Protein AF-0000000076934027 (afdb_homodimer)

Solvent-accessible surface area (backbone atoms only — not comparable to full-atom values): 18855 Å² total; per-residue (Å²): 138,83,75,70,55,67,58,51,48,50,48,32,64,58,46,26,90,41,78,74,40,74,22,44,10,31,54,32,39,38,36,29,18,72,57,10,20,44,28,18,21,32,56,7,78,41,5,39,38,26,74,68,45,44,61,67,32,94,51,82,35,70,26,66,89,52,60,89,46,44,37,67,46,54,22,27,16,46,42,26,30,41,34,28,28,73,83,14,49,42,33,19,20,3,37,13,81,42,5,36,45,23,63,71,48,49,66,58,31,25,40,72,37,70,46,80,40,81,83,50,62,98,53,34,42,68,46,59,26,28,14,41,49,24,32,37,36,30,28,76,87,38,49,42,32,24,22,3,44,12,79,78,30,39,48,53,74,90,51,47,67,59,29,27,35,60,36,74,40,84,66,72,94,56,55,43,74,48,65,45,35,12,46,61,36,59,47,75,44,59,52,76,76,128,141,81,66,68,63,59,54,53,47,50,51,32,63,58,46,25,91,43,80,74,39,74,21,44,11,31,52,31,38,37,36,28,18,71,55,12,23,45,28,19,22,31,56,8,80,42,5,40,38,25,73,68,46,43,61,66,31,94,51,82,35,71,26,66,90,50,60,90,47,44,37,66,46,53,23,25,15,46,43,26,29,41,34,27,30,74,82,12,48,43,33,20,20,3,36,14,81,43,5,35,47,22,62,71,46,49,66,59,30,26,40,71,36,71,45,80,43,81,81,50,62,97,53,35,42,72,48,59,26,27,14,40,49,22,30,37,36,31,28,77,86,38,47,43,30,23,22,3,44,12,79,78,31,39,46,53,74,89,50,47,68,58,28,28,37,59,36,76,39,82,66,69,96,58,55,44,75,47,66,46,35,11,45,61,35,59,47,73,44,59,52,76,77,127

Radius of gyration: 20.99 Å; Cα contacts (8 Å, |Δi|>4): 1197; chains: 2; bounding box: 79×52×47 Å

Foldseek 3Di:
DPDDPVVVVVVCLLQPDAWDEWEDEQFKIWTAHPNQWIWIFGQQQFLQRACQDRHGGHDTDTNPVCSVFRWDAKYYAHFKIWTATPQQWIWMFTAFCFLQRQQQDRHGHNHIDTNDDPVCVPWGFDYKEDANFKIWTATPQQWIWIFGAFQPPQRQCPDGHGHNHIDTHDDPPWRWDDKYDYNHHIDTDTDDDD/DPPCVVVVVVVCLLQPDAWDEWEDEQFKIWTAHPQQWIWIFGQQQFLQRACQDRHGGHDTDTNPVCSVFRWDAKYYAHFKIWTATPQQWIWMFTAFCFLQRQQQDRHGHNHIDTNDDPVCVPWGFDYKEDARFKIWTATPQQWIWIFGAFQPPQRQCPDGHGHNHIDTHDDPPWRWDDKYDYNHHIDTDTDDDD

Structure (mmCIF, N/CA/C/O backbone):
data_AF-0000000076934027-model_v1
#
loop_
_entity.id
_entity.type
_entity.pdbx_description
1 polymer 'Uncharacterized protein'
#
loop_
_atom_site.group_PDB
_atom_site.id
_atom_site.type_symbol
_atom_site.label_atom_id
_atom_site.label_alt_id
_atom_site.label_comp_id
_atom_site.label_asym_id
_atom_site.label_entity_id
_atom_site.label_seq_id
_atom_site.pdbx_PDB_ins_code
_atom_site.Cartn_x
_atom_site.Cartn_y
_atom_site.Cartn_z
_atom_site.occupancy
_atom_site.B_iso_or_equiv
_atom_site.auth_seq_id
_atom_site.auth_comp_id
_atom_site.auth_asym_id
_atom_site.auth_atom_id
_atom_site.pdbx_PDB_model_num
ATOM 1 N N . MET A 1 1 ? 38.25 -0.2 -25.281 1 28.22 1 MET A N 1
ATOM 2 C CA . MET A 1 1 ? 37.469 -1.203 -24.562 1 28.22 1 MET A CA 1
ATOM 3 C C . MET A 1 1 ? 36 -1.124 -24.922 1 28.22 1 MET A C 1
ATOM 5 O O . MET A 1 1 ? 35.281 -0.229 -24.469 1 28.22 1 MET A O 1
ATOM 9 N N . LYS A 1 2 ? 35.594 -1.374 -26.016 1 37.25 2 LYS A N 1
ATOM 10 C CA . LYS A 1 2 ? 34.438 -1.447 -26.906 1 37.25 2 LYS A CA 1
ATOM 11 C C . LYS A 1 2 ? 33.375 -2.432 -26.375 1 37.25 2 LYS A C 1
ATOM 13 O O . LYS A 1 2 ? 32.75 -3.148 -27.156 1 37.25 2 LYS A O 1
ATOM 18 N N . GLY A 1 3 ? 33.531 -2.936 -25.188 1 36.28 3 GLY A N 1
ATOM 19 C CA . GLY A 1 3 ? 32.812 -4.078 -24.641 1 36.28 3 GLY A CA 1
ATOM 20 C C . GLY A 1 3 ? 31.312 -4.012 -24.891 1 36.28 3 GLY A C 1
ATOM 21 O O . GLY A 1 3 ? 30.828 -3.119 -25.578 1 36.28 3 GLY A O 1
ATOM 22 N N . ASN A 1 4 ? 30.172 -4.648 -23.594 1 35.19 4 ASN A N 1
ATOM 23 C CA . ASN A 1 4 ? 28.953 -5.426 -23.438 1 35.19 4 ASN A CA 1
ATOM 24 C C . ASN A 1 4 ? 27.703 -4.57 -23.688 1 35.19 4 ASN A C 1
ATOM 26 O O . ASN A 1 4 ? 26.969 -4.242 -22.75 1 35.19 4 ASN A O 1
ATOM 30 N N . LYS A 1 5 ? 27.688 -3.656 -24.156 1 45.19 5 LYS A N 1
ATOM 31 C CA . LYS A 1 5 ? 26.516 -2.906 -24.578 1 45.19 5 LYS A CA 1
ATOM 32 C C . LYS A 1 5 ? 25.453 -3.836 -25.172 1 45.19 5 LYS A C 1
ATOM 34 O O . LYS A 1 5 ? 24.25 -3.59 -25.031 1 45.19 5 LYS A O 1
ATOM 39 N N . ASN A 1 6 ? 25.859 -4.73 -25.969 1 41.81 6 ASN A N 1
ATOM 40 C CA . ASN A 1 6 ? 24.938 -5.711 -26.531 1 41.81 6 ASN A CA 1
ATOM 41 C C . ASN A 1 6 ? 24.25 -6.523 -25.438 1 41.81 6 ASN A C 1
ATOM 43 O O . ASN A 1 6 ? 23.062 -6.836 -25.531 1 41.81 6 ASN A O 1
ATOM 47 N N . ALA A 1 7 ? 25 -7.031 -24.5 1 44.91 7 ALA A N 1
ATOM 48 C CA . ALA A 1 7 ? 24.438 -7.77 -23.359 1 44.91 7 ALA A CA 1
ATOM 49 C C . ALA A 1 7 ? 23.5 -6.887 -22.547 1 44.91 7 ALA A C 1
ATOM 51 O O . ALA A 1 7 ? 22.438 -7.34 -22.125 1 44.91 7 ALA A O 1
ATOM 52 N N . GLU A 1 8 ? 23.953 -5.668 -22.281 1 48.38 8 GLU A N 1
ATOM 53 C CA . GLU A 1 8 ? 23.062 -4.719 -21.609 1 48.38 8 GLU A CA 1
ATOM 54 C C . GLU A 1 8 ? 21.781 -4.496 -22.406 1 48.38 8 GLU A C 1
ATOM 56 O O . GLU A 1 8 ? 20.703 -4.43 -21.828 1 48.38 8 GLU A O 1
ATOM 61 N N . GLY A 1 9 ? 21.938 -4.348 -23.688 1 49 9 GLY A N 1
ATOM 62 C CA . GLY A 1 9 ? 20.781 -4.219 -24.547 1 49 9 GLY A CA 1
ATOM 63 C C . GLY A 1 9 ? 19.844 -5.414 -24.484 1 49 9 GLY A C 1
ATOM 64 O O . GLY A 1 9 ? 18.625 -5.254 -24.453 1 49 9 GLY A O 1
ATOM 65 N N . GLN A 1 10 ? 20.453 -6.574 -24.531 1 46 10 GLN A N 1
ATOM 66 C CA . GLN A 1 10 ? 19.656 -7.797 -24.438 1 46 10 GLN A CA 1
ATOM 67 C C . GLN A 1 10 ? 19.016 -7.93 -23.047 1 46 10 GLN A C 1
ATOM 69 O O . GLN A 1 10 ? 17.859 -8.336 -22.938 1 46 10 GLN A O 1
ATOM 74 N N . ILE A 1 11 ? 19.797 -7.605 -22.109 1 50.16 11 ILE A N 1
ATOM 75 C CA . ILE A 1 11 ? 19.25 -7.648 -20.75 1 50.16 11 ILE A CA 1
ATOM 76 C C . ILE A 1 11 ? 18.078 -6.676 -20.641 1 50.16 11 ILE A C 1
ATOM 78 O O . ILE A 1 11 ? 17.047 -7.004 -20.047 1 50.16 11 ILE A O 1
ATOM 82 N N . ASN A 1 12 ? 18.312 -5.523 -21.312 1 58.69 12 ASN A N 1
ATOM 83 C CA . ASN A 1 12 ? 17.25 -4.539 -21.281 1 58.69 12 ASN A CA 1
ATOM 84 C C . ASN A 1 12 ? 16.016 -5.02 -22.047 1 58.69 12 ASN A C 1
ATOM 86 O O . ASN A 1 12 ? 14.883 -4.73 -21.656 1 58.69 12 ASN A O 1
ATOM 90 N N . LYS A 1 13 ? 16.234 -5.723 -23.188 1 57.41 13 LYS A N 1
ATOM 91 C CA . LYS A 1 13 ? 15.094 -6.242 -23.922 1 57.41 13 LYS A CA 1
ATOM 92 C C . LYS A 1 13 ? 14.273 -7.207 -23.062 1 57.41 13 LYS A C 1
ATOM 94 O O . LYS A 1 13 ? 13.047 -7.219 -23.125 1 57.41 13 LYS A O 1
ATOM 99 N N . VAL A 1 14 ? 15.008 -7.859 -22.266 1 61.28 14 VAL A N 1
ATOM 100 C CA . VAL A 1 14 ? 14.352 -8.906 -21.5 1 61.28 14 VAL A CA 1
ATOM 101 C C . VAL A 1 14 ? 13.742 -8.312 -20.234 1 61.28 14 VAL A C 1
ATOM 103 O O . VAL A 1 14 ? 12.617 -8.648 -19.859 1 61.28 14 VAL A O 1
ATOM 106 N N . THR A 1 15 ? 14.336 -7.309 -19.766 1 75.56 15 THR A N 1
ATOM 107 C CA . THR A 1 15 ? 13.867 -6.848 -18.453 1 75.56 15 THR A CA 1
ATOM 108 C C . THR A 1 15 ? 13.102 -5.531 -18.594 1 75.56 15 THR A C 1
ATOM 110 O O . THR A 1 15 ? 12.383 -5.125 -17.688 1 75.56 15 THR A O 1
ATOM 113 N N . GLY A 1 16 ? 13.031 -5.023 -19.875 1 80.62 16 GLY A N 1
ATOM 114 C CA . GLY A 1 16 ? 12.359 -3.75 -20.062 1 80.62 16 GLY A CA 1
ATOM 115 C C . GLY A 1 16 ? 13.188 -2.562 -19.609 1 80.62 16 GLY A C 1
ATOM 116 O O . GLY A 1 16 ? 14.305 -2.729 -19.125 1 80.62 16 GLY A O 1
ATOM 117 N N . ASN A 1 17 ? 12.727 -1.374 -19.953 1 81.25 17 ASN A N 1
ATOM 118 C CA . ASN A 1 17 ? 13.477 -0.161 -19.656 1 81.25 17 ASN A CA 1
ATOM 119 C C . ASN A 1 17 ? 12.664 0.802 -18.797 1 81.25 17 ASN A C 1
ATOM 121 O O . ASN A 1 17 ? 13.141 1.885 -18.453 1 81.25 17 ASN A O 1
ATOM 125 N N . ARG A 1 18 ? 11.477 0.344 -18.516 1 90.88 18 ARG A N 1
ATOM 126 C CA . ARG A 1 18 ? 10.617 1.207 -17.703 1 90.88 18 ARG A CA 1
ATOM 127 C C . ARG A 1 18 ? 9.836 0.396 -16.672 1 90.88 18 ARG A C 1
ATOM 129 O O . ARG A 1 18 ? 9.383 -0.714 -16.969 1 90.88 18 ARG A O 1
ATOM 136 N N . VAL A 1 19 ? 9.727 0.973 -15.555 1 93.44 19 VAL A N 1
ATOM 137 C CA . VAL A 1 19 ? 8.914 0.379 -14.5 1 93.44 19 VAL A CA 1
ATOM 138 C C . VAL A 1 19 ? 7.449 0.753 -14.711 1 93.44 19 VAL A C 1
ATOM 140 O O . VAL A 1 19 ? 7.125 1.923 -14.922 1 93.44 19 VAL A O 1
ATOM 143 N N . THR A 1 20 ? 6.551 -0.205 -14.656 1 95.56 20 THR A N 1
ATOM 144 C CA . THR A 1 20 ? 5.137 0.092 -14.852 1 95.56 20 THR A CA 1
ATOM 145 C C . THR A 1 20 ? 4.355 -0.128 -13.562 1 95.56 20 THR A C 1
ATOM 147 O O . THR A 1 20 ? 3.258 0.409 -13.391 1 95.56 20 THR A O 1
ATOM 150 N N . ALA A 1 21 ? 4.855 -0.93 -12.594 1 96.56 21 ALA A N 1
ATOM 151 C CA . ALA A 1 21 ? 4.246 -1.161 -11.281 1 96.56 21 ALA A CA 1
ATOM 152 C C . ALA A 1 21 ? 5.305 -1.483 -10.234 1 96.56 21 ALA A C 1
ATOM 154 O O . ALA A 1 21 ? 6.332 -2.092 -10.547 1 96.56 21 ALA A O 1
ATOM 155 N N . ILE A 1 22 ? 5.078 -1.039 -9 1 96.88 22 ILE A N 1
ATOM 156 C CA . ILE A 1 22 ? 5.945 -1.295 -7.855 1 96.88 22 ILE A CA 1
ATOM 157 C C . ILE A 1 22 ? 5.105 -1.751 -6.664 1 96.88 22 ILE A C 1
ATOM 159 O O . ILE A 1 22 ? 4.031 -1.203 -6.406 1 96.88 22 ILE A O 1
ATOM 163 N N . ALA A 1 23 ? 5.527 -2.754 -5.98 1 98.38 23 ALA A N 1
ATOM 164 C CA . ALA A 1 23 ? 4.965 -3.176 -4.703 1 98.38 23 ALA A CA 1
ATOM 165 C C . ALA A 1 23 ? 6.059 -3.354 -3.652 1 98.38 23 ALA A C 1
ATOM 167 O O . ALA A 1 23 ? 7.09 -3.973 -3.922 1 98.38 23 ALA A O 1
ATOM 168 N N . CYS A 1 24 ? 5.828 -2.73 -2.523 1 97.88 24 CYS A N 1
ATOM 169 C CA . CYS A 1 24 ? 6.746 -2.871 -1.398 1 97.88 24 CYS A CA 1
ATOM 170 C C . CYS A 1 24 ? 6.07 -3.586 -0.233 1 97.88 24 CYS A C 1
ATOM 172 O O . CYS A 1 24 ? 5.066 -3.111 0.296 1 97.88 24 CYS A O 1
ATOM 174 N N . GLY A 1 25 ? 6.617 -4.703 0.189 1 97.94 25 GLY A N 1
ATOM 175 C CA . GLY A 1 25 ? 6.094 -5.48 1.299 1 97.94 25 GLY A CA 1
ATOM 176 C C . GLY A 1 25 ? 6.742 -5.141 2.627 1 97.94 25 GLY A C 1
ATOM 177 O O . GLY A 1 25 ? 7.016 -3.975 2.908 1 97.94 25 GLY A O 1
ATOM 178 N N . GLY A 1 26 ? 6.867 -6.156 3.428 1 97.31 26 GLY A N 1
ATOM 179 C CA . GLY A 1 26 ? 7.539 -5.934 4.699 1 97.31 26 GLY A CA 1
ATOM 180 C C . GLY A 1 26 ? 9 -5.562 4.543 1 97.31 26 GLY A C 1
ATOM 181 O O . GLY A 1 26 ? 9.445 -4.535 5.062 1 97.31 26 GLY A O 1
ATOM 182 N N . ARG A 1 27 ? 9.742 -6.398 3.822 1 96.81 27 ARG A N 1
ATOM 183 C CA . ARG A 1 27 ? 11.18 -6.168 3.68 1 96.81 27 ARG A CA 1
ATOM 184 C C . ARG A 1 27 ? 11.648 -6.5 2.268 1 96.81 27 ARG A C 1
ATOM 186 O O . ARG A 1 27 ? 12.828 -6.781 2.051 1 96.81 27 ARG A O 1
ATOM 193 N N . HIS A 1 28 ? 10.742 -6.555 1.319 1 98.5 28 HIS A N 1
ATOM 194 C CA . HIS A 1 28 ? 11.078 -6.82 -0.075 1 98.5 28 HIS A CA 1
ATOM 195 C C . HIS A 1 28 ? 10.266 -5.934 -1.015 1 98.5 28 HIS A C 1
ATOM 197 O O . HIS A 1 28 ? 9.25 -5.359 -0.612 1 98.5 28 HIS A O 1
ATOM 203 N N . SER A 1 29 ? 10.75 -5.793 -2.174 1 98.5 29 SER A N 1
ATOM 204 C CA . SER A 1 29 ? 10.109 -5 -3.221 1 98.5 29 SER A CA 1
ATOM 205 C C . SER A 1 29 ? 10.031 -5.77 -4.531 1 98.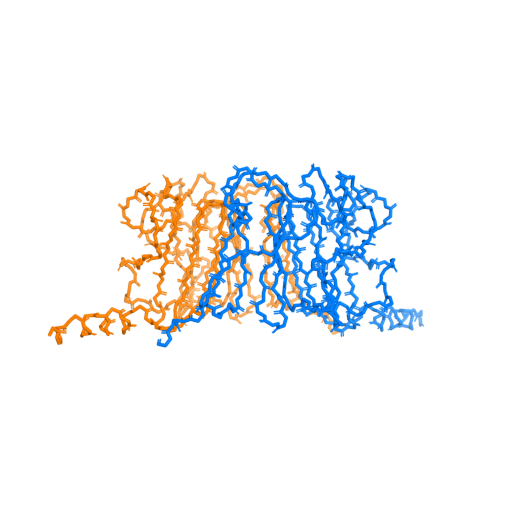5 29 SER A C 1
ATOM 207 O O . SER A 1 29 ? 10.914 -6.578 -4.836 1 98.5 29 SER A O 1
ATOM 209 N N . VAL A 1 30 ? 9.016 -5.527 -5.242 1 98.5 30 VAL A N 1
ATOM 210 C CA . VAL A 1 30 ? 8.797 -6.18 -6.527 1 98.5 30 VAL A CA 1
ATOM 211 C C . VAL A 1 30 ? 8.367 -5.145 -7.566 1 98.5 30 VAL A C 1
ATOM 213 O O . VAL A 1 30 ? 7.586 -4.242 -7.262 1 98.5 30 VAL A O 1
ATOM 216 N N . VAL A 1 31 ? 8.859 -5.375 -8.766 1 97.06 31 VAL A N 1
ATOM 217 C CA . VAL A 1 31 ? 8.656 -4.43 -9.852 1 97.06 31 VAL A CA 1
ATOM 218 C C . VAL A 1 31 ? 8.18 -5.172 -11.102 1 97.06 31 VAL A C 1
ATOM 220 O O . VAL A 1 31 ? 8.695 -6.242 -11.422 1 97.06 31 VAL A O 1
ATOM 223 N N . VAL A 1 32 ? 7.266 -4.551 -11.781 1 97.75 32 VAL A N 1
ATOM 224 C CA . VAL A 1 32 ? 6.91 -4.98 -13.125 1 97.75 32 VAL A CA 1
ATOM 225 C C . VAL A 1 32 ? 7.453 -3.982 -14.148 1 97.75 32 VAL A C 1
ATOM 227 O O . VAL A 1 32 ? 7.324 -2.77 -13.969 1 97.75 32 VAL A O 1
ATOM 230 N N . THR A 1 33 ? 8.055 -4.508 -15.203 1 96.44 33 THR A N 1
ATOM 231 C CA . THR A 1 33 ? 8.602 -3.639 -16.234 1 96.44 33 THR A CA 1
ATOM 232 C C . THR A 1 33 ? 7.668 -3.586 -17.453 1 96.44 33 THR A C 1
ATOM 234 O O . THR A 1 33 ? 6.68 -4.316 -17.516 1 96.44 33 THR A O 1
ATOM 237 N N . ASP A 1 34 ? 8.023 -2.719 -18.422 1 95.44 34 ASP A N 1
ATOM 238 C CA . ASP A 1 34 ? 7.211 -2.516 -19.609 1 95.44 34 ASP A CA 1
ATOM 239 C C . ASP A 1 34 ? 7.254 -3.742 -20.516 1 95.44 34 ASP A C 1
ATOM 241 O O . ASP A 1 34 ? 6.383 -3.924 -21.375 1 95.44 34 ASP A O 1
ATOM 245 N N . SER A 1 35 ? 8.266 -4.621 -20.328 1 95.75 35 SER A N 1
ATOM 246 C CA . SER A 1 35 ? 8.297 -5.875 -21.078 1 95.75 35 SER A CA 1
ATOM 247 C C . SER A 1 35 ? 7.398 -6.926 -20.422 1 95.75 35 SER A C 1
ATOM 249 O O . SER A 1 35 ? 7.16 -7.988 -21 1 95.75 35 SER A O 1
ATOM 251 N N . GLY A 1 36 ? 6.949 -6.617 -19.188 1 97.44 36 GLY A N 1
ATOM 252 C CA . GLY A 1 36 ? 6.16 -7.57 -18.422 1 97.44 36 GLY A CA 1
ATOM 253 C C . GLY A 1 36 ? 7 -8.453 -17.516 1 97.44 36 GLY A C 1
ATOM 254 O O . GLY A 1 36 ? 6.504 -9.43 -16.953 1 97.44 36 GLY A O 1
ATOM 255 N N . ALA A 1 37 ? 8.266 -8.148 -17.422 1 97.56 37 ALA A N 1
ATOM 256 C CA . ALA A 1 37 ? 9.133 -8.906 -16.516 1 97.56 37 ALA A CA 1
ATOM 257 C C . ALA A 1 37 ? 8.875 -8.531 -15.062 1 97.56 37 ALA A C 1
ATOM 259 O O . ALA A 1 37 ? 8.508 -7.391 -14.766 1 97.56 37 ALA A O 1
ATOM 260 N N . LEU A 1 38 ? 9.086 -9.516 -14.219 1 98.06 38 LEU A N 1
ATOM 261 C CA . LEU A 1 38 ? 9.023 -9.312 -12.773 1 98.06 38 LEU A CA 1
ATOM 262 C C . LEU A 1 38 ? 10.422 -9.281 -12.172 1 98.06 38 LEU A C 1
ATOM 264 O O . LEU A 1 38 ? 11.219 -10.195 -12.406 1 98.06 38 LEU A O 1
ATOM 268 N N . LEU A 1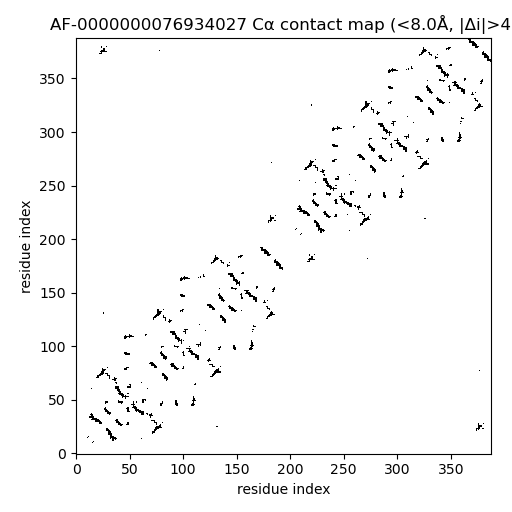 39 ? 10.758 -8.227 -11.516 1 97.44 39 LEU A N 1
ATOM 269 C CA . LEU A 1 39 ? 12 -8.133 -10.758 1 97.44 39 LEU A CA 1
ATOM 270 C C . LEU A 1 39 ? 11.711 -8.055 -9.258 1 97.44 39 LEU A C 1
ATOM 272 O O . LEU A 1 39 ? 10.727 -7.438 -8.844 1 97.44 39 LEU A O 1
ATOM 276 N N . ALA A 1 40 ? 12.555 -8.633 -8.445 1 98.25 40 ALA A N 1
ATOM 277 C CA . ALA A 1 40 ? 12.375 -8.602 -6.996 1 98.25 40 ALA A CA 1
ATOM 278 C C . ALA A 1 40 ? 13.711 -8.445 -6.277 1 98.25 40 ALA A C 1
ATOM 280 O O . ALA A 1 40 ? 14.75 -8.867 -6.797 1 98.25 40 ALA A O 1
ATOM 281 N N . PHE A 1 41 ? 13.742 -7.781 -5.188 1 98.06 41 PHE A N 1
ATOM 282 C CA . PHE A 1 41 ? 14.914 -7.633 -4.34 1 98.06 41 PHE A CA 1
ATOM 283 C C . PHE A 1 41 ? 14.508 -7.367 -2.895 1 98.06 41 PHE A C 1
ATOM 285 O O . PHE A 1 41 ? 13.352 -7.027 -2.621 1 98.06 41 PHE A O 1
ATOM 292 N N . GLY A 1 42 ? 15.477 -7.566 -1.99 1 98.06 42 GLY A N 1
ATOM 293 C CA . GLY A 1 42 ? 15.258 -7.43 -0.559 1 98.06 42 GLY A CA 1
ATOM 294 C C . GLY A 1 42 ? 15.461 -8.727 0.201 1 98.06 42 GLY A C 1
ATOM 295 O O . GLY A 1 42 ? 16.188 -9.609 -0.246 1 98.06 42 GLY A O 1
ATOM 296 N N . TRP A 1 43 ? 14.773 -8.742 1.398 1 97.69 43 TRP A N 1
ATOM 297 C CA . TRP A 1 43 ? 14.852 -9.93 2.242 1 97.69 43 TRP A CA 1
ATOM 298 C C . TRP A 1 43 ? 14.18 -11.125 1.56 1 97.69 43 TRP A C 1
ATOM 300 O O . TRP A 1 43 ? 13.156 -10.969 0.897 1 97.69 43 TRP A O 1
ATOM 310 N N . GLY A 1 44 ? 14.781 -12.328 1.649 1 97.75 44 GLY A N 1
ATOM 311 C CA . GLY A 1 44 ? 14.312 -13.453 0.867 1 97.75 44 GLY A CA 1
ATOM 312 C C . GLY A 1 44 ? 14 -14.68 1.712 1 97.75 44 GLY A C 1
ATOM 313 O O . GLY A 1 44 ? 13.781 -15.766 1.18 1 97.75 44 GLY A O 1
ATOM 314 N N . LEU A 1 45 ? 13.867 -14.586 2.977 1 97.75 45 LEU A N 1
ATOM 315 C CA . LEU A 1 45 ? 13.883 -15.688 3.936 1 97.75 45 LEU A CA 1
ATOM 316 C C . LEU A 1 45 ? 12.727 -16.641 3.686 1 97.75 45 LEU A C 1
ATOM 318 O O . LEU A 1 45 ? 12.82 -17.828 3.994 1 97.75 45 LEU A O 1
ATOM 322 N N . TYR A 1 46 ? 11.719 -16.188 3.072 1 98.19 46 TYR A N 1
ATOM 323 C CA . TYR A 1 46 ? 10.57 -17.047 2.848 1 98.19 46 TYR A CA 1
ATOM 324 C C . TYR A 1 46 ? 10.328 -17.266 1.357 1 98.19 46 TYR A C 1
ATOM 326 O O . TYR A 1 46 ? 9.281 -17.781 0.958 1 98.19 46 TYR A O 1
ATOM 334 N N . GLY A 1 47 ? 11.281 -16.797 0.493 1 98.69 47 GLY A N 1
ATOM 335 C CA . GLY A 1 47 ? 11.188 -17.016 -0.941 1 98.69 47 GLY A CA 1
ATOM 336 C C . GLY A 1 47 ? 10.398 -15.938 -1.658 1 98.69 47 GLY A C 1
ATOM 337 O O . GLY A 1 47 ? 10.031 -16.094 -2.824 1 98.69 47 GLY A O 1
ATOM 338 N N . GLN A 1 48 ? 10.133 -14.805 -0.951 1 98.62 48 GLN A N 1
ATOM 339 C CA . GLN A 1 48 ? 9.242 -13.773 -1.475 1 98.62 48 GLN A CA 1
ATOM 340 C C . GLN A 1 48 ? 9.906 -13 -2.607 1 98.62 48 GLN A C 1
ATOM 342 O O . GLN A 1 48 ? 9.258 -12.188 -3.271 1 98.62 48 GLN A O 1
ATOM 347 N N . CYS A 1 49 ? 11.164 -13.367 -2.943 1 98.69 49 CYS A N 1
ATOM 348 C CA . CYS A 1 49 ? 11.82 -12.742 -4.09 1 98.69 49 CYS A CA 1
ATOM 349 C C . CYS A 1 49 ? 11.75 -13.641 -5.316 1 98.69 49 CYS A C 1
ATOM 351 O O . CYS A 1 49 ? 12.141 -13.234 -6.414 1 98.69 49 CYS A O 1
ATOM 353 N N . GLY A 1 50 ? 11.391 -14.891 -5.176 1 98.81 50 GLY A N 1
ATOM 354 C CA . GLY A 1 50 ? 11.047 -15.75 -6.297 1 98.81 50 GLY A CA 1
ATOM 355 C C . GLY A 1 50 ? 12.258 -16.312 -7.016 1 98.81 50 GLY A C 1
ATOM 356 O O . GLY A 1 50 ? 12.18 -16.656 -8.195 1 98.81 50 GLY A O 1
ATOM 357 N N . GLN A 1 51 ? 13.383 -16.422 -6.312 1 98.56 51 GLN A N 1
ATOM 358 C CA . GLN A 1 51 ? 14.633 -16.781 -6.969 1 98.56 51 GLN A CA 1
ATOM 359 C C . GLN A 1 51 ? 14.914 -18.281 -6.84 1 98.56 51 GLN A C 1
ATOM 361 O O . GLN A 1 51 ? 16.016 -18.734 -7.176 1 98.56 51 GLN A O 1
ATOM 366 N N . GLY A 1 52 ? 14.055 -19.078 -6.289 1 98.69 52 GLY A N 1
ATOM 367 C CA . GLY A 1 52 ? 14.25 -20.516 -6.125 1 98.69 52 GLY A CA 1
ATOM 368 C C . GLY A 1 52 ? 15.023 -20.875 -4.875 1 98.69 52 GLY A C 1
ATOM 369 O O . GLY A 1 52 ? 15.383 -22.047 -4.672 1 98.69 52 GLY A O 1
ATOM 370 N N . ASN A 1 53 ? 15.328 -19.875 -4.09 1 98.38 53 ASN A N 1
ATOM 371 C CA . ASN A 1 53 ? 15.992 -20.016 -2.799 1 98.38 53 ASN A CA 1
ATOM 372 C C . ASN A 1 53 ? 15.531 -18.953 -1.806 1 98.38 53 ASN A C 1
ATOM 374 O O . ASN A 1 53 ? 14.586 -18.203 -2.084 1 98.38 53 ASN A O 1
ATOM 378 N N . THR A 1 54 ? 16.156 -18.891 -0.685 1 98.62 54 THR A N 1
ATOM 379 C CA . THR A 1 54 ? 15.68 -17.984 0.359 1 98.62 54 THR A CA 1
ATOM 380 C C . THR A 1 54 ? 16.75 -16.922 0.677 1 98.62 54 THR A C 1
ATOM 382 O O . THR A 1 54 ? 16.734 -16.328 1.756 1 98.62 54 THR A O 1
ATOM 385 N N . ASP A 1 55 ? 17.719 -16.75 -0.232 1 98.5 55 ASP A N 1
ATOM 386 C CA . ASP A 1 55 ? 18.766 -15.75 -0.017 1 98.5 55 ASP A CA 1
ATOM 387 C C . ASP A 1 55 ? 18.219 -14.336 -0.205 1 98.5 55 ASP A C 1
ATOM 389 O O . ASP A 1 55 ? 17.281 -14.125 -0.969 1 98.5 55 ASP A O 1
ATOM 393 N N . ASP A 1 56 ? 18.844 -13.414 0.491 1 98.25 56 ASP A N 1
ATOM 394 C CA . ASP A 1 56 ? 18.547 -12.016 0.203 1 98.25 56 ASP A CA 1
ATOM 395 C C . ASP A 1 56 ? 18.969 -11.641 -1.214 1 98.25 56 ASP A C 1
ATOM 397 O O . ASP A 1 56 ? 19.953 -12.18 -1.733 1 98.25 56 ASP A O 1
ATOM 401 N N . VAL A 1 57 ? 18.25 -10.789 -1.771 1 97.88 57 VAL A N 1
ATOM 402 C CA . VAL A 1 57 ? 18.547 -10.273 -3.107 1 97.88 57 VAL A CA 1
ATOM 403 C C . VAL A 1 57 ? 18.891 -8.797 -3.027 1 97.88 57 VAL A C 1
ATOM 405 O O . VAL A 1 57 ? 18.047 -7.965 -2.695 1 97.88 57 VAL A O 1
ATOM 408 N N . LEU A 1 58 ? 20.047 -8.383 -3.416 1 95.56 58 LEU A N 1
ATOM 409 C CA . LEU A 1 58 ? 20.609 -7.078 -3.061 1 95.56 58 LEU A CA 1
ATOM 410 C C . LEU A 1 58 ? 20.219 -6.023 -4.09 1 95.56 58 LEU A C 1
ATOM 412 O O . LEU A 1 58 ? 20.297 -4.824 -3.818 1 95.56 58 LEU A O 1
ATOM 416 N N . SER A 1 59 ? 19.891 -6.453 -5.297 1 94.5 59 SER A N 1
ATOM 417 C CA . SER A 1 59 ? 19.469 -5.543 -6.355 1 94.5 59 SER A CA 1
ATOM 418 C C . SER A 1 59 ? 18.312 -6.133 -7.168 1 94.5 59 SER A C 1
ATOM 420 O O . SER A 1 59 ? 18.109 -7.348 -7.176 1 94.5 59 SER A O 1
ATOM 422 N N . PRO A 1 60 ? 17.609 -5.262 -7.77 1 94.19 60 PRO A N 1
ATOM 423 C CA . PRO A 1 60 ? 16.531 -5.816 -8.586 1 94.19 60 PRO A CA 1
ATOM 424 C C . PRO A 1 60 ? 16.984 -6.938 -9.508 1 94.19 60 PRO A C 1
ATOM 426 O O . PRO A 1 60 ? 17.891 -6.73 -10.328 1 94.19 60 PRO A O 1
ATOM 429 N N . THR A 1 61 ? 16.328 -8.062 -9.32 1 96.62 61 THR A N 1
ATOM 430 C CA . THR A 1 61 ? 16.703 -9.266 -10.062 1 96.62 61 THR A CA 1
ATOM 431 C C . THR A 1 61 ? 15.484 -9.922 -10.695 1 96.62 61 THR A C 1
ATOM 433 O O . THR A 1 61 ? 14.445 -10.055 -10.047 1 96.62 61 THR A O 1
ATOM 436 N N . CYS A 1 62 ? 15.625 -10.32 -11.938 1 96.94 62 CYS A N 1
ATOM 437 C CA . CYS A 1 62 ? 14.531 -10.914 -12.695 1 96.94 62 CYS A CA 1
ATOM 438 C C . CYS A 1 62 ? 14.102 -12.242 -12.07 1 96.94 62 CYS A C 1
ATOM 440 O O . CYS A 1 62 ? 14.945 -13.055 -11.695 1 96.94 62 CYS A O 1
ATOM 442 N N . VAL A 1 63 ? 12.812 -12.414 -11.945 1 98.12 63 VAL A N 1
ATOM 443 C CA . VAL A 1 63 ? 12.258 -13.703 -11.547 1 98.12 63 VAL A CA 1
ATOM 444 C C . VAL A 1 63 ? 12.172 -14.625 -12.758 1 98.12 63 VAL A C 1
ATOM 446 O O . VAL A 1 63 ? 11.148 -14.68 -13.43 1 98.12 63 VAL A O 1
ATOM 449 N N . SER A 1 64 ? 13.102 -15.445 -12.914 1 97.06 64 SER A N 1
ATOM 450 C CA . SER A 1 64 ? 13.32 -16.125 -14.18 1 97.06 64 SER A CA 1
ATOM 451 C C . SER A 1 64 ? 12.297 -17.25 -14.391 1 97.06 64 SER A C 1
ATOM 453 O O . SER A 1 64 ? 11.953 -17.562 -15.523 1 97.06 64 SER A O 1
ATOM 455 N N . ALA A 1 65 ? 11.797 -17.781 -13.344 1 97.94 65 ALA A N 1
ATOM 456 C CA . ALA A 1 65 ? 10.891 -18.922 -13.43 1 97.94 65 ALA A CA 1
ATOM 457 C C . ALA A 1 65 ? 9.602 -18.547 -14.141 1 97.94 65 ALA A C 1
ATOM 459 O O . ALA A 1 65 ? 8.859 -19.438 -14.594 1 97.94 65 ALA A O 1
ATOM 460 N N . ILE A 1 66 ? 9.375 -17.203 -14.297 1 97.06 66 ILE A N 1
ATOM 461 C CA . ILE A 1 66 ? 8.117 -16.812 -14.93 1 97.06 66 ILE A CA 1
ATOM 462 C C . ILE A 1 66 ? 8.398 -15.812 -16.047 1 97.06 66 ILE A C 1
ATOM 464 O O . ILE A 1 66 ? 7.516 -15.047 -16.438 1 97.06 66 ILE A O 1
ATOM 468 N N . LEU A 1 67 ? 9.586 -15.578 -16.578 1 92.81 67 LEU A N 1
ATOM 469 C CA . LEU A 1 67 ? 9.992 -14.648 -17.609 1 92.81 67 LEU A CA 1
ATOM 470 C C . LEU A 1 67 ? 9.18 -14.867 -18.891 1 92.81 67 LEU A C 1
ATOM 472 O O . LEU A 1 67 ? 8.969 -13.93 -19.656 1 92.81 67 LEU A O 1
ATOM 476 N N . GLY A 1 68 ? 8.508 -15.945 -19.156 1 92.12 68 GLY A N 1
ATOM 477 C CA . GLY A 1 68 ? 7.695 -16.219 -20.328 1 92.12 68 GLY A CA 1
ATOM 478 C C . GLY A 1 68 ? 6.266 -15.734 -20.188 1 92.12 68 GLY A C 1
ATOM 479 O O . GLY A 1 68 ? 5.5 -15.75 -21.141 1 92.12 68 GLY A O 1
ATOM 480 N N . VAL A 1 69 ? 5.938 -15.219 -19.078 1 97.44 69 VAL A N 1
ATOM 481 C CA . VAL A 1 69 ? 4.602 -14.703 -18.797 1 97.44 69 VAL A CA 1
ATOM 482 C C . VAL A 1 69 ? 4.66 -13.188 -18.641 1 97.44 69 VAL A C 1
ATOM 484 O O . VAL A 1 69 ? 5.449 -12.672 -17.844 1 97.44 69 VAL A O 1
ATOM 487 N N . LYS A 1 70 ? 3.877 -12.445 -19.375 1 98.06 70 LYS A N 1
ATOM 488 C CA . LYS A 1 70 ? 3.842 -10.992 -19.25 1 98.06 70 LYS A CA 1
ATOM 489 C C . LYS A 1 70 ? 3.035 -10.562 -18.031 1 98.06 70 LYS A C 1
ATOM 491 O O . LYS A 1 70 ? 1.812 -10.711 -18 1 98.06 70 LYS A O 1
ATOM 496 N N . MET A 1 71 ? 3.691 -9.961 -17.062 1 98.25 71 MET A N 1
ATOM 497 C CA . MET A 1 71 ? 3.01 -9.492 -15.859 1 98.25 71 MET A CA 1
ATOM 498 C C . MET A 1 71 ? 2.441 -8.094 -16.062 1 98.25 71 MET A C 1
ATOM 500 O O . MET A 1 71 ? 3.01 -7.293 -16.812 1 98.25 71 MET A O 1
ATOM 504 N N . GLN A 1 72 ? 1.37 -7.824 -15.375 1 98.25 72 GLN A N 1
ATOM 505 C CA . GLN A 1 72 ? 0.741 -6.516 -15.547 1 98.25 72 GLN A CA 1
ATOM 506 C C . GLN A 1 72 ? 0.559 -5.816 -14.203 1 98.25 72 GLN A C 1
ATOM 508 O O . GLN A 1 72 ? 0.529 -4.586 -14.133 1 98.25 72 GLN A O 1
ATOM 513 N N . ASP A 1 73 ? 0.405 -6.527 -13.117 1 98.62 73 ASP A N 1
ATOM 514 C CA . ASP A 1 73 ? 0.216 -5.965 -11.781 1 98.62 73 ASP A CA 1
ATOM 515 C C . ASP A 1 73 ? 0.877 -6.844 -10.719 1 98.62 73 ASP A C 1
ATOM 517 O O . ASP A 1 73 ? 1.141 -8.023 -10.961 1 98.62 73 ASP A O 1
ATOM 521 N N . VAL A 1 74 ? 1.115 -6.188 -9.531 1 98.88 74 VAL A N 1
ATOM 522 C CA . VAL A 1 74 ? 1.798 -6.914 -8.469 1 98.88 74 VAL A CA 1
ATOM 523 C C . VAL A 1 74 ? 1.451 -6.297 -7.117 1 98.88 74 VAL A C 1
ATOM 525 O O . VAL A 1 74 ? 1.175 -5.098 -7.027 1 98.88 74 VAL A O 1
ATOM 528 N N . ALA A 1 75 ? 1.397 -7.113 -6.109 1 98.94 75 ALA A N 1
ATOM 529 C CA . ALA A 1 75 ? 1.248 -6.715 -4.711 1 98.94 75 ALA A CA 1
ATOM 530 C C . ALA A 1 75 ? 2.156 -7.543 -3.805 1 98.94 75 ALA A C 1
ATOM 532 O O . ALA A 1 75 ? 2.555 -8.656 -4.164 1 98.94 75 ALA A O 1
ATOM 533 N N . ALA A 1 76 ? 2.539 -6.93 -2.705 1 98.88 76 ALA A N 1
ATOM 534 C CA . ALA A 1 76 ? 3.428 -7.59 -1.75 1 98.88 76 ALA A CA 1
ATOM 535 C C . ALA A 1 76 ? 2.891 -7.465 -0.327 1 98.88 76 ALA A C 1
ATOM 537 O O . ALA A 1 76 ? 2.428 -6.398 0.078 1 98.88 76 ALA A O 1
ATOM 538 N N . GLY A 1 77 ? 2.852 -8.539 0.416 1 98.75 77 GLY A N 1
ATOM 539 C CA . GLY A 1 77 ? 2.537 -8.539 1.835 1 98.75 77 GLY A CA 1
ATOM 540 C C . GLY A 1 77 ? 3.771 -8.547 2.719 1 98.75 77 GLY A C 1
ATOM 541 O O . GLY A 1 77 ? 4.828 -8.047 2.324 1 98.75 77 GLY A O 1
ATOM 542 N N . LEU A 1 78 ? 3.635 -9.109 3.877 1 98.19 78 LEU A N 1
ATOM 543 C CA . LEU A 1 78 ? 4.758 -9.164 4.805 1 98.19 78 LEU A CA 1
ATOM 544 C C . LEU A 1 78 ? 5.879 -10.039 4.254 1 98.19 78 LEU A C 1
ATOM 546 O O . LEU A 1 78 ? 7.035 -9.609 4.195 1 98.19 78 LEU A O 1
ATOM 550 N N . TRP A 1 79 ? 5.457 -11.234 3.725 1 97.81 79 TRP A N 1
ATOM 551 C CA . TRP A 1 79 ? 6.449 -12.211 3.287 1 97.81 79 TRP A CA 1
ATOM 552 C C . TRP A 1 79 ? 5.996 -12.922 2.014 1 97.81 79 TRP A C 1
ATOM 554 O O . TRP A 1 79 ? 6.383 -14.062 1.757 1 97.81 79 TRP A O 1
ATOM 564 N N . HIS A 1 80 ? 5.105 -12.273 1.259 1 98.88 80 HIS A N 1
ATOM 565 C CA . HIS A 1 80 ? 4.613 -12.914 0.044 1 98.88 80 HIS A CA 1
ATOM 566 C C . HIS A 1 80 ? 4.406 -11.898 -1.072 1 98.88 80 HIS A C 1
ATOM 568 O O . HIS A 1 80 ? 4.262 -10.703 -0.808 1 98.88 80 HIS A O 1
ATOM 574 N N . THR A 1 81 ? 4.441 -12.414 -2.211 1 98.94 81 THR A N 1
ATOM 575 C CA . THR A 1 81 ? 4.223 -11.656 -3.439 1 98.94 81 THR A CA 1
ATOM 576 C C . THR A 1 81 ? 3.115 -12.289 -4.273 1 98.94 81 THR A C 1
ATOM 578 O O . THR A 1 81 ? 3.061 -13.516 -4.418 1 98.94 81 THR A O 1
ATOM 581 N N . VAL A 1 82 ? 2.203 -11.516 -4.762 1 98.94 82 VAL A N 1
ATOM 582 C CA . VAL A 1 82 ? 1.159 -11.938 -5.691 1 98.94 82 VAL A CA 1
ATOM 583 C C . VAL A 1 82 ? 1.188 -11.055 -6.934 1 98.94 82 VAL A C 1
ATOM 585 O O . VAL A 1 82 ? 1.262 -9.828 -6.832 1 98.94 82 VAL A O 1
ATOM 588 N N . SER A 1 83 ? 1.218 -11.656 -8.07 1 98.94 83 SER A N 1
ATOM 589 C CA . SER A 1 83 ? 1.24 -10.906 -9.32 1 98.94 83 SER A CA 1
ATOM 590 C C . SER A 1 83 ? 0.175 -11.414 -10.289 1 98.94 83 SER A C 1
ATOM 592 O O . SER A 1 83 ? -0.299 -12.547 -10.164 1 98.94 83 SER A O 1
ATOM 594 N N . ILE A 1 84 ? -0.227 -10.562 -11.172 1 98.88 84 ILE A N 1
ATOM 595 C CA . ILE A 1 84 ? -1.233 -10.867 -12.188 1 98.88 84 ILE A CA 1
ATOM 596 C C . ILE A 1 84 ? -0.626 -10.727 -13.578 1 98.88 84 ILE A C 1
ATOM 598 O O . ILE A 1 84 ? 0.071 -9.75 -13.859 1 98.88 84 ILE A O 1
ATOM 602 N N . SER A 1 85 ? -0.922 -11.672 -14.461 1 98.81 85 SER A N 1
ATOM 603 C CA . SER A 1 85 ? -0.447 -11.617 -15.844 1 98.81 85 SER A CA 1
ATOM 604 C C . SER A 1 85 ? -1.382 -10.789 -16.719 1 98.81 85 SER A C 1
ATOM 606 O O . SER A 1 85 ? -2.502 -10.477 -16.312 1 98.81 85 SER A O 1
ATOM 608 N N . ALA A 1 86 ? -0.89 -10.492 -17.891 1 98.38 86 ALA A N 1
ATOM 609 C CA . ALA A 1 86 ? -1.688 -9.758 -18.875 1 98.38 86 ALA A CA 1
ATOM 610 C C . ALA A 1 86 ? -2.926 -10.555 -19.281 1 98.38 86 ALA A C 1
ATOM 612 O O . ALA A 1 86 ? -3.945 -9.984 -19.656 1 98.38 86 ALA A O 1
ATOM 613 N N . ASP A 1 87 ? -2.912 -11.898 -19.125 1 97.94 87 ASP A N 1
ATOM 614 C CA . ASP A 1 87 ? -4.035 -12.766 -19.469 1 97.94 87 ASP A CA 1
ATOM 615 C C . ASP A 1 87 ? -4.973 -12.953 -18.281 1 97.94 87 ASP A C 1
ATOM 617 O O . ASP A 1 87 ? -5.969 -13.672 -18.359 1 97.94 87 ASP A O 1
ATOM 621 N N . GLY A 1 88 ? -4.602 -12.422 -17.141 1 98.69 88 GLY A N 1
ATOM 622 C CA . GLY A 1 88 ? -5.477 -12.438 -15.977 1 98.69 88 GLY A CA 1
ATOM 623 C C . GLY A 1 88 ? -5.164 -13.562 -15.008 1 98.69 88 GLY A C 1
ATOM 624 O O . GLY A 1 88 ? -5.875 -13.758 -14.016 1 98.69 88 GLY A O 1
ATOM 625 N N . ASP A 1 89 ? -4.09 -14.312 -15.25 1 98.75 89 ASP A N 1
ATOM 626 C CA . ASP A 1 89 ? -3.674 -15.367 -14.328 1 98.75 89 ASP A CA 1
ATOM 627 C C . ASP A 1 89 ? -3.01 -14.773 -13.086 1 98.75 89 ASP A C 1
ATOM 629 O O . ASP A 1 89 ? -2.363 -13.727 -13.164 1 98.75 89 ASP A O 1
ATOM 633 N N . VAL A 1 90 ? -3.174 -15.477 -11.969 1 98.94 90 VAL A N 1
ATOM 634 C CA . VAL A 1 90 ? -2.602 -15.047 -10.703 1 98.94 90 VAL A CA 1
ATOM 635 C C . VAL A 1 90 ? -1.465 -15.984 -10.297 1 98.94 90 VAL A C 1
ATOM 637 O O . VAL A 1 90 ? -1.615 -17.203 -10.352 1 98.94 90 VAL A O 1
ATOM 640 N N . TYR A 1 91 ? -0.336 -15.398 -9.961 1 98.94 91 TYR A N 1
ATOM 641 C CA . TYR A 1 91 ? 0.814 -16.141 -9.469 1 98.94 91 TYR A CA 1
ATOM 642 C C . TYR A 1 91 ? 1.222 -15.656 -8.078 1 98.94 91 TYR A C 1
ATOM 644 O O . TYR A 1 91 ? 1.147 -14.461 -7.789 1 98.94 91 TYR A O 1
ATOM 652 N N . SER A 1 92 ? 1.696 -16.578 -7.266 1 98.94 92 SER A N 1
ATOM 653 C CA . SER A 1 92 ? 2.104 -16.188 -5.922 1 98.94 92 SER A CA 1
ATOM 654 C C . SER A 1 92 ? 3.32 -16.984 -5.457 1 98.94 92 SER A C 1
ATOM 656 O O . SER A 1 92 ? 3.533 -18.109 -5.902 1 98.94 92 SER A O 1
ATOM 658 N N . PHE A 1 93 ? 4.129 -16.328 -4.621 1 98.94 93 PHE A N 1
ATOM 659 C CA . PHE A 1 93 ? 5.293 -16.984 -4.02 1 98.94 93 PHE A CA 1
ATOM 660 C C . PHE A 1 93 ? 5.695 -16.266 -2.732 1 98.94 93 PHE A C 1
ATOM 662 O O . PHE A 1 93 ? 5.246 -15.148 -2.467 1 98.94 93 PHE A O 1
ATOM 669 N N . GLY A 1 94 ? 6.52 -17.031 -1.915 1 98.88 94 GLY A N 1
ATOM 670 C CA . GLY A 1 94 ? 6.93 -16.531 -0.61 1 98.88 94 GLY A CA 1
ATOM 671 C C . GLY A 1 94 ? 6.332 -17.312 0.54 1 98.88 94 GLY A C 1
ATOM 672 O O . GLY A 1 94 ? 6.137 -18.531 0.431 1 98.88 94 GLY A O 1
ATOM 673 N N . GLY A 1 95 ? 6.207 -16.609 1.665 1 98.88 95 GLY A N 1
ATOM 674 C CA . GLY A 1 95 ? 5.625 -17.219 2.852 1 98.88 95 GLY A CA 1
ATOM 675 C C . GLY A 1 95 ? 4.164 -17.594 2.676 1 98.88 95 GLY A C 1
ATOM 676 O O . GLY A 1 95 ? 3.422 -16.906 1.976 1 98.88 95 GLY A O 1
ATOM 677 N N . ASN A 1 96 ? 3.734 -18.656 3.506 1 98.81 96 ASN A N 1
ATOM 678 C CA . ASN A 1 96 ? 2.408 -19.188 3.223 1 98.81 96 ASN A CA 1
ATOM 679 C C . ASN A 1 96 ? 1.774 -19.797 4.469 1 98.81 96 ASN A C 1
ATOM 681 O O . ASN A 1 96 ? 0.867 -20.625 4.363 1 98.81 96 ASN A O 1
ATOM 685 N N . GLN A 1 97 ? 2.16 -19.391 5.574 1 98.56 97 GLN A N 1
ATOM 686 C CA . GLN A 1 97 ? 1.767 -20.016 6.84 1 98.56 97 GLN A CA 1
ATOM 687 C C . GLN A 1 97 ? 0.254 -19.953 7.031 1 98.56 97 GLN A C 1
ATOM 689 O O . GLN A 1 97 ? -0.322 -20.797 7.719 1 98.56 97 GLN A O 1
ATOM 694 N N . PHE A 1 98 ? -0.445 -19.031 6.445 1 98.75 98 PHE A N 1
ATOM 695 C CA . PHE A 1 98 ? -1.876 -18.844 6.645 1 98.75 98 PHE A CA 1
ATOM 696 C C . PHE A 1 98 ? -2.629 -18.984 5.328 1 98.75 98 PHE A C 1
ATOM 698 O O . PHE A 1 98 ? -3.789 -18.578 5.223 1 98.75 98 PHE A O 1
ATOM 705 N N . GLY A 1 99 ? -1.927 -19.484 4.293 1 98.81 99 GLY A N 1
ATOM 706 C CA . GLY A 1 99 ? -2.57 -19.719 3.008 1 98.81 99 GLY A CA 1
ATOM 707 C C . GLY A 1 99 ? -2.588 -18.484 2.125 1 98.81 99 GLY A C 1
ATOM 708 O O . GLY A 1 99 ? -3.359 -18.406 1.165 1 98.81 99 GLY A O 1
ATOM 709 N N . GLN A 1 100 ? -1.761 -17.516 2.459 1 98.81 100 GLN A N 1
ATOM 710 C CA . GLN A 1 100 ? -1.816 -16.219 1.77 1 98.81 100 GLN A CA 1
ATOM 711 C C . GLN A 1 100 ? -1.35 -16.359 0.323 1 98.81 100 GLN A C 1
ATOM 713 O O . GLN A 1 100 ? -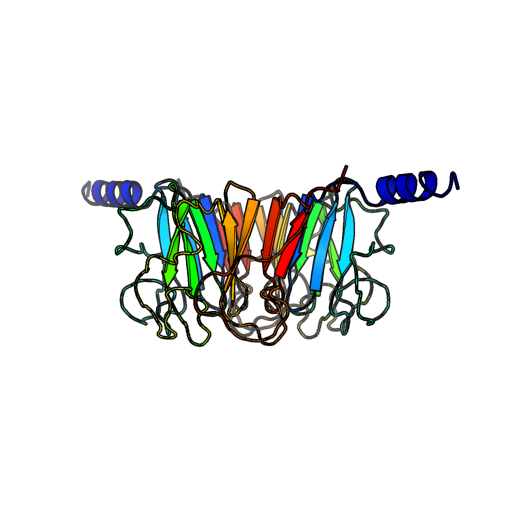1.551 -15.445 -0.485 1 98.81 100 GLN A O 1
ATOM 718 N N . LEU A 1 101 ? -0.832 -17.5 -0.099 1 98.94 101 LEU A N 1
ATOM 719 C CA . LEU A 1 101 ? -0.484 -17.703 -1.502 1 98.94 101 LEU A CA 1
ATOM 720 C C . LEU A 1 101 ? -1.69 -18.203 -2.295 1 98.94 101 LEU A C 1
ATOM 722 O O . LEU A 1 101 ? -1.701 -18.125 -3.525 1 98.94 101 LEU A O 1
ATOM 726 N N . GLY A 1 102 ? -2.641 -18.859 -1.669 1 98.88 102 GLY A N 1
ATOM 727 C CA . GLY A 1 102 ? -3.873 -19.266 -2.326 1 98.88 102 GLY A CA 1
ATOM 728 C C . GLY A 1 102 ? -3.715 -20.531 -3.158 1 98.88 102 GLY A C 1
ATOM 729 O O . GLY A 1 102 ? -4.512 -20.781 -4.062 1 98.88 102 GLY A O 1
ATOM 730 N N . ILE A 1 103 ? -2.719 -21.359 -2.854 1 98.81 103 ILE A N 1
ATOM 731 C CA . ILE A 1 103 ? -2.414 -22.469 -3.746 1 98.81 103 ILE A CA 1
ATOM 732 C C . ILE A 1 103 ? -2.863 -23.781 -3.105 1 98.81 103 ILE A C 1
ATOM 734 O O . ILE A 1 103 ? -2.426 -24.859 -3.514 1 98.81 103 ILE A O 1
ATOM 738 N N . GLY A 1 104 ? -3.619 -23.719 -2.082 1 98.56 104 GLY A N 1
ATOM 739 C CA . GLY A 1 104 ? -4.219 -24.906 -1.489 1 98.56 104 GLY A CA 1
ATOM 740 C C . GLY A 1 104 ? -3.309 -25.594 -0.492 1 98.56 104 GLY A C 1
ATOM 741 O O . GLY A 1 104 ? -3.545 -26.75 -0.125 1 98.56 104 GLY A O 1
ATOM 742 N N . SER A 1 105 ? -2.232 -24.938 -0.148 1 97.62 105 SER A N 1
ATOM 743 C CA . SER A 1 105 ? -1.286 -25.422 0.854 1 97.62 105 SER A CA 1
ATOM 744 C C . SER A 1 105 ? -0.89 -24.312 1.819 1 97.62 105 SER A C 1
ATOM 746 O O . SER A 1 105 ? -1.346 -23.172 1.686 1 97.62 105 SER A O 1
ATOM 748 N N . ASP A 1 106 ? -0.136 -24.672 2.783 1 97.56 106 ASP A N 1
ATOM 749 C CA . ASP A 1 106 ? 0.373 -23.672 3.715 1 97.56 106 ASP A CA 1
ATOM 750 C C . ASP A 1 106 ? 1.899 -23.625 3.697 1 97.56 106 ASP A C 1
ATOM 752 O O . ASP A 1 106 ? 2.52 -23.047 4.59 1 97.56 106 ASP A O 1
ATOM 756 N N . GLN A 1 107 ? 2.465 -24.266 2.682 1 98.38 107 GLN A N 1
ATOM 757 C CA . GLN A 1 107 ? 3.918 -24.297 2.553 1 98.38 107 GLN A CA 1
ATOM 758 C C . GLN A 1 107 ? 4.414 -23.125 1.708 1 98.38 107 GLN A C 1
ATOM 760 O O . GLN A 1 107 ? 3.795 -22.766 0.702 1 98.38 107 GLN A O 1
ATOM 765 N N . ALA A 1 108 ? 5.523 -22.641 2.096 1 98.75 108 ALA A N 1
ATOM 766 C CA . ALA A 1 108 ? 6.137 -21.547 1.345 1 98.75 108 ALA A CA 1
ATOM 767 C C . ALA A 1 108 ? 6.598 -22.016 -0.032 1 98.75 108 ALA A C 1
ATOM 769 O O . ALA A 1 108 ? 6.855 -23.203 -0.233 1 98.75 108 ALA A O 1
ATOM 770 N N . GLU A 1 109 ? 6.664 -21.141 -0.962 1 98.88 109 GLU A N 1
ATOM 771 C CA . GLU A 1 109 ? 7.145 -21.391 -2.316 1 98.88 109 GLU A CA 1
ATOM 772 C C . GLU A 1 109 ? 8.234 -20.406 -2.713 1 98.88 109 GLU A C 1
ATOM 774 O O . GLU A 1 109 ? 8.047 -19.188 -2.576 1 98.88 109 GLU A O 1
ATOM 779 N N . THR A 1 110 ? 9.359 -20.859 -3.264 1 98.88 110 THR A N 1
ATOM 780 C CA . THR A 1 110 ? 10.469 -19.969 -3.592 1 98.88 110 THR A CA 1
ATOM 781 C C . THR A 1 110 ? 10.445 -19.594 -5.07 1 98.88 110 THR A C 1
ATOM 783 O O . THR A 1 110 ? 11.305 -18.844 -5.539 1 98.88 110 THR A O 1
ATOM 786 N N . ILE A 1 111 ? 9.5 -20.156 -5.789 1 98.81 111 ILE A N 1
ATOM 787 C CA . ILE A 1 111 ? 9.242 -19.75 -7.168 1 98.81 111 ILE A CA 1
ATOM 788 C C . ILE A 1 111 ? 7.746 -19.484 -7.355 1 98.81 111 ILE A C 1
ATOM 790 O O . ILE A 1 111 ? 6.91 -20.078 -6.672 1 98.81 111 ILE A O 1
ATOM 794 N N . PRO A 1 112 ? 7.371 -18.688 -8.32 1 98.88 112 PRO A N 1
ATOM 795 C CA . PRO A 1 112 ? 5.953 -18.375 -8.531 1 98.88 112 PRO A CA 1
ATOM 796 C C . PRO A 1 112 ? 5.125 -19.625 -8.852 1 98.88 112 PRO A C 1
ATOM 798 O O . PRO A 1 112 ? 5.543 -20.453 -9.656 1 98.88 112 PRO A O 1
ATOM 801 N N . LYS A 1 113 ? 3.986 -19.703 -8.203 1 98.88 113 LYS A N 1
ATOM 802 C CA . LYS A 1 113 ? 3.004 -20.75 -8.469 1 98.88 113 LYS A CA 1
ATOM 803 C C . LYS A 1 113 ? 1.699 -20.156 -8.992 1 98.88 113 LYS A C 1
ATOM 805 O O . LYS A 1 113 ? 1.245 -19.109 -8.516 1 98.88 113 LYS A O 1
ATOM 810 N N . LEU A 1 114 ? 1.15 -20.844 -9.953 1 98.75 114 LEU A N 1
ATOM 811 C CA . LEU A 1 114 ? -0.176 -20.469 -10.422 1 98.75 114 LEU A CA 1
ATOM 812 C C . LEU A 1 114 ? -1.231 -20.719 -9.352 1 98.75 114 LEU A C 1
ATOM 814 O O . LEU A 1 114 ? -1.263 -21.797 -8.758 1 98.75 114 LEU A O 1
ATOM 818 N N . VAL A 1 115 ? -1.998 -19.719 -9.07 1 98.88 115 VAL A N 1
ATOM 819 C CA . VAL A 1 115 ? -3.172 -19.906 -8.219 1 98.88 115 VAL A CA 1
ATOM 820 C C . VAL A 1 115 ? -4.305 -20.531 -9.031 1 98.88 115 VAL A C 1
ATOM 822 O O . VAL A 1 115 ? -5.062 -19.812 -9.695 1 98.88 115 VAL A O 1
ATOM 825 N N . ASP A 1 116 ? -4.414 -21.812 -8.883 1 97.56 116 ASP A N 1
ATOM 826 C CA . ASP A 1 116 ? -5.332 -22.594 -9.695 1 97.56 116 ASP A CA 1
ATOM 827 C C . ASP A 1 116 ? -6.477 -23.156 -8.852 1 97.56 116 ASP A C 1
ATOM 829 O O . ASP A 1 116 ? -6.496 -24.344 -8.531 1 97.56 116 ASP A O 1
ATOM 833 N N . ALA A 1 117 ? -7.441 -22.359 -8.508 1 97.38 117 ALA A N 1
ATOM 834 C CA . ALA A 1 117 ? -8.602 -22.766 -7.727 1 97.38 117 ALA A CA 1
ATOM 835 C C . ALA A 1 117 ? -9.852 -22.875 -8.602 1 97.38 117 ALA A C 1
ATOM 837 O O . ALA A 1 117 ? -10.047 -22.062 -9.508 1 97.38 117 ALA A O 1
ATOM 838 N N . PRO A 1 118 ? -10.766 -23.797 -8.312 1 97.56 118 PRO A N 1
ATOM 839 C CA . PRO A 1 118 ? -12.016 -23.922 -9.07 1 97.56 118 PRO A CA 1
ATOM 840 C C . PRO A 1 118 ? -12.82 -22.609 -9.086 1 97.56 118 PRO A C 1
ATOM 842 O O . PRO A 1 118 ? -13.453 -22.281 -10.086 1 97.56 118 PRO A O 1
ATOM 845 N N . SER A 1 119 ? -12.75 -21.875 -8.016 1 97 119 SER A N 1
ATOM 846 C CA . SER A 1 119 ? -13.516 -20.641 -7.902 1 97 119 SER A CA 1
ATOM 847 C C . SER A 1 119 ? -13.047 -19.609 -8.922 1 97 119 SER A C 1
ATOM 849 O O . SER A 1 119 ? -13.781 -18.672 -9.242 1 97 119 SER A O 1
ATOM 851 N N . LEU A 1 120 ? -11.82 -19.766 -9.406 1 97.69 120 LEU A N 1
ATOM 852 C CA . LEU A 1 120 ? -11.258 -18.781 -10.336 1 97.69 120 LEU A CA 1
ATOM 853 C C . LEU A 1 120 ? -11.344 -19.281 -11.773 1 97.69 120 LEU A C 1
ATOM 855 O O . LEU A 1 120 ? -10.82 -18.641 -12.688 1 97.69 120 LEU A O 1
ATOM 859 N N . GLU A 1 121 ? -12 -20.406 -12 1 97.25 121 GLU A N 1
ATOM 860 C CA . GLU A 1 121 ? -12.141 -20.922 -13.352 1 97.25 121 GLU A CA 1
ATOM 861 C C . GLU A 1 121 ? -12.836 -19.922 -14.266 1 97.25 121 GLU A C 1
ATOM 863 O O . GLU A 1 121 ? -13.883 -19.375 -13.906 1 97.25 121 GLU A O 1
ATOM 868 N N . ASN A 1 122 ? -12.273 -19.641 -15.398 1 97.06 122 ASN A N 1
ATOM 869 C CA . ASN A 1 122 ? -12.789 -18.734 -16.422 1 97.06 122 ASN A CA 1
ATOM 870 C C . ASN A 1 122 ? -12.875 -17.297 -15.914 1 97.06 122 ASN A C 1
ATOM 872 O O . ASN A 1 122 ? -13.734 -16.531 -16.359 1 97.06 122 ASN A O 1
ATOM 876 N N . LYS A 1 123 ? -12.117 -17.016 -14.875 1 98 123 LYS A N 1
ATOM 877 C CA . LYS A 1 123 ? -12.023 -15.648 -14.375 1 98 123 LYS A CA 1
ATOM 878 C C . LYS A 1 123 ? -10.664 -15.039 -14.695 1 98 123 LYS A C 1
ATOM 880 O O . LYS A 1 123 ? -9.648 -15.727 -14.664 1 98 123 LYS A O 1
ATOM 885 N N . ASN A 1 124 ? -10.695 -13.758 -14.992 1 98.75 124 ASN A N 1
ATOM 886 C CA . ASN A 1 124 ? -9.469 -13 -15.211 1 98.75 124 ASN A CA 1
ATOM 887 C C . ASN A 1 124 ? -9.297 -11.898 -14.164 1 98.75 124 ASN A C 1
ATOM 889 O O . ASN A 1 124 ? -10.141 -11 -14.07 1 98.75 124 ASN A O 1
ATOM 893 N N . ALA A 1 125 ? -8.219 -11.969 -13.43 1 98.81 125 ALA A N 1
ATOM 894 C CA . ALA A 1 125 ? -7.922 -10.922 -12.453 1 98.81 125 ALA A CA 1
ATOM 895 C C . ALA A 1 125 ? -7.484 -9.633 -13.148 1 98.81 125 ALA A C 1
ATOM 897 O O . ALA A 1 125 ? -6.715 -9.672 -14.109 1 98.81 125 ALA A O 1
ATOM 898 N N . ARG A 1 126 ? -7.891 -8.523 -12.648 1 98.19 126 ARG A N 1
ATOM 899 C CA . ARG A 1 126 ? -7.477 -7.266 -13.258 1 98.19 126 ARG A CA 1
ATOM 900 C C . ARG A 1 126 ? -6.637 -6.441 -12.289 1 98.19 126 ARG A C 1
ATOM 902 O O . ARG A 1 126 ? -5.84 -5.602 -12.711 1 98.19 126 ARG A O 1
ATOM 909 N N . SER A 1 127 ? -6.836 -6.668 -10.977 1 98.5 127 SER A N 1
ATOM 910 C CA . SER A 1 127 ? -6.016 -5.992 -9.977 1 98.5 127 SER A CA 1
ATOM 911 C C . SER A 1 127 ? -5.816 -6.867 -8.742 1 98.5 127 SER A C 1
ATOM 913 O O . SER A 1 127 ? -6.625 -7.758 -8.469 1 98.5 127 SER A O 1
ATOM 915 N N . VAL A 1 128 ? -4.73 -6.598 -8.031 1 98.88 128 VAL A N 1
ATOM 916 C CA . VAL A 1 128 ? -4.363 -7.375 -6.852 1 98.88 128 VAL A CA 1
ATOM 917 C C . VAL A 1 128 ? -3.959 -6.438 -5.719 1 98.88 128 VAL A C 1
ATOM 919 O O . VAL A 1 128 ? -3.432 -5.352 -5.961 1 98.88 128 VAL A O 1
ATOM 922 N N . SER A 1 129 ? -4.223 -6.848 -4.492 1 98.88 129 SER A N 1
ATOM 923 C CA . SER A 1 129 ? -3.783 -6.184 -3.271 1 98.88 129 SER A CA 1
ATOM 924 C C . SER A 1 129 ? -3.438 -7.199 -2.186 1 98.88 129 SER A C 1
ATOM 926 O O . SER A 1 129 ? -4.062 -8.258 -2.098 1 98.88 129 SER A O 1
ATOM 928 N N . CYS A 1 130 ? -2.469 -6.816 -1.365 1 98.88 130 CYS A N 1
ATOM 929 C CA . CYS A 1 130 ? -2.08 -7.695 -0.267 1 98.88 130 CYS A CA 1
ATOM 930 C C . CYS A 1 130 ? -2.1 -6.945 1.061 1 98.88 130 CYS A C 1
ATOM 932 O O . CYS A 1 130 ? -1.71 -5.781 1.127 1 98.88 130 CYS A O 1
ATOM 934 N N . GLY A 1 131 ? -2.564 -7.586 2.072 1 98.62 131 GLY A N 1
ATOM 935 C CA . GLY A 1 131 ? -2.27 -7.203 3.443 1 98.62 131 GLY A CA 1
ATOM 936 C C . GLY A 1 131 ? -1.035 -7.891 4 1 98.62 131 GLY A C 1
ATOM 937 O O . GLY A 1 131 ? -0.182 -8.352 3.242 1 98.62 131 GLY A O 1
ATOM 938 N N . ALA A 1 132 ? -1 -7.941 5.32 1 98.62 132 ALA A N 1
ATOM 939 C CA . ALA A 1 132 ? 0.179 -8.562 5.922 1 98.62 132 ALA A CA 1
ATOM 940 C C . ALA A 1 132 ? 0.278 -10.039 5.535 1 98.62 132 ALA A C 1
ATOM 942 O O . ALA A 1 132 ? 1.331 -10.5 5.09 1 98.62 132 ALA A O 1
ATOM 943 N N . ARG A 1 133 ? -0.858 -10.703 5.723 1 98.75 133 ARG A N 1
ATOM 944 C CA . ARG A 1 133 ? -0.861 -12.148 5.527 1 98.75 133 ARG A CA 1
ATOM 945 C C . ARG A 1 133 ? -2.107 -12.594 4.773 1 98.75 133 ARG A C 1
ATOM 947 O O . ARG A 1 133 ? -2.566 -13.727 4.938 1 98.75 133 ARG A O 1
ATOM 954 N N . HIS A 1 134 ? -2.738 -11.672 3.996 1 98.88 134 HIS A N 1
ATOM 955 C CA . HIS A 1 134 ? -3.877 -12 3.145 1 98.88 134 HIS A CA 1
ATOM 956 C C . HIS A 1 134 ? -3.775 -11.289 1.798 1 98.88 134 HIS A C 1
ATOM 958 O O . HIS A 1 134 ? -2.998 -10.344 1.646 1 98.88 134 HIS A O 1
ATOM 964 N N . SER A 1 135 ? -4.5 -11.836 0.9 1 98.94 135 SER A N 1
ATOM 965 C CA . SER A 1 135 ? -4.48 -11.352 -0.477 1 98.94 135 SER A CA 1
ATOM 966 C C . SER A 1 135 ? -5.895 -11.195 -1.027 1 98.94 135 SER A C 1
ATOM 968 O O . SER A 1 135 ? -6.82 -11.875 -0.576 1 98.94 135 SER A O 1
ATOM 970 N N . ALA A 1 136 ? -6.012 -10.305 -1.956 1 98.94 136 ALA A N 1
ATOM 971 C CA . ALA A 1 136 ? -7.285 -10.047 -2.625 1 98.94 136 ALA A CA 1
ATOM 972 C C . ALA A 1 136 ? -7.074 -9.719 -4.098 1 98.94 136 ALA A C 1
ATOM 974 O O . ALA A 1 136 ? -6.074 -9.094 -4.465 1 98.94 136 ALA A O 1
ATOM 975 N N . ILE A 1 137 ? -7.945 -10.156 -4.895 1 98.88 137 ILE A N 1
ATOM 976 C CA . ILE A 1 137 ? -7.992 -9.734 -6.289 1 98.88 137 ILE A CA 1
ATOM 977 C C . ILE A 1 137 ? -9.406 -9.297 -6.648 1 98.88 137 ILE A C 1
ATOM 979 O O . ILE A 1 137 ? -10.375 -9.68 -5.984 1 98.88 137 ILE A O 1
ATOM 983 N N . ILE A 1 138 ? -9.523 -8.469 -7.652 1 98.56 138 ILE A N 1
ATOM 984 C CA . ILE A 1 138 ? -10.797 -8.188 -8.312 1 98.56 138 ILE A CA 1
ATOM 985 C C . ILE A 1 138 ? -10.711 -8.586 -9.789 1 98.56 138 ILE A C 1
ATOM 987 O O . ILE A 1 138 ? -9.688 -8.344 -10.445 1 98.56 138 ILE A O 1
ATOM 991 N N . THR A 1 139 ? -11.766 -9.227 -10.289 1 98.25 139 THR A N 1
ATOM 992 C CA . THR A 1 139 ? -11.781 -9.734 -11.656 1 98.25 139 THR A CA 1
ATOM 993 C C . THR A 1 139 ? -12.297 -8.68 -12.625 1 98.25 139 THR A C 1
ATOM 995 O O . THR A 1 139 ? -12.82 -7.645 -12.195 1 98.25 139 THR A O 1
ATOM 998 N N . ASP A 1 140 ? -12.141 -8.953 -13.914 1 97.88 140 ASP A N 1
ATOM 999 C CA . ASP A 1 140 ? -12.68 -8.094 -14.961 1 97.88 140 ASP A CA 1
ATOM 1000 C C . ASP A 1 140 ? -14.188 -7.926 -14.812 1 97.88 140 ASP A C 1
ATOM 1002 O O . ASP A 1 140 ? -14.734 -6.871 -15.141 1 97.88 140 ASP A O 1
ATOM 1006 N N . GLU A 1 141 ? -14.875 -8.922 -14.25 1 95.5 141 GLU A N 1
ATOM 1007 C CA . GLU A 1 141 ? -16.328 -8.906 -14.086 1 95.5 141 GLU A CA 1
ATOM 1008 C C . GLU A 1 141 ? -16.734 -8.219 -12.789 1 95.5 141 GLU A C 1
ATOM 1010 O O . GLU A 1 141 ? -17.922 -8.141 -12.461 1 95.5 141 GLU A O 1
ATOM 1015 N N . GLY A 1 142 ? -15.773 -7.82 -12.023 1 95.69 142 GLY A N 1
ATOM 1016 C CA . GLY A 1 142 ? -16.078 -7.066 -10.82 1 95.69 142 GLY A CA 1
ATOM 1017 C C . GLY A 1 142 ? -16.344 -7.949 -9.617 1 95.69 142 GLY A C 1
ATOM 1018 O O . GLY A 1 142 ? -17.094 -7.57 -8.719 1 95.69 142 GLY A O 1
ATOM 1019 N N . GLU A 1 143 ? -15.781 -9.156 -9.617 1 96.81 143 GLU A N 1
ATOM 1020 C CA . GLU A 1 143 ? -15.852 -10.039 -8.453 1 96.81 143 GLU A CA 1
ATOM 1021 C C . GLU A 1 143 ? -14.586 -9.938 -7.605 1 96.81 143 GLU A C 1
ATOM 1023 O O . GLU A 1 143 ? -13.484 -9.875 -8.141 1 96.81 143 GLU A O 1
ATOM 1028 N N . VAL A 1 144 ? -14.805 -9.914 -6.293 1 98.25 144 VAL A N 1
ATOM 1029 C CA . VAL A 1 144 ? -13.664 -9.852 -5.387 1 98.25 144 VAL A CA 1
ATOM 1030 C C . VAL A 1 144 ? -13.438 -11.219 -4.742 1 98.25 144 VAL A C 1
ATOM 1032 O O . VAL A 1 144 ? -14.391 -11.867 -4.301 1 98.25 144 VAL A O 1
ATOM 1035 N N . PHE A 1 145 ? -12.211 -11.656 -4.773 1 98.81 145 PHE A N 1
ATOM 1036 C CA . PHE A 1 145 ? -11.773 -12.867 -4.086 1 98.81 145 PHE A CA 1
ATOM 1037 C C . PHE A 1 145 ? -10.719 -12.547 -3.035 1 98.81 145 PHE A C 1
ATOM 1039 O O . PHE A 1 145 ? -9.828 -11.727 -3.275 1 98.81 145 PHE A O 1
ATOM 1046 N N . CYS A 1 146 ? -10.844 -13.227 -1.894 1 98.88 146 CYS A N 1
ATOM 1047 C CA . CYS A 1 146 ? -9.867 -13.07 -0.817 1 98.88 146 CYS A CA 1
ATOM 1048 C C . CYS A 1 146 ? -9.422 -14.43 -0.289 1 98.88 146 CYS A C 1
ATOM 1050 O O . CYS A 1 146 ? -10.18 -15.398 -0.338 1 98.88 146 CYS A O 1
ATOM 1052 N N . TRP A 1 147 ? -8.211 -14.438 0.15 1 98.94 147 TRP A N 1
ATOM 1053 C CA . TRP A 1 147 ? -7.676 -15.633 0.799 1 98.94 147 TRP A CA 1
ATOM 1054 C C . TRP A 1 147 ? -6.547 -15.273 1.761 1 98.94 147 TRP A C 1
ATOM 1056 O O . TRP A 1 147 ? -6.082 -14.133 1.782 1 98.94 147 TRP A O 1
ATOM 1066 N N . GLY A 1 148 ? -6.16 -16.281 2.582 1 98.88 148 GLY A N 1
ATOM 1067 C CA . GLY A 1 148 ? -5.109 -16.078 3.57 1 98.88 148 GLY A CA 1
ATOM 1068 C C . GLY A 1 148 ? -5.637 -15.984 4.988 1 98.88 148 GLY A C 1
ATOM 1069 O O . GLY A 1 148 ? -6.621 -16.641 5.336 1 98.88 148 GLY A O 1
ATOM 1070 N N . TRP A 1 149 ? -4.84 -15.234 5.789 1 98.88 149 TRP A N 1
ATOM 1071 C CA . TRP A 1 149 ? -5.141 -15.016 7.203 1 98.88 149 TRP A CA 1
ATOM 1072 C C . TRP A 1 149 ? -6.461 -14.273 7.371 1 98.88 149 TRP A C 1
ATOM 1074 O O . TRP A 1 149 ? -6.762 -13.352 6.613 1 98.88 149 TRP A O 1
ATOM 1084 N N . ASN A 1 150 ? -7.238 -14.727 8.477 1 98.75 150 ASN A N 1
ATOM 1085 C CA . ASN A 1 150 ? -8.57 -14.148 8.602 1 98.75 150 ASN A CA 1
ATOM 1086 C C . ASN A 1 150 ? -8.953 -13.93 10.062 1 98.75 150 ASN A C 1
ATOM 1088 O O . ASN A 1 150 ? -10.141 -13.852 10.391 1 98.75 150 ASN A O 1
ATOM 1092 N N . LYS A 1 151 ? -8.086 -13.805 10.891 1 98.25 151 LYS A N 1
ATOM 1093 C CA . LYS A 1 151 ? -8.312 -13.711 12.328 1 98.25 151 LYS A CA 1
ATOM 1094 C C . LYS A 1 151 ? -9.25 -12.555 12.664 1 98.25 151 LYS A C 1
ATOM 1096 O O . LYS A 1 151 ? -10.039 -12.648 13.602 1 98.25 151 LYS A O 1
ATOM 1101 N N . TYR A 1 152 ? -9.188 -11.516 11.906 1 96.81 152 TYR A N 1
ATOM 1102 C CA . TYR A 1 152 ? -9.992 -10.336 12.203 1 96.81 152 TYR A CA 1
ATOM 1103 C C . TYR A 1 152 ? -11.117 -10.18 11.195 1 96.81 152 TYR A C 1
ATOM 1105 O O . TYR A 1 152 ? -11.773 -9.133 11.141 1 96.81 152 TYR A O 1
ATOM 1113 N N . GLY A 1 153 ? -11.336 -11.117 10.359 1 97.88 153 GLY A N 1
ATOM 1114 C CA . GLY A 1 153 ? -12.422 -11.102 9.383 1 97.88 153 GLY A CA 1
ATOM 1115 C C . GLY A 1 153 ? -12.086 -10.32 8.133 1 97.88 153 GLY A C 1
ATOM 1116 O O . GLY A 1 153 ? -12.977 -9.883 7.402 1 97.88 153 GLY A O 1
ATOM 1117 N N . GLN A 1 154 ? -10.844 -10.125 7.918 1 97.06 154 GLN A N 1
ATOM 1118 C CA . GLN A 1 154 ? -10.43 -9.227 6.844 1 97.06 154 GLN A CA 1
ATOM 1119 C C . GLN A 1 154 ? -10.719 -9.836 5.477 1 97.06 154 GLN A C 1
ATOM 1121 O O . GLN A 1 154 ? -10.68 -9.141 4.457 1 97.06 154 GLN A O 1
ATOM 1126 N N . LEU A 1 155 ? -11.125 -11.117 5.418 1 98.56 155 LEU A N 1
ATOM 1127 C CA . LEU A 1 155 ? -11.453 -11.711 4.125 1 98.56 155 LEU A CA 1
ATOM 1128 C C . LEU A 1 155 ? -12.883 -11.367 3.725 1 98.56 155 LEU A C 1
ATOM 1130 O O . LEU A 1 155 ? -13.281 -11.578 2.574 1 98.56 155 LEU A O 1
ATOM 1134 N N . GLY A 1 156 ? -13.719 -10.914 4.652 1 97.25 156 GLY A N 1
ATOM 1135 C CA . GLY A 1 156 ? -15.078 -10.516 4.332 1 97.25 156 GLY A CA 1
ATOM 1136 C C . GLY A 1 156 ? -16 -11.695 4.102 1 97.25 156 GLY A C 1
ATOM 1137 O O . GLY A 1 156 ? -16.938 -11.609 3.307 1 97.25 156 GLY A O 1
ATOM 1138 N N . LEU A 1 157 ? -15.75 -12.805 4.793 1 97.94 157 LEU A N 1
ATOM 1139 C CA . LEU A 1 157 ? -16.484 -14.039 4.523 1 97.94 157 LEU A CA 1
ATOM 1140 C C . LEU A 1 157 ? -17.406 -14.383 5.684 1 97.94 157 LEU A C 1
ATOM 1142 O O . LEU A 1 157 ? -17.984 -15.469 5.719 1 97.94 157 LEU A O 1
ATOM 1146 N N . GLY A 1 158 ? -17.5 -13.531 6.688 1 97.06 158 GLY A N 1
ATOM 1147 C CA . GLY A 1 158 ? -18.469 -13.695 7.766 1 97.06 158 GLY A CA 1
ATOM 1148 C C . GLY A 1 158 ? -17.969 -14.562 8.898 1 97.06 158 GLY A C 1
ATOM 1149 O O . GLY A 1 158 ? -18.75 -15.023 9.734 1 97.06 158 GLY A O 1
ATOM 1150 N N . ASP A 1 159 ? -16.656 -14.836 8.844 1 98.19 159 ASP A N 1
ATOM 1151 C CA . ASP A 1 159 ? -16.016 -15.617 9.898 1 98.19 159 ASP A CA 1
ATOM 1152 C C . ASP A 1 159 ? -14.555 -15.203 10.07 1 98.19 159 ASP A C 1
ATOM 1154 O O . ASP A 1 159 ? -14.125 -14.172 9.555 1 98.19 159 ASP A O 1
ATOM 1158 N N . SER A 1 160 ? -13.789 -16.031 10.875 1 98.44 160 SER A N 1
ATOM 1159 C CA . SER A 1 160 ? -12.398 -15.688 11.141 1 98.44 160 SER A CA 1
ATOM 1160 C C . SER A 1 160 ? -11.461 -16.812 10.742 1 98.44 160 SER A C 1
ATOM 1162 O O . SER A 1 160 ? -10.328 -16.891 11.234 1 98.44 160 SER A O 1
ATOM 1164 N N . MET A 1 161 ? -11.922 -17.766 9.883 1 98.62 161 MET A N 1
ATOM 1165 C CA . MET A 1 161 ? -11.109 -18.891 9.461 1 98.62 161 MET A CA 1
ATOM 1166 C C . MET A 1 161 ? -10.242 -18.531 8.258 1 98.62 161 MET A C 1
ATOM 1168 O O . MET A 1 161 ? -10.727 -17.891 7.316 1 98.62 161 MET A O 1
ATOM 1172 N N . ASP A 1 162 ? -9.102 -19.016 8.312 1 98.81 162 ASP A N 1
ATOM 1173 C CA . ASP A 1 162 ? -8.211 -18.797 7.176 1 98.81 162 ASP A CA 1
ATOM 1174 C C . ASP A 1 162 ? -8.688 -19.562 5.945 1 98.81 162 ASP A C 1
ATOM 1176 O O . ASP A 1 162 ? -9.391 -20.562 6.07 1 98.81 162 ASP A O 1
ATOM 1180 N N . ARG A 1 163 ? -8.375 -19.078 4.773 1 98.88 163 ARG A N 1
ATOM 1181 C CA . ARG A 1 163 ? -8.594 -19.766 3.504 1 98.88 163 ARG A CA 1
ATOM 1182 C C . ARG A 1 163 ? -7.285 -19.938 2.732 1 98.88 163 ARG A C 1
ATOM 1184 O O . ARG A 1 163 ? -6.539 -18.969 2.566 1 98.88 163 ARG A O 1
ATOM 1191 N N . ASN A 1 164 ? -7.012 -21.109 2.289 1 98.88 164 ASN A N 1
ATOM 1192 C CA . ASN A 1 164 ? -5.773 -21.297 1.54 1 98.88 164 ASN A CA 1
ATOM 1193 C C . ASN A 1 164 ? -6.031 -21.344 0.037 1 98.88 164 ASN A C 1
ATOM 1195 O O . ASN A 1 164 ? -5.133 -21.672 -0.741 1 98.88 164 ASN A O 1
ATOM 1199 N N . VAL A 1 165 ? -7.289 -21.062 -0.347 1 98.88 165 VAL A N 1
ATOM 1200 C CA . VAL A 1 165 ? -7.672 -20.859 -1.739 1 98.88 165 VAL A CA 1
ATOM 1201 C C . VAL A 1 165 ? -8.547 -19.609 -1.853 1 98.88 165 VAL A C 1
ATOM 1203 O O . VAL A 1 165 ? -9.227 -19.234 -0.893 1 98.88 165 VAL A O 1
ATOM 1206 N N . PRO A 1 166 ? -8.586 -19.016 -3.029 1 98.88 166 PRO A N 1
ATOM 1207 C CA . PRO A 1 166 ? -9.438 -17.828 -3.182 1 98.88 166 PRO A CA 1
ATOM 1208 C C . PRO A 1 166 ? -10.914 -18.125 -2.957 1 98.88 166 PRO A C 1
ATOM 1210 O O . PRO A 1 166 ? -11.438 -19.109 -3.477 1 98.88 166 PRO A O 1
ATOM 1213 N N . CYS A 1 167 ? -11.531 -17.203 -2.229 1 98.75 167 CYS A N 1
ATOM 1214 C CA . CYS A 1 167 ? -12.969 -17.281 -1.991 1 98.75 167 CYS A CA 1
ATOM 1215 C C . CYS A 1 167 ? -13.664 -16 -2.418 1 98.75 167 CYS A C 1
ATOM 1217 O O . CYS A 1 167 ? -13.188 -14.906 -2.125 1 98.75 167 CYS A O 1
ATOM 1219 N N . ILE A 1 168 ? -14.781 -16.219 -3.039 1 97.81 168 ILE A N 1
ATOM 1220 C CA . ILE A 1 168 ? -15.547 -15.062 -3.488 1 97.81 168 ILE A CA 1
ATOM 1221 C C . ILE A 1 168 ? -16.156 -14.352 -2.285 1 97.81 168 ILE A C 1
ATOM 1223 O O . ILE A 1 168 ? -16.703 -14.992 -1.387 1 97.81 168 ILE A O 1
ATOM 1227 N N . VAL A 1 169 ? -15.977 -13.055 -2.238 1 97.12 169 VAL A N 1
ATOM 1228 C CA . VAL A 1 169 ? -16.609 -12.242 -1.2 1 97.12 169 VAL A CA 1
ATOM 1229 C C . VAL A 1 169 ? -18.062 -11.961 -1.577 1 97.12 169 VAL A C 1
ATOM 1231 O O . VAL A 1 169 ? -18.328 -11.391 -2.639 1 97.12 169 VAL A O 1
ATOM 1234 N N . PRO A 1 170 ? -18.922 -12.328 -0.7 1 93.06 170 PRO A N 1
ATOM 1235 C CA . PRO A 1 170 ? -20.328 -12.109 -1.027 1 93.06 170 PRO A CA 1
ATOM 1236 C C . PRO A 1 170 ? -20.734 -10.641 -0.935 1 93.06 170 PRO A C 1
ATOM 1238 O O . PRO A 1 170 ? -20.625 -10.031 0.13 1 93.06 170 PRO A O 1
ATOM 1241 N N . VAL A 1 171 ? -20.875 -10.07 -2.092 1 85.81 171 VAL A N 1
ATOM 1242 C CA . VAL A 1 171 ? -21.375 -8.703 -2.102 1 85.81 171 VAL A CA 1
ATOM 1243 C C . VAL A 1 171 ? -22.672 -8.641 -2.9 1 85.81 171 VAL A C 1
ATOM 1245 O O . VAL A 1 171 ? -22.781 -9.242 -3.971 1 85.81 171 VAL A O 1
ATOM 1248 N N . ASP A 1 172 ? -23.766 -8.328 -2.428 1 78.06 172 ASP A N 1
ATOM 1249 C CA . ASP A 1 172 ? -25.062 -8.312 -3.088 1 78.06 172 ASP A CA 1
ATOM 1250 C C . ASP A 1 172 ? -25.078 -7.332 -4.258 1 78.06 172 ASP A C 1
ATOM 1252 O O . ASP A 1 172 ? -24.062 -7.184 -4.957 1 78.06 172 ASP A O 1
ATOM 1256 N N . GLU A 1 173 ? -25.891 -6.5 -4.375 1 77.5 173 GLU A N 1
ATOM 1257 C CA . GLU A 1 173 ? -26.484 -5.594 -5.355 1 77.5 173 GLU A CA 1
ATOM 1258 C C . GLU A 1 173 ? -25.516 -4.477 -5.727 1 77.5 173 GLU A C 1
ATOM 1260 O O . GLU A 1 173 ? -25.938 -3.396 -6.148 1 77.5 173 GLU A O 1
ATOM 1265 N N . TYR A 1 174 ? -24.094 -4.801 -5.488 1 84.44 174 TYR A N 1
ATOM 1266 C CA . TYR A 1 174 ? -23.219 -3.674 -5.82 1 84.44 174 TYR A CA 1
ATOM 1267 C C . TYR A 1 174 ? -22.266 -4.035 -6.949 1 84.44 174 TYR A C 1
ATOM 1269 O O . TYR A 1 174 ? -21.828 -5.188 -7.059 1 84.44 174 TYR A O 1
ATOM 1277 N N . HIS A 1 175 ? -22.016 -3.086 -7.707 1 90.75 175 HIS A N 1
ATOM 1278 C CA . HIS A 1 175 ? -20.938 -3.193 -8.688 1 90.75 175 HIS A CA 1
ATOM 1279 C C . HIS A 1 175 ? -19.594 -2.766 -8.086 1 90.75 175 HIS A C 1
ATOM 1281 O O . HIS A 1 175 ? -19.391 -1.583 -7.809 1 90.75 175 HIS A O 1
ATOM 1287 N N . LEU A 1 176 ? -18.719 -3.734 -7.934 1 93.75 176 LEU A N 1
ATOM 1288 C CA . LEU A 1 176 ? -17.438 -3.459 -7.27 1 93.75 176 LEU A CA 1
ATOM 1289 C C . LEU A 1 176 ? -16.422 -2.887 -8.25 1 93.75 176 LEU A C 1
ATOM 1291 O O . LEU A 1 176 ? -16.359 -3.33 -9.398 1 93.75 176 LEU A O 1
ATOM 1295 N N . LEU A 1 177 ? -15.648 -1.896 -7.734 1 94.38 177 LEU A N 1
ATOM 1296 C CA . LEU A 1 177 ? -14.758 -1.145 -8.609 1 94.38 177 LEU A CA 1
ATOM 1297 C C . LEU A 1 177 ? -13.297 -1.451 -8.289 1 94.38 177 LEU A C 1
ATOM 1299 O O . LEU A 1 177 ? -12.445 -1.447 -9.188 1 94.38 177 LEU A O 1
ATOM 1303 N N . ASN A 1 178 ? -13.008 -1.648 -7.02 1 95.81 178 ASN A N 1
ATOM 1304 C CA . ASN A 1 178 ? -11.625 -1.854 -6.605 1 95.81 178 ASN A CA 1
ATOM 1305 C C . ASN A 1 178 ? -11.539 -2.492 -5.223 1 95.81 178 ASN A C 1
ATOM 1307 O O . ASN A 1 178 ? -12.516 -2.486 -4.473 1 95.81 178 ASN A O 1
ATOM 1311 N N . VAL A 1 179 ? -10.398 -3.037 -4.961 1 97.12 179 VAL A N 1
ATOM 1312 C CA . VAL A 1 179 ? -10.125 -3.611 -3.648 1 97.12 179 VAL A CA 1
ATOM 1313 C C . VAL A 1 179 ? -8.766 -3.121 -3.145 1 97.12 179 VAL A C 1
ATOM 1315 O O . VAL A 1 179 ? -7.816 -3.008 -3.92 1 97.12 179 VAL A O 1
ATOM 1318 N N . SER A 1 180 ? -8.648 -2.76 -1.838 1 98.06 180 SER A N 1
ATOM 1319 C CA . SER A 1 180 ? -7.418 -2.344 -1.171 1 98.06 180 SER A CA 1
ATOM 1320 C C . SER A 1 180 ? -7.285 -3 0.199 1 98.06 180 SER A C 1
ATOM 1322 O O . SER A 1 180 ? -8.211 -2.949 1.011 1 98.06 180 SER A O 1
ATOM 1324 N N . CYS A 1 181 ? -6.098 -3.578 0.379 1 98.62 181 CYS A N 1
ATOM 1325 C CA . CYS A 1 181 ? -5.832 -4.211 1.665 1 98.62 181 CYS A CA 1
ATOM 1326 C C . CYS A 1 181 ? -4.992 -3.305 2.557 1 98.62 181 CYS A C 1
ATOM 1328 O O . CYS A 1 181 ? -3.941 -2.812 2.137 1 98.62 181 CYS A O 1
ATOM 1330 N N . GLY A 1 182 ? -5.48 -3.045 3.766 1 97.75 182 GLY A N 1
ATOM 1331 C CA . GLY A 1 182 ? -4.578 -2.648 4.836 1 97.75 182 GLY A CA 1
ATOM 1332 C C . GLY A 1 182 ? -3.83 -3.816 5.449 1 97.75 182 GLY A C 1
ATOM 1333 O O . GLY A 1 182 ? -3.998 -4.961 5.023 1 97.75 182 GLY A O 1
ATOM 1334 N N . TRP A 1 183 ? -3.078 -3.477 6.469 1 97.31 183 TRP A N 1
ATOM 1335 C CA . TRP A 1 183 ? -2.271 -4.555 7.031 1 97.31 183 TRP A CA 1
ATOM 1336 C C . TRP A 1 183 ? -3.156 -5.637 7.641 1 97.31 183 TRP A C 1
ATOM 1338 O O . TRP A 1 183 ? -2.865 -6.828 7.516 1 97.31 183 TRP A O 1
ATOM 1348 N N . TRP A 1 184 ? -4.344 -5.203 8.289 1 97.5 184 TRP A N 1
ATOM 1349 C CA . TRP A 1 184 ? -5.184 -6.164 8.992 1 97.5 184 TRP A CA 1
ATOM 1350 C C . TRP A 1 184 ? -6.641 -6.039 8.555 1 97.5 184 TRP A C 1
ATOM 1352 O O . TRP A 1 184 ? -7.543 -6.512 9.25 1 97.5 184 TRP A O 1
ATOM 1362 N N . HIS A 1 185 ? -6.973 -5.41 7.469 1 97.5 185 HIS A N 1
ATOM 1363 C CA . HIS A 1 185 ? -8.328 -5.215 6.977 1 97.5 185 HIS A CA 1
ATOM 1364 C C . HIS A 1 185 ? -8.344 -5.055 5.457 1 97.5 185 HIS A C 1
ATOM 1366 O O . HIS A 1 185 ? -7.293 -4.906 4.836 1 97.5 185 HIS A O 1
ATOM 1372 N N . THR A 1 186 ? -9.516 -5.156 4.891 1 97.88 186 THR A N 1
ATOM 1373 C CA . THR A 1 186 ? -9.711 -4.98 3.455 1 97.88 186 THR A CA 1
ATOM 1374 C C . THR A 1 186 ? -10.844 -3.996 3.182 1 97.88 186 THR A C 1
ATOM 1376 O O . THR A 1 186 ? -11.875 -4.023 3.857 1 97.88 186 THR A O 1
ATOM 1379 N N . LEU A 1 187 ? -10.648 -3.119 2.207 1 96.25 187 LEU A N 1
ATOM 1380 C CA . LEU A 1 187 ? -11.648 -2.172 1.734 1 96.25 187 LEU A CA 1
ATOM 1381 C C . LEU A 1 187 ? -12.047 -2.475 0.293 1 96.25 187 LEU A C 1
ATOM 1383 O O . LEU A 1 187 ? -11.188 -2.787 -0.538 1 96.25 187 LEU A O 1
ATOM 1387 N N . VAL A 1 188 ? -13.305 -2.475 0.054 1 94.62 188 VAL A N 1
ATOM 1388 C CA . VAL A 1 188 ? -13.82 -2.611 -1.304 1 94.62 188 VAL A CA 1
ATOM 1389 C C . VAL A 1 188 ? -14.555 -1.337 -1.708 1 94.62 188 VAL A C 1
ATOM 1391 O O . VAL A 1 188 ? -15.367 -0.812 -0.943 1 94.62 188 VAL A O 1
ATOM 1394 N N . LEU A 1 189 ? -14.227 -0.82 -2.885 1 93.38 189 LEU A N 1
ATOM 1395 C CA . LEU A 1 189 ? -14.906 0.329 -3.469 1 93.38 189 LEU A CA 1
ATOM 1396 C C . LEU A 1 189 ? -16.016 -0.122 -4.414 1 93.38 189 LEU A C 1
ATOM 1398 O O . LEU A 1 189 ? -15.789 -0.974 -5.277 1 93.38 189 LEU A O 1
ATOM 1402 N N . ALA A 1 190 ? -17.188 0.424 -4.184 1 91.56 190 ALA A N 1
ATOM 1403 C CA . ALA A 1 190 ? -18.328 0.05 -5.02 1 91.56 190 ALA A CA 1
ATOM 1404 C C . ALA A 1 190 ? -19.016 1.286 -5.582 1 91.56 190 ALA A C 1
ATOM 1406 O O . ALA A 1 190 ? -18.906 2.379 -5.02 1 91.56 190 ALA A O 1
ATOM 1407 N N . GLU A 1 191 ? -19.688 1.016 -6.742 1 87 191 GLU A N 1
ATOM 1408 C CA . GLU A 1 191 ? -20.531 2.062 -7.305 1 87 191 GLU A CA 1
ATOM 1409 C C . GLU A 1 191 ? -21.781 2.268 -6.453 1 87 191 GLU A C 1
ATOM 1411 O O . GLU A 1 191 ? -22.359 1.307 -5.93 1 87 191 GLU A O 1
ATOM 1416 N N . SER A 1 192 ? -22.078 3.59 -6.234 1 76 192 SER A N 1
ATOM 1417 C CA . SER A 1 192 ? -23.328 3.871 -5.539 1 76 192 SER A CA 1
ATOM 1418 C C . SER A 1 192 ? -24.516 3.248 -6.262 1 76 192 SER A C 1
ATOM 1420 O O . SER A 1 192 ? -24.562 3.225 -7.496 1 76 192 SER A O 1
ATOM 1422 N N . PRO A 1 193 ? -25.406 2.615 -5.438 1 64.88 193 PRO A N 1
ATOM 1423 C CA . PRO A 1 193 ? -26.594 2.1 -6.105 1 64.88 193 PRO A CA 1
ATOM 1424 C C . PRO A 1 193 ? -27.438 3.201 -6.758 1 64.88 193 PRO A C 1
ATOM 1426 O O . PRO A 1 193 ? -27.469 4.328 -6.262 1 64.88 193 PRO A O 1
ATOM 1429 N N . THR A 1 194 ? -27.625 3.186 -8.031 1 53.28 194 THR A N 1
ATOM 1430 C CA . THR A 1 194 ? -28.562 4.113 -8.648 1 53.28 194 THR A CA 1
ATOM 1431 C C . THR A 1 194 ? -29.922 4.055 -7.938 1 53.28 194 THR A C 1
ATOM 1433 O O . THR A 1 194 ? -30.281 3.027 -7.363 1 53.28 194 THR A O 1
ATOM 1436 N N . MET B 1 1 ? -43.094 12.648 1.688 1 29.3 1 MET B N 1
ATOM 1437 C CA . MET B 1 1 ? -41.844 12.578 2.475 1 29.3 1 MET B CA 1
ATOM 1438 C C . MET B 1 1 ? -40.656 13.008 1.643 1 29.3 1 MET B C 1
ATOM 1440 O O . MET B 1 1 ? -40 12.18 1 1 29.3 1 MET B O 1
ATOM 1444 N N . LYS B 1 2 ? -40.656 14.023 0.946 1 39.81 2 LYS B N 1
ATOM 1445 C CA . LYS B 1 2 ? -39.969 14.93 0.02 1 39.81 2 LYS B CA 1
ATOM 1446 C C . LYS B 1 2 ? -38.688 15.469 0.624 1 39.81 2 LYS B C 1
ATOM 1448 O O . LYS B 1 2 ? -38.031 16.359 0.048 1 39.81 2 LYS B O 1
ATOM 1453 N N . GLY B 1 3 ? -38.594 15.484 1.96 1 39.56 3 GLY B N 1
ATOM 1454 C CA . GLY B 1 3 ? -37.625 16.297 2.697 1 39.56 3 GLY B CA 1
ATOM 1455 C C . GLY B 1 3 ? -36.188 15.992 2.32 1 39.56 3 GLY B C 1
ATOM 1456 O O . GLY B 1 3 ? -35.406 16.906 2.064 1 39.56 3 GLY B O 1
ATOM 1457 N N . ASN B 1 4 ? -35.469 14.742 2.84 1 37.56 4 ASN B N 1
ATOM 1458 C CA . ASN B 1 4 ? -34.062 14.516 3.191 1 37.56 4 ASN B CA 1
ATOM 1459 C C . ASN B 1 4 ? -33.188 14.383 1.949 1 37.56 4 ASN B C 1
ATOM 1461 O O . ASN B 1 4 ? -32.031 13.977 2.043 1 37.56 4 ASN B O 1
ATOM 1465 N N . LYS B 1 5 ? -33.594 14.281 0.91 1 46.16 5 LYS B N 1
ATOM 1466 C CA . LYS B 1 5 ? -32.844 14.305 -0.34 1 46.16 5 LYS B CA 1
ATOM 1467 C C . LYS B 1 5 ? -31.953 15.531 -0.426 1 46.16 5 LYS B C 1
ATOM 1469 O O . LYS B 1 5 ? -30.891 15.484 -1.03 1 46.16 5 LYS B O 1
ATOM 1474 N N . ASN B 1 6 ? -32.438 16.625 -0.015 1 44.25 6 ASN B N 1
ATOM 1475 C CA . ASN B 1 6 ? -31.641 17.859 -0.051 1 44.25 6 ASN B CA 1
ATOM 1476 C C . ASN B 1 6 ? -30.406 17.75 0.839 1 44.25 6 ASN B C 1
ATOM 1478 O O . ASN B 1 6 ? -29.359 18.312 0.531 1 44.25 6 ASN B O 1
ATOM 1482 N N . ALA B 1 7 ? -30.625 17.156 1.908 1 46.97 7 ALA B N 1
ATOM 1483 C CA . ALA B 1 7 ? -29.5 16.984 2.824 1 46.97 7 ALA B CA 1
ATOM 1484 C C . ALA B 1 7 ? -28.469 16.016 2.254 1 46.97 7 ALA B C 1
ATOM 1486 O O . ALA B 1 7 ? -27.266 16.234 2.357 1 46.97 7 ALA B O 1
ATOM 1487 N N . GLU B 1 8 ? -28.969 14.945 1.774 1 50.25 8 GLU B N 1
ATOM 1488 C CA . GLU B 1 8 ? -28.078 13.992 1.104 1 50.25 8 GLU B CA 1
ATOM 1489 C C . GLU B 1 8 ? -27.328 14.656 -0.047 1 50.25 8 GLU B C 1
ATOM 1491 O O . GLU B 1 8 ? -26.141 14.414 -0.236 1 50.25 8 GLU B O 1
ATOM 1496 N N . GLY B 1 9 ? -28 15.461 -0.723 1 49.62 9 GLY B N 1
ATOM 1497 C CA . GLY B 1 9 ? -27.375 16.203 -1.802 1 49.62 9 GLY B CA 1
ATOM 1498 C C . GLY B 1 9 ? -26.297 17.156 -1.323 1 49.62 9 GLY B C 1
ATOM 1499 O O . GLY B 1 9 ? -25.234 17.266 -1.948 1 49.62 9 GLY B O 1
ATOM 1500 N N . GLN B 1 10 ? -26.609 17.812 -0.312 1 47.03 10 GLN B N 1
ATOM 1501 C CA . GLN B 1 10 ? -25.625 18.719 0.255 1 47.03 10 GLN B CA 1
ATOM 1502 C C . GLN B 1 10 ? -24.438 17.969 0.834 1 47.03 10 GLN B C 1
ATOM 1504 O O . GLN B 1 10 ? -23.281 18.375 0.668 1 47.03 10 GLN B O 1
ATOM 1509 N N . ILE B 1 11 ? -24.734 16.953 1.502 1 50.25 11 ILE B N 1
ATOM 1510 C CA . ILE B 1 11 ? -23.656 16.125 2.047 1 50.25 11 ILE B CA 1
ATOM 1511 C C . ILE B 1 11 ? -22.766 15.617 0.911 1 50.25 11 ILE B C 1
ATOM 1513 O O . ILE B 1 11 ? -21.531 15.625 1.02 1 50.25 11 ILE B O 1
ATOM 1517 N N . ASN B 1 12 ? -23.516 15.258 -0.164 1 58.75 12 ASN B N 1
ATOM 1518 C CA . ASN B 1 12 ? -22.75 14.773 -1.3 1 58.75 12 ASN B CA 1
ATOM 1519 C C . ASN B 1 12 ? -21.906 15.883 -1.916 1 58.75 12 ASN B C 1
ATOM 1521 O O . ASN B 1 12 ? -20.797 15.633 -2.414 1 58.75 12 ASN B O 1
ATOM 1525 N N . LYS B 1 13 ? -22.484 17.094 -1.98 1 56.91 13 LYS B N 1
ATOM 1526 C CA . LYS B 1 13 ? -21.703 18.203 -2.518 1 56.91 13 LYS B CA 1
ATOM 1527 C C . LYS B 1 13 ? -20.422 18.422 -1.722 1 56.91 13 LYS B C 1
ATOM 1529 O O . LYS B 1 13 ? -19.375 18.75 -2.291 1 56.91 13 LYS B O 1
ATOM 1534 N N . VAL B 1 14 ? -20.562 18.156 -0.497 1 59.41 14 VAL B N 1
ATOM 1535 C CA . VAL B 1 14 ? -19.438 18.453 0.383 1 59.41 14 VAL B CA 1
ATOM 1536 C C . VAL B 1 14 ? -18.469 17.281 0.397 1 59.41 14 VAL B C 1
ATOM 1538 O O . VAL B 1 14 ? -17.25 17.469 0.349 1 59.41 14 VAL B O 1
ATOM 1541 N N . THR B 1 15 ? -18.969 16.156 0.251 1 75.12 15 THR B N 1
ATOM 1542 C CA . THR B 1 15 ? -18.078 15.016 0.433 1 75.12 15 THR B CA 1
ATOM 1543 C C . THR B 1 15 ? -17.734 14.391 -0.911 1 75.12 15 THR B C 1
ATOM 1545 O O . THR B 1 15 ? -16.781 13.609 -1.005 1 75.12 15 THR B O 1
ATOM 1548 N N . GLY B 1 16 ? -18.297 14.969 -1.999 1 80.19 16 GLY B N 1
ATOM 1549 C CA . GLY B 1 16 ? -18.047 14.391 -3.307 1 80.19 16 GLY B CA 1
ATOM 1550 C C . GLY B 1 16 ? -18.812 13.109 -3.557 1 80.19 16 GLY B C 1
ATOM 1551 O O . GLY B 1 16 ? -19.547 12.641 -2.688 1 80.19 16 GLY B O 1
ATOM 1552 N N . ASN B 1 17 ? -18.781 12.672 -4.801 1 80.81 17 ASN B N 1
ATOM 1553 C CA . ASN B 1 17 ? -19.547 11.5 -5.18 1 80.81 17 ASN B CA 1
ATOM 1554 C C . ASN B 1 17 ? -18.656 10.391 -5.742 1 80.81 17 ASN B C 1
ATOM 1556 O O . ASN B 1 17 ? -19.156 9.32 -6.113 1 80.81 17 ASN B O 1
ATOM 1560 N N . ARG B 1 18 ? -17.391 10.727 -5.773 1 90.75 18 ARG B N 1
ATOM 1561 C CA . ARG B 1 18 ? -16.469 9.742 -6.312 1 90.75 18 ARG B CA 1
ATOM 1562 C C . ARG B 1 18 ? -15.18 9.703 -5.5 1 90.75 18 ARG B C 1
ATOM 1564 O O . ARG B 1 18 ? -14.688 10.742 -5.059 1 90.75 18 ARG B O 1
ATOM 1571 N N . VAL B 1 19 ? -14.719 8.531 -5.332 1 93.44 19 VAL B N 1
ATOM 1572 C CA . VAL B 1 19 ? -13.43 8.336 -4.676 1 93.44 19 VAL B CA 1
ATOM 1573 C C . VAL B 1 19 ? -12.305 8.516 -5.688 1 93.44 19 VAL B C 1
ATOM 1575 O O . VAL B 1 19 ? -12.344 7.957 -6.785 1 93.44 19 VAL B O 1
ATOM 1578 N N . THR B 1 20 ? -11.297 9.305 -5.363 1 95.44 20 THR B N 1
ATOM 1579 C CA . THR B 1 20 ? -10.195 9.523 -6.293 1 95.44 20 THR B CA 1
ATOM 1580 C C . THR B 1 20 ? -8.906 8.906 -5.758 1 95.44 20 THR B C 1
ATOM 1582 O O . THR B 1 20 ? -7.973 8.641 -6.523 1 95.44 20 THR B O 1
ATOM 1585 N N . ALA B 1 21 ? -8.773 8.641 -4.43 1 96.5 21 ALA B N 1
ATOM 1586 C CA . ALA B 1 21 ? -7.629 7.984 -3.807 1 96.5 21 ALA B CA 1
ATOM 1587 C C . ALA B 1 21 ? -8.047 7.242 -2.539 1 96.5 21 ALA B C 1
ATOM 1589 O O . ALA B 1 21 ? -8.969 7.668 -1.837 1 96.5 21 ALA B O 1
ATOM 1590 N N . ILE B 1 22 ? -7.395 6.105 -2.268 1 96.88 22 ILE B N 1
ATOM 1591 C CA . ILE B 1 22 ? -7.613 5.293 -1.077 1 96.88 22 ILE B CA 1
ATOM 1592 C C . ILE B 1 22 ? -6.27 4.918 -0.455 1 96.88 22 ILE B C 1
ATOM 1594 O O . ILE B 1 22 ? -5.32 4.578 -1.167 1 96.88 22 ILE B O 1
ATOM 1598 N N . ALA B 1 23 ? -6.152 5.023 0.815 1 98.44 23 ALA B N 1
ATOM 1599 C CA . ALA B 1 23 ? -5.023 4.504 1.581 1 98.44 23 ALA B CA 1
ATOM 1600 C C . ALA B 1 23 ? -5.5 3.654 2.756 1 98.44 23 ALA B C 1
ATOM 1602 O O . ALA B 1 23 ? -6.398 4.059 3.496 1 98.44 23 ALA B O 1
ATOM 1603 N N . CYS B 1 24 ? -4.934 2.482 2.846 1 97.88 24 CYS B N 1
ATOM 1604 C CA . CYS B 1 24 ? -5.23 1.59 3.961 1 97.88 24 CYS B CA 1
ATOM 1605 C C . CYS B 1 24 ? -3.994 1.365 4.824 1 97.88 24 CYS B C 1
ATOM 1607 O O . CYS B 1 24 ? -2.977 0.867 4.34 1 97.88 24 CYS B O 1
ATOM 1609 N N . GLY B 1 25 ? -4.066 1.701 6.078 1 97.94 25 GLY B N 1
ATOM 1610 C CA . GLY B 1 25 ? -2.973 1.535 7.02 1 97.94 25 GLY B CA 1
ATOM 1611 C C . GLY B 1 25 ? -3.039 0.229 7.789 1 97.94 25 GLY B C 1
ATOM 1612 O O . GLY B 1 25 ? -3.398 -0.809 7.23 1 97.94 25 GLY B O 1
ATOM 1613 N N . GLY B 1 26 ? -2.6 0.322 9.023 1 97.31 26 GLY B N 1
ATOM 1614 C CA . GLY B 1 26 ? -2.691 -0.867 9.859 1 97.31 26 GLY B CA 1
ATOM 1615 C C . GLY B 1 26 ? -4.121 -1.293 10.133 1 97.31 26 GLY B C 1
ATOM 1616 O O . GLY B 1 26 ? -4.496 -2.438 9.867 1 97.31 26 GLY B O 1
ATOM 1617 N N . ARG B 1 27 ? -4.914 -0.36 10.648 1 96.62 27 ARG B N 1
ATOM 1618 C CA . ARG B 1 27 ? -6.285 -0.691 11.023 1 96.62 27 ARG B CA 1
ATOM 1619 C C . ARG B 1 27 ? -7.238 0.45 10.68 1 96.62 27 ARG B C 1
ATOM 1621 O O . ARG B 1 27 ? -8.312 0.565 11.273 1 96.62 27 ARG B O 1
ATOM 1628 N N . HIS B 1 28 ? -6.836 1.342 9.812 1 98.5 28 HIS B N 1
ATOM 1629 C CA . HIS B 1 28 ? -7.676 2.451 9.375 1 98.5 28 HIS B CA 1
ATOM 1630 C C . HIS B 1 28 ? -7.543 2.686 7.875 1 98.5 28 HIS B C 1
ATOM 1632 O O . HIS B 1 28 ? -6.582 2.223 7.254 1 98.5 28 HIS B O 1
ATOM 1638 N N . SER B 1 29 ? -8.5 3.326 7.336 1 98.5 29 SER B N 1
ATOM 1639 C CA . SER B 1 29 ? -8.547 3.662 5.914 1 98.5 29 SER B CA 1
ATOM 1640 C C . SER B 1 29 ? -8.898 5.133 5.707 1 98.5 29 SER B C 1
ATOM 1642 O O . SER B 1 29 ? -9.648 5.715 6.492 1 98.5 29 SER B O 1
ATOM 1644 N N . VAL B 1 30 ? -8.359 5.676 4.699 1 98.5 30 VAL B N 1
ATOM 1645 C CA . VAL B 1 30 ? -8.594 7.078 4.359 1 98.5 30 VAL B CA 1
ATOM 1646 C C . VAL B 1 30 ? -8.867 7.207 2.861 1 98.5 30 VAL B C 1
ATOM 1648 O O . VAL B 1 30 ? -8.219 6.543 2.049 1 98.5 30 VAL B O 1
ATOM 1651 N N . VAL B 1 31 ? -9.773 8.117 2.582 1 97 31 VAL B N 1
ATOM 1652 C CA . VAL B 1 31 ? -10.242 8.305 1.215 1 97 31 VAL B CA 1
ATOM 1653 C C . VAL B 1 31 ? -10.211 9.789 0.852 1 97 31 VAL B C 1
ATOM 1655 O O . VAL B 1 31 ? -10.594 10.641 1.66 1 97 31 VAL B O 1
ATOM 1658 N N . VAL B 1 32 ? -9.828 10.031 -0.364 1 97.75 32 VAL B N 1
ATOM 1659 C CA . VAL B 1 32 ? -10.008 11.352 -0.957 1 97.75 32 VAL B CA 1
ATOM 1660 C C . VAL B 1 32 ? -11.117 11.305 -1.999 1 97.75 32 VAL B C 1
ATOM 1662 O O . VAL B 1 32 ? -11.172 10.383 -2.822 1 97.75 32 VAL B O 1
ATOM 1665 N N . THR B 1 33 ? -11.992 12.289 -1.949 1 96.44 33 THR B N 1
ATOM 1666 C CA . THR B 1 33 ? -13.094 12.336 -2.904 1 96.44 33 THR B CA 1
ATOM 1667 C C . THR B 1 33 ? -12.805 13.344 -4.012 1 96.44 33 THR B C 1
ATOM 1669 O O . THR B 1 33 ? -11.812 14.078 -3.949 1 96.44 33 THR B O 1
ATOM 1672 N N . ASP B 1 34 ? -13.695 13.391 -5.012 1 95.44 34 ASP B N 1
ATOM 1673 C CA . ASP B 1 34 ? -13.539 14.273 -6.164 1 95.44 34 ASP B CA 1
ATOM 1674 C C . ASP B 1 34 ? -13.719 15.734 -5.77 1 95.44 34 ASP B C 1
ATOM 1676 O O . ASP B 1 34 ? -13.273 16.641 -6.488 1 95.44 34 ASP B O 1
ATOM 1680 N N . SER B 1 35 ? -14.359 15.992 -4.613 1 95.69 35 SER B N 1
ATOM 1681 C CA . SER B 1 35 ? -14.453 17.359 -4.113 1 95.69 35 SER B CA 1
ATOM 1682 C C . SER B 1 35 ? -13.18 17.781 -3.385 1 95.69 35 SER B C 1
ATOM 1684 O O . SER B 1 35 ? -13.008 18.953 -3.041 1 95.69 35 SER B O 1
ATOM 1686 N N . GLY B 1 36 ? -12.312 16.781 -3.119 1 97.44 36 GLY B N 1
ATOM 1687 C CA . GLY B 1 36 ? -11.102 17.031 -2.354 1 97.44 36 GLY B CA 1
ATOM 1688 C C . GLY B 1 36 ? -11.281 16.812 -0.862 1 97.44 36 GLY B C 1
ATOM 1689 O O . GLY B 1 36 ? -10.406 17.172 -0.068 1 97.44 36 GLY B O 1
ATOM 1690 N N . ALA B 1 37 ? -12.414 16.281 -0.488 1 97.56 37 ALA B N 1
ATOM 1691 C CA . ALA B 1 37 ? -12.641 15.977 0.923 1 97.56 37 ALA B CA 1
ATOM 1692 C C . ALA B 1 37 ? -11.867 14.734 1.351 1 97.56 37 ALA B C 1
ATOM 1694 O O . ALA B 1 37 ? -11.633 13.836 0.542 1 97.56 37 ALA B O 1
ATOM 1695 N N . LEU B 1 38 ? -11.5 14.75 2.619 1 98 38 LEU B N 1
ATOM 1696 C CA . LEU B 1 38 ? -10.867 13.594 3.244 1 98 38 LEU B CA 1
ATOM 1697 C C . LEU B 1 38 ? -11.852 12.867 4.156 1 98 38 LEU B C 1
ATOM 1699 O O . LEU B 1 38 ? -12.469 13.484 5.023 1 98 38 LEU B O 1
ATOM 1703 N N . LEU B 1 39 ? -12.062 11.625 3.904 1 97.44 39 LEU B N 1
ATOM 1704 C CA . LEU B 1 39 ? -12.844 10.773 4.797 1 97.44 39 LEU B CA 1
ATOM 1705 C C . LEU B 1 39 ? -11.961 9.703 5.441 1 97.44 39 LEU B C 1
ATOM 1707 O O . LEU B 1 39 ? -11.039 9.188 4.809 1 97.44 39 LEU B O 1
ATOM 1711 N N . ALA B 1 40 ? -12.242 9.336 6.66 1 98.25 40 ALA B N 1
ATOM 1712 C CA . ALA B 1 40 ? -11.461 8.32 7.363 1 98.25 40 ALA B CA 1
ATOM 1713 C C . ALA B 1 40 ? -12.367 7.441 8.227 1 98.25 40 ALA B C 1
ATOM 1715 O O . ALA B 1 40 ? -13.422 7.887 8.688 1 98.25 40 ALA B O 1
ATOM 1716 N N . PHE B 1 41 ? -12.055 6.219 8.367 1 98.06 41 PHE B N 1
ATOM 1717 C CA . PHE B 1 41 ? -12.75 5.281 9.234 1 98.06 41 PHE B CA 1
ATOM 1718 C C . PHE B 1 41 ? -11.828 4.152 9.672 1 98.06 41 PHE B C 1
ATOM 1720 O O . PHE B 1 41 ? -10.758 3.955 9.078 1 98.06 41 PHE B O 1
ATOM 1727 N N . GLY B 1 42 ? -12.234 3.447 10.742 1 98.06 42 GLY B N 1
ATOM 1728 C CA . GLY B 1 42 ? -11.453 2.377 11.344 1 98.06 42 GLY B CA 1
ATOM 1729 C C . GLY B 1 42 ? -11.047 2.672 12.773 1 98.06 42 GLY B C 1
ATOM 1730 O O . GLY B 1 42 ? -11.711 3.441 13.469 1 98.06 42 GLY B O 1
ATOM 1731 N N . TRP B 1 43 ? -9.93 1.964 13.164 1 97.69 43 TRP B N 1
ATOM 1732 C CA . TRP B 1 43 ? -9.391 2.15 14.508 1 97.69 43 TRP B CA 1
ATOM 1733 C C . TRP B 1 43 ? -8.867 3.57 14.695 1 97.69 43 TRP B C 1
ATOM 1735 O O . TRP B 1 43 ? -8.281 4.148 13.773 1 97.69 43 TRP B O 1
ATOM 1745 N N . GLY B 1 44 ? -9.117 4.188 15.852 1 97.75 44 GLY B N 1
ATOM 1746 C CA . GLY B 1 44 ? -8.82 5.602 16.031 1 97.75 44 GLY B CA 1
ATOM 1747 C C . GLY B 1 44 ? -7.938 5.879 17.234 1 97.75 44 GLY B C 1
ATOM 1748 O O . GLY B 1 44 ? -7.754 7.035 17.625 1 97.75 44 GLY B O 1
ATOM 1749 N N . LEU B 1 45 ? -7.301 4.938 17.812 1 97.62 45 LEU B N 1
ATOM 1750 C CA . LEU B 1 45 ? -6.68 4.988 19.125 1 97.62 45 LEU B CA 1
ATOM 1751 C C . LEU B 1 45 ? -5.578 6.039 19.172 1 97.62 45 LEU B C 1
ATOM 1753 O O . LEU B 1 45 ? -5.285 6.594 20.234 1 97.62 45 LEU B O 1
ATOM 1757 N N . TYR B 1 46 ? -5.055 6.379 18.062 1 98.25 46 TYR B N 1
ATOM 1758 C CA . TYR B 1 46 ? -3.965 7.348 18.047 1 98.25 46 TYR B CA 1
ATOM 1759 C C . TYR B 1 46 ? -4.352 8.594 17.266 1 98.25 46 TYR B C 1
ATOM 1761 O O . TYR B 1 46 ? -3.5 9.43 16.953 1 98.25 46 TYR B O 1
ATOM 1769 N N . GLY B 1 47 ? -5.652 8.719 16.891 1 98.69 47 GLY B N 1
ATOM 1770 C CA . GLY B 1 47 ? -6.137 9.906 16.203 1 98.69 47 GLY B CA 1
ATOM 1771 C C . GLY B 1 47 ? -5.969 9.844 14.695 1 98.69 47 GLY B C 1
ATOM 1772 O O . GLY B 1 47 ? -6.113 10.852 14.008 1 98.69 47 GLY B O 1
ATOM 1773 N N . GLN B 1 48 ? -5.664 8.633 14.18 1 98.69 48 GLN B N 1
ATOM 1774 C CA . GLN B 1 48 ? -5.305 8.492 12.766 1 98.69 48 GLN B CA 1
ATOM 1775 C C . GLN B 1 48 ? -6.531 8.641 11.875 1 98.69 48 GLN B C 1
ATOM 1777 O O . GLN B 1 48 ? -6.406 8.688 10.648 1 98.69 48 GLN B O 1
ATOM 1782 N N . CYS B 1 49 ? -7.719 8.883 12.492 1 98.69 49 CYS B N 1
ATOM 1783 C CA . CYS B 1 49 ? -8.906 9.156 11.688 1 98.69 49 CYS B CA 1
ATOM 1784 C C . CYS B 1 49 ? -9.195 10.648 11.633 1 98.69 49 CYS B C 1
ATOM 1786 O O . CYS B 1 49 ? -10.094 11.086 10.906 1 98.69 49 CYS B O 1
ATOM 1788 N N . GLY B 1 50 ? -8.578 11.461 12.438 1 98.81 50 GLY B N 1
ATOM 1789 C CA . GLY B 1 50 ? -8.586 12.906 12.281 1 98.81 50 GLY B CA 1
ATOM 1790 C C . GLY B 1 50 ? -9.852 13.555 12.805 1 98.81 50 GLY B C 1
ATOM 1791 O O . GLY B 1 50 ? -10.219 14.648 12.375 1 98.81 50 GLY B O 1
ATOM 1792 N N . GLN B 1 51 ? -10.5 12.906 13.766 1 98.56 51 GLN B N 1
ATOM 1793 C CA . GLN B 1 51 ? -11.82 13.367 14.203 1 98.56 51 GLN B CA 1
ATOM 1794 C C . GLN B 1 51 ? -11.711 14.219 15.461 1 98.56 51 GLN B C 1
ATOM 1796 O O . GLN B 1 51 ? -12.727 14.539 16.094 1 98.56 51 GLN B O 1
ATOM 1801 N N . GLY B 1 52 ? -10.555 14.539 15.969 1 98.69 52 GLY B N 1
ATOM 1802 C CA . GLY B 1 52 ? -10.367 15.352 17.156 1 98.69 52 GLY B CA 1
ATOM 1803 C C . GLY B 1 52 ? -10.438 14.547 18.438 1 98.69 52 GLY B C 1
ATOM 1804 O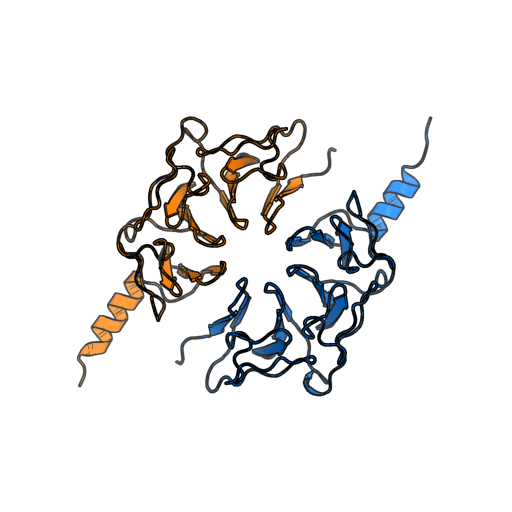 O . GLY B 1 52 ? -10.43 15.109 19.547 1 98.69 52 GLY B O 1
ATOM 1805 N N . ASN B 1 53 ? -10.562 13.242 18.297 1 98.38 53 ASN B N 1
ATOM 1806 C CA . ASN B 1 53 ? -10.57 12.289 19.391 1 98.38 53 ASN B CA 1
ATOM 1807 C C . ASN B 1 53 ? -9.945 10.953 18.984 1 98.38 53 ASN B C 1
ATOM 1809 O O . ASN B 1 53 ? -9.391 10.844 17.891 1 98.38 53 ASN B O 1
ATOM 1813 N N . THR B 1 54 ? -10.023 9.984 19.812 1 98.56 54 THR B N 1
ATOM 1814 C CA . THR B 1 54 ? -9.344 8.719 19.547 1 98.56 54 THR B CA 1
ATOM 1815 C C . THR B 1 54 ? -10.352 7.578 19.422 1 98.56 54 THR B C 1
ATOM 1817 O O . THR B 1 54 ? -10 6.41 19.594 1 98.56 54 THR B O 1
ATOM 1820 N N . ASP B 1 55 ? -11.641 7.93 19.219 1 98.5 55 ASP B N 1
ATOM 1821 C CA . ASP B 1 55 ? -12.664 6.902 19.078 1 98.5 55 ASP B CA 1
ATOM 1822 C C . ASP B 1 55 ? -12.547 6.191 17.719 1 98.5 55 ASP B C 1
ATOM 1824 O O . ASP B 1 55 ? -12.086 6.781 16.75 1 98.5 55 ASP B O 1
ATOM 1828 N N . ASP B 1 56 ? -12.969 4.949 17.719 1 98.25 56 ASP B N 1
ATOM 1829 C CA . ASP B 1 56 ? -13.102 4.273 16.438 1 98.25 56 ASP B CA 1
ATOM 1830 C C . ASP B 1 56 ? -14.164 4.953 15.578 1 98.25 56 ASP B C 1
ATOM 1832 O O . ASP B 1 56 ? -15.141 5.496 16.094 1 98.25 56 ASP B O 1
ATOM 1836 N N . VAL B 1 57 ? -13.945 4.906 14.344 1 97.88 57 VAL B N 1
ATOM 1837 C CA . VAL B 1 57 ? -14.891 5.457 13.367 1 97.88 57 VAL B CA 1
ATOM 1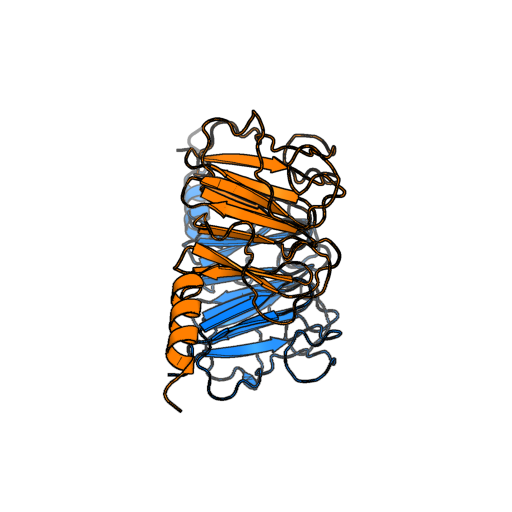838 C C . VAL B 1 57 ? -15.453 4.332 12.508 1 97.88 57 VAL B C 1
ATOM 1840 O O . VAL B 1 57 ? -14.727 3.705 11.734 1 97.88 57 VAL B O 1
ATOM 1843 N N . LEU B 1 58 ? -16.719 4.105 12.492 1 95.62 58 LEU B N 1
ATOM 1844 C CA . LEU B 1 58 ? -17.312 2.865 12 1 95.62 58 LEU B CA 1
ATOM 1845 C C . LEU B 1 58 ? -17.625 2.967 10.508 1 95.62 58 LEU B C 1
ATOM 1847 O O . LEU B 1 58 ? -17.828 1.95 9.844 1 95.62 58 LEU B O 1
ATOM 1851 N N . SER B 1 59 ? -17.766 4.191 10 1 94.44 59 SER B N 1
ATOM 1852 C CA . SER B 1 59 ? -18.031 4.418 8.586 1 94.44 59 SER B CA 1
ATOM 1853 C C . SER B 1 59 ? -17.25 5.625 8.062 1 94.44 59 SER B C 1
ATOM 1855 O O . SER B 1 59 ? -16.844 6.484 8.836 1 94.44 59 SER B O 1
ATOM 1857 N N . PRO B 1 60 ? -17.062 5.605 6.809 1 94.19 60 PRO B N 1
ATOM 1858 C CA . PRO B 1 60 ? -16.344 6.773 6.285 1 94.19 60 PRO B CA 1
ATOM 1859 C C . PRO B 1 60 ? -16.938 8.094 6.777 1 94.19 60 PRO B C 1
ATOM 1861 O O . PRO B 1 60 ? -18.125 8.367 6.562 1 94.19 60 PRO B O 1
ATOM 1864 N N . THR B 1 61 ? -16.062 8.852 7.402 1 96.69 61 THR B N 1
ATOM 1865 C CA . THR B 1 61 ? -16.469 10.109 8.016 1 96.69 61 THR B CA 1
ATOM 1866 C C . THR B 1 61 ? -15.531 11.242 7.605 1 96.69 61 THR B C 1
ATOM 1868 O O . THR B 1 61 ? -14.312 11.07 7.609 1 96.69 61 THR B O 1
ATOM 1871 N N . CYS B 1 62 ? -16.109 12.375 7.258 1 96.94 62 CYS B N 1
ATOM 1872 C CA . CYS B 1 62 ? -15.352 13.531 6.801 1 96.94 62 CYS B CA 1
ATOM 1873 C C . CYS B 1 62 ? -14.445 14.055 7.902 1 96.94 62 CYS B C 1
ATOM 1875 O O . CYS B 1 62 ? -14.867 14.164 9.062 1 96.94 62 CYS B O 1
ATOM 1877 N N . VAL B 1 63 ? -13.227 14.336 7.543 1 98.12 63 VAL B N 1
ATOM 1878 C CA . VAL B 1 63 ? -12.312 15.031 8.445 1 98.12 63 VAL B CA 1
ATOM 1879 C C . VAL B 1 63 ? -12.578 16.531 8.398 1 98.12 63 VAL B C 1
ATOM 1881 O O . VAL B 1 63 ? -11.953 17.25 7.621 1 98.12 63 VAL B O 1
ATOM 1884 N N . SER B 1 64 ? -13.289 17.016 9.289 1 97 64 SER B N 1
ATOM 1885 C CA . SER B 1 64 ? -13.898 18.344 9.172 1 97 64 SER B CA 1
ATOM 1886 C C . SER B 1 64 ? -12.867 19.438 9.414 1 97 64 SER B C 1
ATOM 1888 O O . SER B 1 64 ? -12.984 20.531 8.867 1 97 64 SER B O 1
ATOM 1890 N N . ALA B 1 65 ? -11.867 19.156 10.164 1 97.88 65 ALA B N 1
ATOM 1891 C CA . ALA B 1 65 ? -10.883 20.156 10.547 1 97.88 65 ALA B CA 1
ATOM 1892 C C . ALA B 1 65 ? -10.125 20.672 9.328 1 97.88 65 ALA B C 1
ATOM 1894 O O . ALA B 1 65 ? -9.492 21.734 9.391 1 97.88 65 ALA B O 1
ATOM 1895 N N . ILE B 1 66 ? -10.258 19.922 8.188 1 97.06 66 ILE B N 1
ATOM 1896 C CA . ILE B 1 66 ? -9.508 20.359 7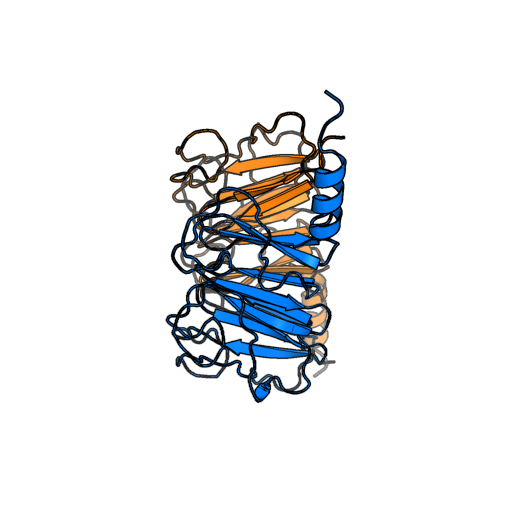.012 1 97.06 66 ILE B CA 1
ATOM 1897 C C . ILE B 1 66 ? -10.43 20.438 5.805 1 97.06 66 ILE B C 1
ATOM 1899 O O . ILE B 1 66 ? -9.977 20.375 4.66 1 97.06 66 ILE B O 1
ATOM 1903 N N . LEU B 1 67 ? -11.75 20.438 5.867 1 92.69 67 LEU B N 1
ATOM 1904 C CA . LEU B 1 67 ? -12.742 20.469 4.797 1 92.69 67 LEU B CA 1
ATOM 1905 C C . LEU B 1 67 ? -12.531 21.688 3.9 1 92.69 67 LEU B C 1
ATOM 1907 O O . LEU B 1 67 ? -12.859 21.656 2.713 1 92.69 67 LEU B O 1
ATOM 1911 N N . GLY B 1 68 ? -11.828 22.719 4.223 1 92 68 GLY B N 1
ATOM 1912 C CA . GLY B 1 68 ? -11.562 23.891 3.416 1 92 68 GLY B CA 1
ATOM 1913 C C . GLY B 1 68 ? -10.336 23.75 2.535 1 92 68 GLY B C 1
ATOM 1914 O O . GLY B 1 68 ? -10.07 24.594 1.68 1 92 68 GLY B O 1
ATOM 1915 N N . VAL B 1 69 ? -9.68 22.688 2.648 1 97.44 69 VAL B N 1
ATOM 1916 C CA . VAL B 1 69 ? -8.484 22.391 1.865 1 97.44 69 VAL B CA 1
ATOM 1917 C C . VAL B 1 69 ? -8.766 21.25 0.896 1 97.44 69 VAL B C 1
ATOM 1919 O O . VAL B 1 69 ? -9.227 20.172 1.305 1 97.44 69 VAL B O 1
ATOM 1922 N N . LYS B 1 70 ? -8.539 21.422 -0.383 1 98.06 70 LYS B N 1
ATOM 1923 C CA . LYS B 1 70 ? -8.742 20.375 -1.368 1 98.06 70 LYS B CA 1
ATOM 1924 C C . LYS B 1 70 ? -7.59 19.359 -1.343 1 98.06 70 LYS B C 1
ATOM 1926 O O . LYS B 1 70 ? -6.473 19.688 -1.747 1 98.06 70 LYS B O 1
ATOM 1931 N N . MET B 1 71 ? -7.875 18.141 -0.961 1 98.25 71 MET B N 1
ATOM 1932 C CA . MET B 1 71 ? -6.852 17.109 -0.921 1 98.25 71 MET B CA 1
ATOM 1933 C C . MET B 1 71 ? -6.715 16.422 -2.279 1 98.25 71 MET B C 1
ATOM 1935 O O . MET B 1 71 ? -7.695 16.297 -3.016 1 98.25 71 MET B O 1
ATOM 1939 N N . GLN B 1 72 ? -5.52 15.961 -2.547 1 98.19 72 GLN B N 1
ATOM 1940 C CA . GLN B 1 72 ? -5.289 15.328 -3.842 1 98.19 72 GLN B CA 1
ATOM 1941 C C . GLN B 1 72 ? -4.691 13.938 -3.678 1 98.19 72 GLN B C 1
ATOM 1943 O O . GLN B 1 72 ? -4.879 13.07 -4.531 1 98.19 72 GLN B O 1
ATOM 1948 N N . ASP B 1 73 ? -3.949 13.664 -2.646 1 98.62 73 ASP B N 1
ATOM 1949 C CA . ASP B 1 73 ? -3.322 12.375 -2.391 1 98.62 73 ASP B CA 1
ATOM 1950 C C . ASP B 1 73 ? -3.271 12.078 -0.894 1 98.62 73 ASP B C 1
ATOM 1952 O O . ASP B 1 73 ? -3.373 12.984 -0.069 1 98.62 73 ASP B O 1
ATOM 1956 N N . VAL B 1 74 ? -3.098 10.75 -0.596 1 98.88 74 VAL B N 1
ATOM 1957 C CA . VAL B 1 74 ? -3.1 10.344 0.805 1 98.88 74 VAL B CA 1
ATOM 1958 C C . VAL B 1 74 ? -2.338 9.031 0.962 1 98.88 74 VAL B C 1
ATOM 1960 O O . VAL B 1 74 ? -2.293 8.219 0.037 1 98.88 74 VAL B O 1
ATOM 1963 N N . ALA B 1 75 ? -1.704 8.859 2.086 1 98.94 75 ALA B N 1
ATOM 1964 C CA . ALA B 1 75 ? -1.054 7.621 2.512 1 98.94 75 ALA B CA 1
ATOM 1965 C C . ALA B 1 75 ? -1.303 7.352 3.994 1 98.94 75 ALA B C 1
ATOM 1967 O O . ALA B 1 75 ? -1.592 8.273 4.758 1 98.94 75 ALA B O 1
ATOM 1968 N N . ALA B 1 76 ? -1.275 6.086 4.332 1 98.88 76 ALA B N 1
ATOM 1969 C CA . ALA B 1 76 ? -1.52 5.668 5.711 1 98.88 76 ALA B CA 1
ATOM 1970 C C . ALA B 1 76 ? -0.46 4.676 6.18 1 98.88 76 ALA B C 1
ATOM 1972 O O . ALA B 1 76 ? -0.088 3.76 5.441 1 98.88 76 ALA B O 1
ATOM 1973 N N . GLY B 1 77 ? 0.096 4.879 7.336 1 98.75 77 GLY B N 1
ATOM 1974 C CA . GLY B 1 77 ? 0.985 3.93 7.988 1 98.75 77 GLY B CA 1
ATOM 1975 C C . GLY B 1 77 ? 0.282 3.062 9.016 1 98.75 77 GLY B C 1
ATOM 1976 O O . GLY B 1 77 ? -0.918 2.805 8.898 1 98.75 77 GLY B O 1
ATOM 1977 N N . LEU B 1 78 ? 1.02 2.646 9.992 1 98.19 78 LEU B N 1
ATOM 1978 C CA . LEU B 1 78 ? 0.443 1.797 11.031 1 98.19 78 LEU B CA 1
ATOM 1979 C C . LEU B 1 78 ? -0.606 2.555 11.836 1 98.19 78 LEU B C 1
ATOM 1981 O O . LEU B 1 78 ? -1.724 2.068 12.023 1 98.19 78 LEU B O 1
ATOM 1985 N N . TRP B 1 79 ? -0.246 3.82 12.211 1 97.81 79 TRP B N 1
ATOM 1986 C CA . TRP B 1 79 ? -1.11 4.594 13.094 1 97.81 79 TRP B CA 1
ATOM 1987 C C . TRP B 1 79 ? -1.127 6.066 12.695 1 97.81 79 TRP B C 1
ATOM 1989 O O . TRP B 1 79 ? -1.372 6.941 13.523 1 97.81 79 TRP B O 1
ATOM 1999 N N . HIS B 1 80 ? -0.778 6.328 11.422 1 98.88 80 HIS B N 1
ATOM 2000 C CA . HIS B 1 80 ? -0.745 7.723 11 1 98.88 80 HIS B CA 1
ATOM 2001 C C . HIS B 1 80 ? -1.244 7.879 9.562 1 98.88 80 HIS B C 1
ATOM 2003 O O . HIS B 1 80 ? -1.241 6.914 8.797 1 98.88 80 HIS B O 1
ATOM 2009 N N . THR B 1 81 ? -1.666 9.039 9.32 1 98.94 81 THR B N 1
ATOM 2010 C CA . THR B 1 81 ? -2.15 9.453 8.008 1 98.94 81 THR B CA 1
ATOM 2011 C C . THR B 1 81 ? -1.407 10.695 7.527 1 98.94 81 THR B C 1
ATOM 2013 O O . THR B 1 81 ? -1.178 11.625 8.297 1 98.94 81 THR B O 1
ATOM 2016 N N . VAL B 1 82 ? -0.959 10.703 6.312 1 98.94 82 VAL B N 1
ATOM 2017 C CA . VAL B 1 82 ? -0.358 11.859 5.652 1 98.94 82 VAL B CA 1
ATOM 2018 C C . VAL B 1 82 ? -1.093 12.148 4.344 1 98.94 82 VAL B C 1
ATOM 2020 O O . VAL B 1 82 ? -1.359 11.234 3.561 1 98.94 82 VAL B O 1
ATOM 2023 N N . SER B 1 83 ? -1.483 13.367 4.156 1 98.94 83 SER B N 1
ATOM 2024 C CA . SER B 1 83 ? -2.191 13.75 2.939 1 98.94 83 SER B CA 1
ATOM 2025 C C . SER B 1 83 ? -1.569 14.992 2.309 1 98.94 83 SER B C 1
ATOM 2027 O O . SER B 1 83 ? -0.875 15.758 2.984 1 98.94 83 SER B O 1
ATOM 2029 N N . ILE B 1 84 ? -1.767 15.125 1.038 1 98.88 84 ILE B N 1
ATOM 2030 C CA . ILE B 1 84 ? -1.254 16.25 0.265 1 98.88 84 ILE B CA 1
ATOM 2031 C C . ILE B 1 84 ? -2.416 17.031 -0.347 1 98.88 84 ILE B C 1
ATOM 2033 O O . ILE B 1 84 ? -3.346 16.438 -0.9 1 98.88 84 ILE B O 1
ATOM 2037 N N . SER B 1 85 ? -2.348 18.359 -0.286 1 98.81 85 SER B N 1
ATOM 2038 C CA . SER B 1 85 ? -3.371 19.219 -0.882 1 98.81 85 SER B CA 1
ATOM 2039 C C . SER B 1 85 ? -3.088 19.469 -2.359 1 98.81 85 SER B C 1
ATOM 2041 O O . SER B 1 85 ? -1.988 19.188 -2.842 1 98.81 85 SER B O 1
ATOM 2043 N N . ALA B 1 86 ? -4.086 20.016 -3.016 1 98.38 86 ALA B N 1
ATOM 2044 C CA . ALA B 1 86 ? -3.947 20.375 -4.422 1 98.38 86 ALA B CA 1
ATOM 2045 C C . ALA B 1 86 ? -2.871 21.438 -4.609 1 98.38 86 ALA B C 1
ATOM 2047 O O . ALA B 1 86 ? -2.248 21.531 -5.668 1 98.38 86 ALA B O 1
ATOM 2048 N N . ASP B 1 87 ? -2.557 22.234 -3.557 1 97.94 87 ASP B N 1
ATOM 2049 C CA . ASP B 1 87 ? -1.542 23.281 -3.615 1 97.94 87 ASP B CA 1
ATOM 2050 C C . ASP B 1 87 ? -0.169 22.734 -3.227 1 97.94 87 ASP B C 1
ATOM 2052 O O . ASP B 1 87 ? 0.812 23.484 -3.188 1 97.94 87 ASP B O 1
ATOM 2056 N N . GLY B 1 88 ? -0.105 21.484 -2.814 1 98.69 88 GLY B N 1
ATOM 2057 C CA . GLY B 1 88 ? 1.17 20.844 -2.537 1 98.69 88 GLY B CA 1
ATOM 2058 C C . GLY B 1 88 ? 1.534 20.859 -1.064 1 98.69 88 GLY B C 1
ATOM 2059 O O . GLY B 1 88 ? 2.623 20.422 -0.687 1 98.69 88 GLY B O 1
ATOM 2060 N N . ASP B 1 89 ? 0.626 21.328 -0.209 1 98.75 89 ASP B N 1
ATOM 2061 C CA . ASP B 1 89 ? 0.868 21.281 1.23 1 98.75 89 ASP B CA 1
ATOM 2062 C C . ASP B 1 89 ? 0.697 19.875 1.78 1 98.75 89 ASP B C 1
ATOM 2064 O O . ASP B 1 89 ? -0.109 19.094 1.266 1 98.75 89 ASP B O 1
ATOM 2068 N N . VAL B 1 90 ? 1.457 19.578 2.84 1 98.94 90 VAL B N 1
ATOM 2069 C CA . VAL B 1 90 ? 1.413 18.266 3.48 1 98.94 90 VAL B CA 1
ATOM 2070 C C . VAL B 1 90 ? 0.772 18.391 4.863 1 98.94 90 VAL B C 1
ATOM 2072 O O . VAL B 1 90 ? 1.124 19.281 5.641 1 98.94 90 VAL B O 1
ATOM 2075 N N . TYR B 1 91 ? -0.196 17.531 5.121 1 98.94 91 TYR B N 1
ATOM 2076 C CA . TYR B 1 91 ? -0.849 17.453 6.422 1 98.94 91 TYR B CA 1
ATOM 2077 C C . TYR B 1 91 ? -0.71 16.062 7.016 1 98.94 91 TYR B C 1
ATOM 2079 O O . TYR B 1 91 ? -0.765 15.062 6.289 1 98.94 91 TYR B O 1
ATOM 2087 N N . SER B 1 92 ? -0.601 15.992 8.312 1 98.94 92 SER B N 1
ATOM 2088 C CA . SER B 1 92 ? -0.459 14.688 8.953 1 98.94 92 SER B CA 1
ATOM 2089 C C . SER B 1 92 ? -1.175 14.656 10.297 1 98.94 92 SER B C 1
ATOM 2091 O O . SER B 1 92 ? -1.328 15.688 10.953 1 98.94 92 SER B O 1
ATOM 2093 N N . PHE B 1 93 ? -1.651 13.469 10.656 1 98.94 93 PHE B N 1
ATOM 2094 C CA . PHE B 1 93 ? -2.287 13.242 11.945 1 98.94 93 PHE B CA 1
ATOM 2095 C C . PHE B 1 93 ? -2.23 11.766 12.32 1 98.94 93 PHE B C 1
ATOM 2097 O O . PHE B 1 93 ? -1.94 10.914 11.477 1 98.94 93 PHE B O 1
ATOM 2104 N N . GLY B 1 94 ? -2.465 11.516 13.672 1 98.88 94 GLY B N 1
ATOM 2105 C CA . GLY B 1 94 ? -2.361 10.172 14.211 1 98.88 94 GLY B CA 1
ATOM 2106 C C . GLY B 1 94 ? -1.187 9.992 15.156 1 98.88 94 GLY B C 1
ATOM 2107 O O . GLY B 1 94 ? -0.812 10.93 15.867 1 98.88 94 GLY B O 1
ATOM 2108 N N . GLY B 1 95 ? -0.735 8.75 15.227 1 98.88 95 GLY B N 1
ATOM 2109 C CA . GLY B 1 95 ? 0.406 8.414 16.062 1 98.88 95 GLY B CA 1
ATOM 2110 C C . GLY B 1 95 ? 1.693 9.078 15.609 1 98.88 95 GLY B C 1
ATOM 2111 O O . GLY B 1 95 ? 1.912 9.266 14.406 1 98.88 95 GLY B O 1
ATOM 2112 N N . ASN B 1 96 ? 2.641 9.281 16.625 1 98.81 96 ASN B N 1
ATOM 2113 C CA . ASN B 1 96 ? 3.793 10.109 16.281 1 98.81 96 ASN B CA 1
ATOM 2114 C C . ASN B 1 96 ? 5.008 9.75 17.141 1 98.81 96 ASN B C 1
ATOM 2116 O O . ASN B 1 96 ? 5.922 10.562 17.281 1 98.81 96 ASN B O 1
ATOM 2120 N N . GLN B 1 97 ? 5.066 8.602 17.609 1 98.56 97 GLN B N 1
ATOM 2121 C CA . GLN B 1 97 ? 6.078 8.195 18.594 1 98.56 97 GLN B CA 1
ATOM 2122 C C . GLN B 1 97 ? 7.48 8.32 18 1 98.56 97 GLN B C 1
ATOM 2124 O O . GLN B 1 97 ? 8.453 8.508 18.75 1 98.56 97 GLN B O 1
ATOM 2129 N N . PHE B 1 98 ? 7.664 8.258 16.719 1 98.75 98 PHE B N 1
ATOM 2130 C CA . PHE B 1 98 ? 8.977 8.266 16.078 1 98.75 98 PHE B CA 1
ATOM 2131 C C . PHE B 1 98 ? 9.102 9.453 15.133 1 98.75 98 PHE B C 1
ATOM 2133 O O . PHE B 1 98 ? 10.008 9.492 14.297 1 98.75 98 PHE B O 1
ATOM 2140 N N . GLY B 1 99 ? 8.141 10.398 15.219 1 98.81 99 GLY B N 1
ATOM 2141 C CA . GLY B 1 99 ? 8.203 11.594 14.398 1 98.81 99 GLY B CA 1
ATOM 2142 C C . GLY B 1 99 ? 7.594 11.398 13.016 1 98.81 99 GLY B C 1
ATOM 2143 O O . GLY B 1 99 ? 7.852 12.18 12.102 1 98.81 99 GLY B O 1
ATOM 2144 N N . GLN B 1 100 ? 6.809 10.344 12.875 1 98.88 100 GLN B N 1
ATOM 2145 C CA . GLN B 1 100 ? 6.309 9.984 11.547 1 98.88 100 GLN B CA 1
ATOM 2146 C C . GLN B 1 100 ? 5.301 11.016 11.047 1 98.88 100 GLN B C 1
ATOM 2148 O O . GLN B 1 100 ? 4.945 11.023 9.867 1 98.88 100 GLN B O 1
ATOM 2153 N N . LEU B 1 101 ? 4.895 11.992 11.859 1 98.94 101 LEU B N 1
ATOM 2154 C CA . LEU B 1 101 ? 4.027 13.062 11.375 1 98.94 101 LEU B CA 1
ATOM 2155 C C . LEU B 1 101 ? 4.852 14.203 10.773 1 98.94 101 LEU B C 1
ATOM 2157 O O . LEU B 1 101 ? 4.316 15.031 10.039 1 98.94 101 LEU B O 1
ATOM 2161 N N . GLY B 1 102 ? 6.082 14.383 11.18 1 98.88 102 GLY B N 1
ATOM 2162 C CA . GLY B 1 102 ? 6.965 15.367 10.57 1 98.88 102 GLY B CA 1
ATOM 2163 C C . GLY B 1 102 ? 6.723 16.781 11.078 1 98.88 102 GLY B C 1
ATOM 2164 O O . GLY B 1 102 ? 7.078 17.75 10.406 1 98.88 102 GLY B O 1
ATOM 2165 N N . ILE B 1 103 ? 6.148 16.922 12.258 1 98.81 103 ILE B N 1
ATOM 2166 C CA . ILE B 1 103 ? 5.719 18.234 12.695 1 98.81 103 ILE B CA 1
ATOM 2167 C C . ILE B 1 103 ? 6.648 18.75 13.789 1 98.81 103 ILE B C 1
ATOM 2169 O O . ILE B 1 103 ? 6.301 19.688 14.523 1 98.81 103 ILE B O 1
ATOM 2173 N N . GLY B 1 104 ? 7.738 18.141 13.977 1 98.56 104 GLY B N 1
ATOM 2174 C CA . GLY B 1 104 ? 8.758 18.625 14.898 1 98.56 104 GLY B CA 1
ATOM 2175 C C . GLY B 1 104 ? 8.516 18.203 16.328 1 98.56 104 GLY B C 1
ATOM 2176 O O . GLY B 1 104 ? 9.109 18.75 17.25 1 98.56 104 GLY B O 1
ATOM 2177 N N . SER B 1 105 ? 7.598 17.297 16.516 1 97.81 105 SER B N 1
ATOM 2178 C CA . SER B 1 105 ? 7.289 16.703 17.812 1 97.81 105 SER B CA 1
ATOM 2179 C C . SER B 1 105 ? 7.129 15.195 17.719 1 97.81 105 SER B C 1
ATOM 2181 O O . SER B 1 105 ? 7.238 14.625 16.625 1 97.81 105 SER B O 1
ATOM 2183 N N . ASP B 1 106 ? 6.957 14.594 18.844 1 97.69 106 ASP B N 1
ATOM 2184 C CA . ASP B 1 106 ? 6.703 13.156 18.859 1 97.69 106 ASP B CA 1
ATOM 2185 C C . ASP B 1 106 ? 5.348 12.844 19.484 1 97.69 106 ASP B C 1
ATOM 2187 O O . ASP B 1 106 ? 5.074 11.695 19.844 1 97.69 106 ASP B O 1
ATOM 2191 N N . GLN B 1 107 ? 4.535 13.891 19.625 1 98.38 107 GLN B N 1
ATOM 2192 C CA . GLN B 1 107 ? 3.203 13.719 20.188 1 98.38 107 GLN B CA 1
ATOM 2193 C C . GLN B 1 107 ? 2.17 13.438 19.109 1 98.38 107 GLN B C 1
ATOM 2195 O O . GLN B 1 107 ? 2.209 14.039 18.031 1 98.38 107 GLN B O 1
ATOM 2200 N N . ALA B 1 108 ? 1.26 12.602 19.453 1 98.75 108 ALA B N 1
ATOM 2201 C CA . ALA B 1 108 ? 0.177 12.289 18.531 1 98.75 108 ALA B CA 1
ATOM 2202 C C . ALA B 1 108 ? -0.723 13.5 18.297 1 98.75 108 ALA B C 1
ATOM 2204 O O . ALA B 1 108 ? -0.804 14.391 19.156 1 98.75 108 ALA B O 1
ATOM 2205 N N . GLU B 1 109 ? -1.354 13.57 17.188 1 98.88 109 GLU B N 1
ATOM 2206 C CA . GLU B 1 109 ? -2.309 14.617 16.828 1 98.88 109 GLU B CA 1
ATOM 2207 C C . GLU B 1 109 ? -3.633 14.016 16.359 1 98.88 109 GLU B C 1
ATOM 2209 O O . GLU B 1 109 ? -3.654 13.141 15.5 1 98.88 109 GLU B O 1
ATOM 2214 N N . THR B 1 110 ? -4.77 14.508 16.875 1 98.88 110 THR B N 1
ATOM 2215 C CA . THR B 1 110 ? -6.066 13.922 16.531 1 98.88 110 THR B CA 1
ATOM 2216 C C . THR B 1 110 ? -6.758 14.734 15.445 1 98.88 110 THR B C 1
ATOM 2218 O O . THR B 1 110 ? -7.859 14.391 15.008 1 98.88 110 THR B O 1
ATOM 2221 N N . ILE B 1 111 ? -6.117 15.812 15.039 1 98.81 111 ILE B N 1
ATOM 2222 C CA . ILE B 1 111 ? -6.559 16.562 13.875 1 98.81 111 ILE B CA 1
ATOM 2223 C C . ILE B 1 111 ? -5.379 16.812 12.945 1 98.81 111 ILE B C 1
ATOM 2225 O O . ILE B 1 111 ? -4.234 16.906 13.391 1 98.81 111 ILE B O 1
ATOM 2229 N N . PRO B 1 112 ? -5.625 17.031 11.672 1 98.88 112 PRO B N 1
ATOM 2230 C CA . PRO B 1 112 ? -4.523 17.266 10.734 1 98.88 112 PRO B CA 1
ATOM 2231 C C . PRO B 1 112 ? -3.686 18.484 11.094 1 98.88 112 PRO B C 1
ATOM 2233 O O . PRO B 1 112 ? -4.234 19.547 11.422 1 98.88 112 PRO B O 1
ATOM 2236 N N . LYS B 1 113 ? -2.393 18.297 11.016 1 98.88 113 LYS B N 1
ATOM 2237 C CA . LYS B 1 113 ? -1.433 19.391 11.195 1 98.88 113 LYS B CA 1
ATOM 2238 C C . LYS B 1 113 ? -0.627 19.625 9.922 1 98.88 113 LYS B C 1
ATOM 2240 O O . LYS B 1 113 ? -0.227 18.672 9.25 1 98.88 113 LYS B O 1
ATOM 2245 N N . LEU B 1 114 ? -0.418 20.891 9.648 1 98.75 114 LEU B N 1
ATOM 2246 C CA . LEU B 1 114 ? 0.468 21.234 8.539 1 98.75 114 LEU B CA 1
ATOM 2247 C C . LEU B 1 114 ? 1.909 20.844 8.859 1 98.75 114 LEU B C 1
ATOM 2249 O O . LEU B 1 114 ? 2.412 21.141 9.945 1 98.75 114 LEU B O 1
ATOM 2253 N N . VAL B 1 115 ? 2.506 20.109 7.973 1 98.88 115 VAL B N 1
ATOM 2254 C CA . VAL B 1 115 ? 3.941 19.859 8.062 1 98.88 115 VAL B CA 1
ATOM 2255 C C . VAL B 1 115 ? 4.715 21.078 7.57 1 98.88 115 VAL B C 1
ATOM 2257 O O . VAL B 1 115 ? 4.957 21.219 6.371 1 98.88 115 VAL B O 1
ATOM 2260 N N . ASP B 1 116 ? 5.137 21.859 8.539 1 97.5 116 ASP B N 1
ATOM 226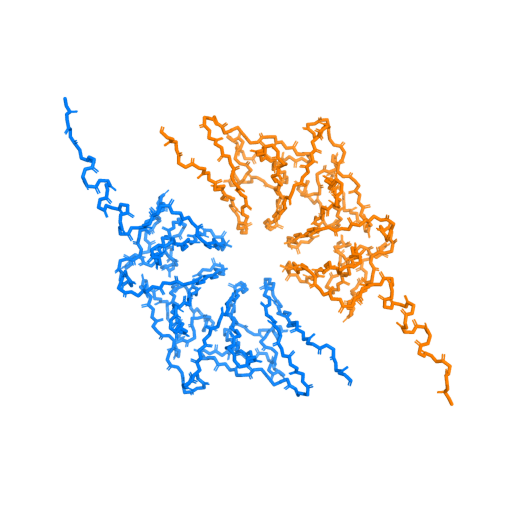1 C CA . ASP B 1 116 ? 5.754 23.141 8.25 1 97.5 116 ASP B CA 1
ATOM 2262 C C . ASP B 1 116 ? 7.234 23.141 8.617 1 97.5 116 ASP B C 1
ATOM 2264 O O . ASP B 1 116 ? 7.625 23.719 9.641 1 97.5 116 ASP B O 1
ATOM 2268 N N . ALA B 1 117 ? 8.07 22.547 7.824 1 97.44 117 ALA B N 1
ATOM 2269 C CA . ALA B 1 117 ? 9.508 22.484 8.055 1 97.44 117 ALA B CA 1
ATOM 2270 C C . ALA B 1 117 ? 10.25 23.422 7.105 1 97.44 117 ALA B C 1
ATOM 2272 O O . ALA B 1 117 ? 9.867 23.578 5.941 1 97.44 117 ALA B O 1
ATOM 2273 N N . PRO B 1 118 ? 11.375 24.016 7.555 1 97.69 118 PRO B N 1
ATOM 2274 C CA . PRO B 1 118 ? 12.164 24.891 6.68 1 97.69 118 PRO B CA 1
ATOM 2275 C C . PRO B 1 118 ? 12.617 24.188 5.398 1 97.69 118 PRO B C 1
ATOM 2277 O O . PRO B 1 118 ? 12.68 24.812 4.34 1 97.69 118 PRO B O 1
ATOM 2280 N N . SER B 1 119 ? 12.867 22.922 5.48 1 97.06 119 SER B N 1
ATOM 2281 C CA . SER B 1 119 ? 13.344 22.156 4.332 1 97.06 119 SER B CA 1
ATOM 2282 C C . SER B 1 119 ? 12.289 22.109 3.23 1 97.06 119 SER B C 1
ATOM 2284 O O . SER B 1 119 ? 12.617 21.844 2.07 1 97.06 119 SER B O 1
ATOM 2286 N N . LEU B 1 120 ? 11.031 22.312 3.602 1 97.69 120 LEU B N 1
ATOM 2287 C CA . LEU B 1 120 ? 9.945 22.203 2.631 1 97.69 120 LEU B CA 1
ATOM 2288 C C . LEU B 1 120 ? 9.5 23.578 2.156 1 97.69 120 LEU B C 1
ATOM 2290 O O . LEU B 1 120 ? 8.523 23.703 1.417 1 97.69 120 LEU B O 1
ATOM 2294 N N . GLU B 1 121 ? 10.219 24.625 2.549 1 97.25 121 GLU B N 1
ATOM 2295 C CA . GLU B 1 121 ? 9.867 25.969 2.117 1 97.25 121 GLU B CA 1
ATOM 2296 C C . GLU B 1 121 ? 9.883 26.094 0.597 1 97.25 121 GLU B C 1
ATOM 2298 O O . GLU B 1 121 ? 10.844 25.656 -0.051 1 97.25 121 GLU B O 1
ATOM 2303 N N . ASN B 1 122 ? 8.852 26.609 0.017 1 97.19 122 ASN B N 1
ATOM 2304 C CA . ASN B 1 122 ? 8.688 26.844 -1.414 1 97.19 122 ASN B CA 1
ATOM 2305 C C . ASN B 1 122 ? 8.695 25.531 -2.199 1 97.19 122 ASN B C 1
ATOM 2307 O O . ASN B 1 122 ? 9.109 25.5 -3.357 1 97.19 122 ASN B O 1
ATOM 2311 N N . LYS B 1 123 ? 8.406 24.453 -1.508 1 98.06 123 LYS B N 1
ATOM 2312 C CA . LYS B 1 123 ? 8.266 23.156 -2.17 1 98.06 123 LYS B CA 1
ATOM 2313 C C . LYS B 1 123 ? 6.809 22.703 -2.199 1 98.06 123 LYS B C 1
ATOM 2315 O O . LYS B 1 123 ? 6.059 22.953 -1.251 1 98.06 123 LYS B O 1
ATOM 2320 N N . ASN B 1 124 ? 6.453 22.062 -3.285 1 98.75 124 ASN B N 1
ATOM 2321 C CA . ASN B 1 124 ? 5.129 21.469 -3.418 1 98.75 124 ASN B CA 1
ATOM 2322 C C . ASN B 1 124 ? 5.211 19.953 -3.561 1 98.75 124 ASN B C 1
ATOM 2324 O O . ASN B 1 124 ? 5.82 19.438 -4.508 1 98.75 124 ASN B O 1
ATOM 2328 N N . ALA B 1 125 ? 4.578 19.25 -2.641 1 98.81 125 ALA B N 1
ATOM 2329 C CA . ALA B 1 125 ? 4.531 17.797 -2.721 1 98.81 125 ALA B CA 1
ATOM 2330 C C . ALA B 1 125 ? 3.594 17.344 -3.832 1 98.81 125 ALA B C 1
ATOM 2332 O O . ALA B 1 125 ? 2.512 17.906 -4.012 1 98.81 125 ALA B O 1
ATOM 2333 N N . ARG B 1 126 ? 3.951 16.312 -4.512 1 98.19 126 ARG B N 1
ATOM 2334 C CA . ARG B 1 126 ? 3.078 15.82 -5.57 1 98.19 126 ARG B CA 1
ATOM 2335 C C . ARG B 1 126 ? 2.592 14.406 -5.258 1 98.19 126 ARG B C 1
ATOM 2337 O O . ARG B 1 126 ? 1.54 13.984 -5.746 1 98.19 126 ARG B O 1
ATOM 2344 N N . SER B 1 127 ? 3.379 13.664 -4.465 1 98.44 127 SER B N 1
ATOM 2345 C CA . SER B 1 127 ? 2.955 12.336 -4.043 1 98.44 127 SER B CA 1
ATOM 2346 C C . SER B 1 127 ? 3.482 12 -2.65 1 98.44 127 SER B C 1
ATOM 2348 O O . SER B 1 127 ? 4.488 12.555 -2.213 1 98.44 127 SER B O 1
ATOM 2350 N N . VAL B 1 128 ? 2.771 11.102 -1.986 1 98.88 128 VAL B N 1
ATOM 2351 C CA . VAL B 1 128 ? 3.113 10.711 -0.623 1 98.88 128 VAL B CA 1
ATOM 2352 C C . VAL B 1 128 ? 3.057 9.195 -0.491 1 98.88 128 VAL B C 1
ATOM 2354 O O . VAL B 1 128 ? 2.273 8.531 -1.179 1 98.88 128 VAL B O 1
ATOM 2357 N N . SER B 1 129 ? 3.887 8.641 0.374 1 98.88 129 SER B N 1
ATOM 2358 C CA . SER B 1 129 ? 3.891 7.238 0.763 1 98.88 129 SER B CA 1
ATOM 2359 C C . SER B 1 129 ? 4.254 7.07 2.234 1 98.88 129 SER B C 1
ATOM 2361 O O . SER B 1 129 ? 5.059 7.836 2.771 1 98.88 129 SER B O 1
ATOM 2363 N N . CYS B 1 130 ? 3.676 6.043 2.832 1 98.88 130 CYS B N 1
ATOM 2364 C CA . CYS B 1 130 ? 3.98 5.77 4.23 1 98.88 130 CYS B CA 1
ATOM 2365 C C . CYS B 1 130 ? 4.418 4.32 4.422 1 98.88 130 CYS B C 1
ATOM 2367 O O . CYS B 1 130 ? 3.869 3.414 3.789 1 98.88 130 CYS B O 1
ATOM 2369 N N . GLY B 1 131 ? 5.391 4.113 5.234 1 98.62 131 GLY B N 1
ATOM 2370 C CA . GLY B 1 131 ? 5.641 2.818 5.844 1 98.62 131 GLY B CA 1
ATOM 2371 C C . GLY B 1 131 ? 4.93 2.637 7.172 1 98.62 131 GLY B C 1
ATOM 2372 O O . GLY B 1 131 ? 3.943 3.32 7.453 1 98.62 131 GLY B O 1
ATOM 2373 N N . ALA B 1 132 ? 5.477 1.717 7.961 1 98.62 132 ALA B N 1
ATOM 2374 C CA . ALA B 1 132 ? 4.82 1.478 9.242 1 98.62 132 ALA B CA 1
ATOM 2375 C C . ALA B 1 132 ? 4.863 2.725 10.125 1 98.62 132 ALA B C 1
ATOM 2377 O O . ALA B 1 132 ? 3.838 3.148 10.656 1 98.62 132 ALA B O 1
ATOM 2378 N N . ARG B 1 133 ? 6.07 3.266 10.211 1 98.75 133 ARG B N 1
ATOM 2379 C CA . ARG B 1 133 ? 6.277 4.375 11.141 1 98.75 133 ARG B CA 1
ATOM 2380 C C . ARG B 1 133 ? 7.137 5.465 10.508 1 98.75 133 ARG B C 1
ATOM 2382 O O . ARG B 1 133 ? 7.832 6.203 11.203 1 98.75 133 ARG B O 1
ATOM 2389 N N . HIS B 1 134 ? 7.172 5.523 9.141 1 98.88 134 HIS B N 1
ATOM 2390 C CA . HIS B 1 134 ? 7.871 6.574 8.414 1 98.88 134 HIS B CA 1
ATOM 2391 C C . HIS B 1 134 ? 7.066 7.035 7.203 1 98.88 134 HIS B C 1
ATOM 2393 O O . HIS B 1 134 ? 6.125 6.355 6.785 1 98.88 134 HIS B O 1
ATOM 2399 N N . SER B 1 135 ? 7.434 8.188 6.789 1 98.94 135 SER B N 1
ATOM 2400 C CA . SER B 1 135 ? 6.73 8.844 5.691 1 98.94 135 SER B CA 1
ATOM 2401 C C . SER B 1 135 ? 7.707 9.414 4.668 1 98.94 135 SER B C 1
ATOM 2403 O O . SER B 1 135 ? 8.852 9.727 5.004 1 98.94 135 SER B O 1
ATOM 2405 N N . ALA B 1 136 ? 7.238 9.5 3.465 1 98.94 136 ALA B N 1
ATOM 2406 C CA . ALA B 1 136 ? 8.023 10.062 2.369 1 98.94 136 ALA B CA 1
ATOM 2407 C C . ALA B 1 136 ? 7.141 10.852 1.404 1 98.94 136 ALA B C 1
ATOM 2409 O O . ALA B 1 136 ? 5.98 10.492 1.186 1 98.94 136 ALA B O 1
ATOM 2410 N N . ILE B 1 137 ? 7.66 11.891 0.909 1 98.88 137 ILE B N 1
ATOM 2411 C CA . ILE B 1 137 ? 7.02 12.617 -0.182 1 98.88 137 ILE B CA 1
ATOM 2412 C C . ILE B 1 137 ? 8.023 12.859 -1.304 1 98.88 137 ILE B C 1
ATOM 2414 O O . ILE B 1 137 ? 9.234 12.82 -1.075 1 98.88 137 ILE B O 1
ATOM 2418 N N . ILE B 1 138 ? 7.527 13.047 -2.502 1 98.56 138 ILE B N 1
ATOM 2419 C CA . ILE B 1 138 ? 8.305 13.578 -3.615 1 98.56 138 ILE B CA 1
ATOM 2420 C C . ILE B 1 138 ? 7.676 14.875 -4.113 1 98.56 138 ILE B C 1
ATOM 2422 O O . ILE B 1 138 ? 6.449 14.984 -4.211 1 98.56 138 ILE B O 1
ATOM 2426 N N . THR B 1 139 ? 8.523 15.875 -4.383 1 98.25 139 THR B N 1
ATOM 2427 C CA . THR B 1 139 ? 8.047 17.188 -4.781 1 98.25 139 THR B CA 1
ATOM 2428 C C . THR B 1 139 ? 7.879 17.281 -6.297 1 98.25 139 THR B C 1
ATOM 2430 O O . THR B 1 139 ? 8.32 16.375 -7.023 1 98.25 139 THR B O 1
ATOM 2433 N N . ASP B 1 140 ? 7.238 18.344 -6.75 1 97.88 140 ASP B N 1
ATOM 2434 C CA . ASP B 1 140 ? 7.09 18.625 -8.172 1 97.88 140 ASP B CA 1
ATOM 2435 C C . ASP B 1 140 ? 8.453 18.703 -8.867 1 97.88 140 ASP B C 1
ATOM 2437 O O . ASP B 1 140 ? 8.578 18.328 -10.031 1 97.88 140 ASP B O 1
ATOM 2441 N N . GLU B 1 141 ? 9.492 19.109 -8.133 1 95.56 141 GLU B N 1
ATOM 2442 C CA . GLU B 1 141 ? 10.836 19.266 -8.688 1 95.56 141 GLU B CA 1
ATOM 2443 C C . GLU B 1 141 ? 11.609 17.953 -8.625 1 95.56 141 GLU B C 1
ATOM 2445 O O . GLU B 1 141 ? 12.781 17.906 -9.016 1 95.56 141 GLU B O 1
ATOM 2450 N N . GLY B 1 142 ? 11.023 16.953 -8.078 1 95.62 142 GLY B N 1
ATOM 2451 C CA . GLY B 1 142 ? 11.648 15.641 -8.078 1 95.62 142 GLY B CA 1
ATOM 2452 C C . GLY B 1 142 ? 12.57 15.422 -6.891 1 95.62 142 GLY B C 1
ATOM 2453 O O . GLY B 1 142 ? 13.539 14.664 -6.984 1 95.62 142 GLY B O 1
ATOM 2454 N N . GLU B 1 143 ? 12.328 16.125 -5.789 1 96.81 143 GLU B N 1
ATOM 2455 C CA . GLU B 1 143 ? 13.07 15.898 -4.551 1 96.81 143 GLU B CA 1
ATOM 2456 C C . GLU B 1 143 ? 12.297 14.977 -3.609 1 96.81 143 GLU B C 1
ATOM 2458 O O . GLU B 1 143 ? 11.078 15.102 -3.473 1 96.81 143 GLU B O 1
ATOM 2463 N N . VAL B 1 144 ? 13.047 14.062 -2.996 1 98.25 144 VAL B N 1
ATOM 2464 C CA . VAL B 1 144 ? 12.414 13.141 -2.049 1 98.25 144 VAL B CA 1
ATOM 2465 C C . VAL B 1 144 ? 12.766 13.555 -0.621 1 98.25 144 VAL B C 1
ATOM 2467 O O . VAL B 1 144 ? 13.922 13.859 -0.323 1 98.25 144 VAL B O 1
ATOM 2470 N N . PHE B 1 145 ? 11.75 13.648 0.201 1 98.81 145 PHE B N 1
ATOM 2471 C CA . PHE B 1 145 ? 11.906 13.883 1.632 1 98.81 145 PHE B CA 1
ATOM 2472 C C . PHE B 1 145 ? 11.367 12.703 2.438 1 98.81 145 PHE B C 1
ATOM 2474 O O . PHE B 1 145 ? 10.32 12.148 2.104 1 98.81 145 PHE B O 1
ATOM 2481 N N . CYS B 1 146 ? 12.102 12.367 3.504 1 98.88 146 CYS B N 1
ATOM 2482 C CA . CYS B 1 146 ? 11.672 11.305 4.41 1 98.88 146 CYS B CA 1
ATOM 2483 C C . CYS B 1 146 ? 11.781 11.758 5.863 1 98.88 146 CYS B C 1
ATOM 2485 O O . CYS B 1 146 ? 12.617 12.594 6.199 1 98.88 146 CYS B O 1
ATOM 2487 N N . TRP B 1 147 ? 10.891 11.211 6.641 1 98.94 147 TRP B N 1
ATOM 2488 C CA . TRP B 1 147 ? 10.938 11.438 8.078 1 98.94 147 TRP B CA 1
ATOM 2489 C C . TRP B 1 147 ? 10.289 10.289 8.836 1 98.94 147 TRP B C 1
ATOM 2491 O O . TRP B 1 147 ? 9.656 9.414 8.227 1 98.94 147 TRP B O 1
ATOM 2501 N N . GLY B 1 148 ? 10.5 10.297 10.18 1 98.88 148 GLY B N 1
ATOM 2502 C CA . GLY B 1 148 ? 9.961 9.25 11.039 1 98.88 148 GLY B CA 1
ATOM 2503 C C . GLY B 1 148 ? 11.016 8.273 11.531 1 98.88 148 GLY B C 1
ATOM 2504 O O . GLY B 1 148 ? 12.156 8.664 11.773 1 98.88 148 GLY B O 1
ATOM 2505 N N . TRP B 1 149 ? 10.5 7.047 11.773 1 98.88 149 TRP B N 1
ATOM 2506 C CA . TRP B 1 149 ? 11.328 5.953 12.273 1 98.88 149 TRP B CA 1
ATOM 2507 C C . TRP B 1 149 ? 12.422 5.586 11.273 1 98.88 149 TRP B C 1
ATOM 2509 O O . TRP B 1 149 ? 12.18 5.57 10.062 1 98.88 149 TRP B O 1
ATOM 2519 N N . ASN B 1 150 ? 13.672 5.258 11.875 1 98.75 150 ASN B N 1
ATOM 2520 C CA . ASN B 1 150 ? 14.781 5.039 10.953 1 98.75 150 ASN B CA 1
ATOM 2521 C C . ASN B 1 150 ? 15.703 3.924 11.445 1 98.75 150 ASN B C 1
ATOM 2523 O O . ASN B 1 150 ? 16.875 3.873 11.07 1 98.75 150 ASN B O 1
ATOM 2527 N N . LYS B 1 151 ? 15.266 3.076 12.172 1 98.25 151 LYS B N 1
ATOM 2528 C CA . LYS B 1 151 ? 16.062 2.031 12.812 1 98.25 151 LYS B CA 1
ATOM 2529 C C . LYS B 1 151 ? 16.812 1.205 11.773 1 98.25 151 LYS B C 1
ATOM 2531 O O . LYS B 1 151 ? 17.938 0.751 12.023 1 98.25 151 LYS B O 1
ATOM 2536 N N . TYR B 1 152 ? 16.234 1.029 10.641 1 96.75 152 TYR B N 1
ATOM 2537 C CA . TYR B 1 152 ? 16.844 0.186 9.617 1 96.75 152 TYR B CA 1
ATOM 2538 C C . TYR B 1 152 ? 17.375 1.026 8.461 1 96.75 152 TYR B C 1
ATOM 2540 O O . TYR B 1 152 ? 17.734 0.491 7.41 1 96.75 152 TYR B O 1
ATOM 2548 N N . GLY B 1 153 ? 17.391 2.293 8.57 1 97.88 153 GLY B N 1
ATOM 2549 C CA . GLY B 1 153 ? 17.922 3.193 7.562 1 97.88 153 GLY B CA 1
ATOM 2550 C C . GLY B 1 153 ? 16.938 3.502 6.457 1 97.88 153 GLY B C 1
ATOM 2551 O O . GLY B 1 153 ? 17.328 3.91 5.359 1 97.88 153 GLY B O 1
ATOM 2552 N N . GLN B 1 154 ? 15.711 3.283 6.734 1 97.06 154 GLN B N 1
ATOM 2553 C CA . GLN B 1 154 ? 14.703 3.369 5.676 1 97.06 154 GLN B CA 1
ATOM 2554 C C . GLN B 1 154 ? 14.492 4.816 5.234 1 97.06 154 GLN B C 1
ATOM 2556 O O . GLN B 1 154 ? 13.883 5.07 4.195 1 97.06 154 GLN B O 1
ATOM 2561 N N . LEU B 1 155 ? 15.086 5.793 5.945 1 98.56 155 LEU B N 1
ATOM 2562 C CA . LEU B 1 155 ? 14.938 7.18 5.508 1 98.56 155 LEU B CA 1
ATOM 2563 C C . LEU B 1 155 ? 15.953 7.52 4.426 1 98.56 155 LEU B C 1
ATOM 2565 O O . LEU B 1 155 ? 15.852 8.555 3.771 1 98.56 155 LEU B O 1
ATOM 2569 N N . GLY B 1 156 ? 17 6.703 4.254 1 97.25 156 GLY B N 1
ATOM 2570 C CA . GLY B 1 156 ? 17.984 6.938 3.209 1 97.25 156 GLY B CA 1
ATOM 2571 C C . GLY B 1 156 ? 18.922 8.078 3.527 1 97.25 156 GLY B C 1
ATOM 2572 O O . GLY B 1 156 ? 19.391 8.773 2.623 1 97.25 156 GLY B O 1
ATOM 2573 N N . LEU B 1 157 ? 19.219 8.281 4.816 1 97.94 157 LEU B N 1
ATOM 2574 C CA . LEU B 1 157 ? 19.984 9.445 5.223 1 97.94 157 LEU B CA 1
ATOM 2575 C C . LEU B 1 157 ? 21.375 9.031 5.715 1 97.94 157 LEU B C 1
ATOM 2577 O O . LEU B 1 157 ? 22.109 9.859 6.258 1 97.94 157 LEU B O 1
ATOM 2581 N N . GLY B 1 158 ? 21.719 7.766 5.617 1 97.06 158 GLY B N 1
ATOM 2582 C CA . GLY B 1 158 ? 23.062 7.297 5.906 1 97.06 158 GLY B CA 1
ATOM 2583 C C . GLY B 1 158 ? 23.281 6.961 7.371 1 97.06 158 GLY B C 1
ATOM 2584 O O . GLY B 1 158 ? 24.422 6.824 7.824 1 97.06 158 GLY B O 1
ATOM 2585 N N . ASP B 1 159 ? 22.156 6.93 8.094 1 98.19 159 ASP B N 1
ATOM 2586 C CA . ASP B 1 159 ? 22.203 6.566 9.508 1 98.19 159 ASP B CA 1
ATOM 2587 C C . ASP B 1 159 ? 20.906 5.879 9.938 1 98.19 159 ASP B C 1
ATOM 2589 O O . ASP B 1 159 ? 20.094 5.477 9.094 1 98.19 159 ASP B O 1
ATOM 2593 N N . SER B 1 160 ? 20.75 5.699 11.297 1 98.44 160 SER B N 1
ATOM 2594 C CA . SER B 1 160 ? 19.562 5.004 11.797 1 98.44 160 SER B CA 1
ATOM 2595 C C . SER B 1 160 ? 18.781 5.863 12.789 1 98.44 160 SER B C 1
ATOM 2597 O O . SER B 1 160 ? 18.016 5.34 13.602 1 98.44 160 SER B O 1
ATOM 2599 N N . MET B 1 161 ? 19 7.203 12.789 1 98.62 161 MET B N 1
ATOM 2600 C CA . MET B 1 161 ? 18.328 8.109 13.719 1 98.62 161 MET B CA 1
ATOM 2601 C C . MET B 1 161 ? 16.984 8.547 13.164 1 98.62 161 MET B C 1
ATOM 2603 O O . MET B 1 161 ? 16.875 8.883 11.984 1 98.62 161 MET B O 1
ATOM 2607 N N . ASP B 1 162 ? 16.094 8.617 14.023 1 98.81 162 ASP B N 1
ATOM 2608 C CA . ASP B 1 162 ? 14.773 9.109 13.625 1 98.81 162 ASP B CA 1
ATOM 2609 C C . ASP B 1 162 ? 14.82 10.594 13.289 1 98.81 162 ASP B C 1
ATOM 2611 O O . ASP B 1 162 ? 15.695 11.32 13.773 1 98.81 162 ASP B O 1
ATOM 2615 N N . ARG B 1 163 ? 13.938 11.047 12.445 1 98.88 163 ARG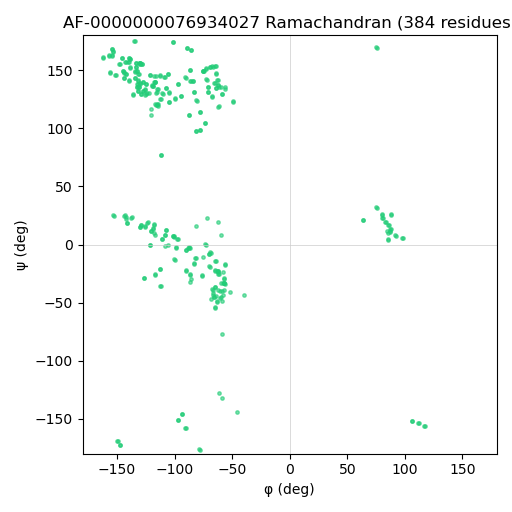 B N 1
ATOM 2616 C CA . ARG B 1 163 ? 13.727 12.461 12.133 1 98.88 163 ARG B CA 1
ATOM 2617 C C . ARG B 1 163 ? 12.273 12.859 12.383 1 98.88 163 ARG B C 1
ATOM 2619 O O . ARG B 1 163 ? 11.352 12.18 11.922 1 98.88 163 ARG B O 1
ATOM 2626 N N . ASN B 1 164 ? 12.07 13.922 13.094 1 98.88 164 ASN B N 1
ATOM 2627 C CA . ASN B 1 164 ? 10.695 14.336 13.344 1 98.88 164 ASN B CA 1
ATOM 2628 C C . ASN B 1 164 ? 10.289 15.492 12.438 1 98.88 164 ASN B C 1
ATOM 2630 O O . ASN B 1 164 ? 9.227 16.094 12.625 1 98.88 164 ASN B O 1
ATOM 2634 N N . VAL B 1 165 ? 11.18 15.828 11.484 1 98.88 165 VAL B N 1
ATOM 2635 C CA . VAL B 1 165 ? 10.883 16.75 10.398 1 98.88 165 VAL B CA 1
ATOM 2636 C C . VAL B 1 165 ? 11.359 16.172 9.07 1 98.88 165 VAL B C 1
ATOM 2638 O O . VAL B 1 165 ? 12.297 15.367 9.039 1 98.88 165 VAL B O 1
ATOM 2641 N N . PRO B 1 166 ? 10.766 16.625 7.973 1 98.88 166 PRO B N 1
ATOM 2642 C CA . PRO B 1 166 ? 11.211 16.094 6.68 1 98.88 166 PRO B CA 1
ATOM 2643 C C . PRO B 1 166 ? 12.672 16.422 6.383 1 98.88 166 PRO B C 1
ATOM 2645 O O . PRO B 1 166 ? 13.109 17.562 6.582 1 98.88 166 PRO B O 1
ATOM 2648 N N . CYS B 1 167 ? 13.352 15.414 5.879 1 98.75 167 CYS B N 1
ATOM 2649 C CA . CYS B 1 167 ? 14.734 15.586 5.453 1 98.75 167 CYS B CA 1
ATOM 2650 C C . CYS B 1 167 ? 14.914 15.164 4 1 98.75 167 CYS B C 1
ATOM 2652 O O . CYS B 1 167 ? 14.406 14.117 3.584 1 98.75 167 CYS B O 1
ATOM 2654 N N . ILE B 1 168 ? 15.664 15.977 3.328 1 97.81 168 ILE B N 1
ATOM 2655 C CA . ILE B 1 168 ? 15.914 15.672 1.925 1 97.81 168 ILE B CA 1
ATOM 2656 C C . ILE B 1 168 ? 16.828 14.453 1.817 1 97.81 168 ILE B C 1
ATOM 2658 O O . ILE B 1 168 ? 17.828 14.352 2.539 1 97.81 168 ILE B O 1
ATOM 2662 N N . VAL B 1 169 ? 16.438 13.508 0.982 1 97.12 169 VAL B N 1
ATOM 2663 C CA . VAL B 1 169 ? 17.281 12.352 0.711 1 97.12 169 VAL B CA 1
ATOM 2664 C C . VAL B 1 169 ? 18.344 12.711 -0.328 1 97.12 169 VAL B C 1
ATOM 2666 O O . VAL B 1 169 ? 18.016 13.141 -1.436 1 97.12 169 VAL B O 1
ATOM 2669 N N . PRO B 1 170 ? 19.547 12.492 0.047 1 93.12 170 PRO B N 1
ATOM 2670 C CA . PRO B 1 170 ? 20.609 12.852 -0.899 1 93.12 170 PRO B CA 1
ATOM 2671 C C . PRO B 1 170 ? 20.703 11.875 -2.07 1 93.12 170 PRO B C 1
ATOM 2673 O O . PRO B 1 170 ? 20.922 10.68 -1.865 1 93.12 170 PRO B O 1
ATOM 2676 N N . VAL B 1 171 ? 20.203 12.344 -3.186 1 85.69 171 VAL B N 1
ATOM 2677 C CA . VAL B 1 171 ? 20.375 11.523 -4.379 1 85.69 171 VAL B CA 1
ATOM 2678 C C . VAL B 1 171 ? 21.156 12.305 -5.434 1 85.69 171 VAL B C 1
ATOM 2680 O O . VAL B 1 171 ? 20.906 13.492 -5.656 1 85.69 171 VAL B O 1
ATOM 2683 N N . ASP B 1 172 ? 22.25 12.047 -5.781 1 78.19 172 ASP B N 1
ATOM 2684 C CA . ASP B 1 172 ? 23.078 12.781 -6.734 1 78.19 172 ASP B CA 1
ATOM 2685 C C . ASP B 1 172 ? 22.406 12.875 -8.094 1 78.19 172 ASP B C 1
ATOM 2687 O O . ASP B 1 172 ? 21.188 12.742 -8.195 1 78.19 172 ASP B O 1
ATOM 2691 N N . GLU B 1 173 ? 22.922 12.641 -9.117 1 77.75 173 GLU B N 1
ATOM 2692 C CA . GLU B 1 173 ? 22.875 12.789 -10.57 1 77.75 173 GLU B CA 1
ATOM 2693 C C . GLU B 1 173 ? 21.641 12.117 -11.148 1 77.75 173 GLU B C 1
ATOM 2695 O O . GLU B 1 173 ? 21.594 11.805 -12.344 1 77.75 173 GLU B O 1
ATOM 2700 N N . TYR B 1 174 ? 20.562 11.867 -10.164 1 84.19 174 TYR B N 1
ATOM 2701 C CA . TYR B 1 174 ? 19.438 11.172 -10.766 1 84.19 174 TYR B CA 1
ATOM 2702 C C . TYR B 1 174 ? 18.188 12.039 -10.734 1 84.19 174 TYR B C 1
ATOM 2704 O O . TYR B 1 174 ? 17.984 12.82 -9.805 1 84.19 174 TYR B O 1
ATOM 2712 N N . HIS B 1 175 ? 17.453 11.891 -11.734 1 90.75 175 HIS B N 1
ATOM 2713 C CA . HIS B 1 175 ? 16.109 12.445 -11.742 1 90.75 175 HIS B CA 1
ATOM 2714 C C . HIS B 1 175 ? 15.094 11.477 -11.141 1 90.75 175 HIS B C 1
ATOM 2716 O O . HIS B 1 175 ? 14.789 10.445 -11.742 1 90.75 175 HIS B O 1
ATOM 2722 N N . LEU B 1 176 ? 14.57 11.844 -9.992 1 93.75 176 LEU B N 1
ATOM 2723 C CA . LEU B 1 176 ? 13.68 10.945 -9.273 1 93.75 176 LEU B CA 1
ATOM 2724 C C . LEU B 1 176 ? 12.25 11.062 -9.789 1 93.75 176 LEU B C 1
ATOM 2726 O O . LEU B 1 176 ? 11.781 12.172 -10.078 1 93.75 176 LEU B O 1
ATOM 2730 N N . LEU B 1 177 ? 11.586 9.883 -9.867 1 94.5 177 LEU B N 1
ATOM 2731 C CA . LEU B 1 177 ? 10.273 9.836 -10.5 1 94.5 177 LEU B CA 1
ATOM 2732 C C . LEU B 1 177 ? 9.188 9.531 -9.477 1 94.5 177 LEU B C 1
ATOM 2734 O O . LEU B 1 177 ? 8.055 10 -9.602 1 94.5 177 LEU B O 1
ATOM 2738 N N . ASN B 1 178 ? 9.516 8.695 -8.508 1 95.88 178 ASN B N 1
ATOM 2739 C CA . ASN B 1 178 ? 8.516 8.266 -7.535 1 95.88 178 ASN B CA 1
ATOM 2740 C C . ASN B 1 178 ? 9.164 7.684 -6.281 1 95.88 178 ASN B C 1
ATOM 2742 O O . ASN B 1 178 ? 10.352 7.34 -6.293 1 95.88 178 ASN B O 1
ATOM 2746 N N . VAL B 1 179 ? 8.391 7.648 -5.25 1 97.12 179 VAL B N 1
ATOM 2747 C CA . VAL B 1 179 ? 8.828 7.039 -3.996 1 97.12 179 VAL B CA 1
ATOM 2748 C C . VAL B 1 179 ? 7.75 6.082 -3.484 1 97.12 179 VAL B C 1
ATOM 2750 O O . VAL B 1 179 ? 6.555 6.375 -3.582 1 97.12 179 VAL B O 1
ATOM 2753 N N . SER B 1 180 ? 8.125 4.875 -2.969 1 98.06 180 SER B N 1
ATOM 2754 C CA . SER B 1 180 ? 7.242 3.875 -2.371 1 98.06 180 SER B CA 1
ATOM 2755 C C . SER B 1 180 ? 7.84 3.305 -1.089 1 98.06 180 SER B C 1
ATOM 2757 O O . SER B 1 180 ? 8.992 2.873 -1.075 1 98.06 180 SER B O 1
ATOM 2759 N N . CYS B 1 181 ? 6.996 3.344 -0.066 1 98.62 181 CYS B N 1
ATOM 2760 C CA . CYS B 1 181 ? 7.438 2.801 1.212 1 98.62 181 CYS B CA 1
ATOM 2761 C C . CYS B 1 181 ? 6.902 1.39 1.421 1 98.62 181 CYS B C 1
ATOM 2763 O O . CYS B 1 181 ? 5.699 1.153 1.291 1 98.62 181 CYS B O 1
ATOM 2765 N N . GLY B 1 182 ? 7.801 0.429 1.687 1 97.69 182 GLY B N 1
ATOM 2766 C CA . GLY B 1 182 ? 7.391 -0.781 2.381 1 97.69 182 GLY B CA 1
ATOM 2767 C C . GLY B 1 182 ? 7.23 -0.585 3.875 1 97.69 182 GLY B C 1
ATOM 2768 O O . GLY B 1 182 ? 7.426 0.518 4.387 1 97.69 182 GLY B O 1
ATOM 2769 N N . TRP B 1 183 ? 6.93 -1.688 4.52 1 97.31 183 TRP B N 1
ATOM 2770 C CA . TRP B 1 183 ? 6.672 -1.526 5.945 1 97.31 183 TRP B CA 1
ATOM 2771 C C . TRP B 1 183 ? 7.93 -1.062 6.676 1 97.31 183 TRP B C 1
ATOM 2773 O O . TRP B 1 183 ? 7.855 -0.22 7.574 1 97.31 183 TRP B O 1
ATOM 2783 N N . TRP B 1 184 ? 9.172 -1.587 6.219 1 97.5 184 TRP B N 1
ATOM 2784 C CA . TRP B 1 184 ? 10.406 -1.278 6.93 1 97.5 184 TRP B CA 1
ATOM 2785 C C . TRP B 1 184 ? 11.477 -0.761 5.973 1 97.5 184 TRP B C 1
ATOM 2787 O O . TRP B 1 184 ? 12.664 -0.761 6.301 1 97.5 184 TRP B O 1
ATOM 2797 N N . HIS B 1 185 ? 11.172 -0.342 4.781 1 97.44 185 HIS B N 1
ATOM 2798 C CA . HIS B 1 185 ? 12.117 0.145 3.781 1 97.44 185 HIS B CA 1
ATOM 2799 C C . HIS B 1 185 ? 11.445 1.125 2.822 1 97.44 185 HIS B C 1
ATOM 2801 O O . HIS B 1 185 ? 10.227 1.271 2.83 1 97.44 185 HIS B O 1
ATOM 2807 N N . THR B 1 186 ? 12.258 1.827 2.08 1 97.94 186 THR B N 1
ATOM 2808 C CA . THR B 1 186 ? 11.781 2.775 1.08 1 97.94 186 THR B CA 1
ATOM 2809 C C . THR B 1 186 ? 12.461 2.537 -0.263 1 97.94 186 THR B C 1
ATOM 2811 O O . THR B 1 186 ? 13.664 2.277 -0.314 1 97.94 186 THR B O 1
ATOM 2814 N N . LEU B 1 187 ? 11.703 2.617 -1.34 1 96.31 187 LEU B N 1
ATOM 2815 C CA . LEU B 1 187 ? 12.195 2.518 -2.711 1 96.31 187 LEU B CA 1
ATOM 2816 C C . LEU B 1 187 ? 11.984 3.83 -3.459 1 96.31 187 LEU B C 1
ATOM 2818 O O . LEU B 1 187 ? 10.938 4.469 -3.322 1 96.31 187 LEU B O 1
ATOM 2822 N N . VAL B 1 188 ? 12.984 4.238 -4.133 1 94.69 188 VAL B N 1
ATOM 2823 C CA . VAL B 1 188 ? 12.883 5.402 -5.008 1 94.69 188 VAL B CA 1
ATOM 2824 C C . VAL B 1 188 ? 13.102 4.977 -6.461 1 94.69 188 VAL B C 1
ATOM 2826 O O . VAL B 1 188 ? 14.039 4.238 -6.766 1 94.69 188 VAL B O 1
ATOM 2829 N N . LEU B 1 189 ? 12.195 5.41 -7.344 1 93.31 189 LEU B N 1
ATOM 2830 C CA . LEU B 1 189 ? 12.312 5.191 -8.781 1 93.31 189 LEU B CA 1
ATOM 2831 C C . LEU B 1 189 ? 12.969 6.387 -9.461 1 93.31 189 LEU B C 1
ATOM 2833 O O . LEU B 1 189 ? 12.578 7.531 -9.234 1 93.31 189 LEU B O 1
ATOM 2837 N N . ALA B 1 190 ? 13.992 6.086 -10.227 1 91.56 190 ALA B N 1
ATOM 2838 C CA . ALA B 1 190 ? 14.703 7.156 -10.914 1 91.56 190 ALA B CA 1
ATOM 2839 C C . ALA B 1 190 ? 14.828 6.859 -12.406 1 91.56 190 ALA B C 1
ATOM 2841 O O . ALA B 1 190 ? 14.75 5.703 -12.82 1 91.56 190 ALA B O 1
ATOM 2842 N N . GLU B 1 191 ? 14.977 7.992 -13.148 1 86.88 191 GLU B N 1
ATOM 2843 C CA . GLU B 1 191 ? 15.273 7.852 -14.57 1 86.88 191 GLU B CA 1
ATOM 2844 C C . GLU B 1 191 ? 16.703 7.348 -14.781 1 86.88 191 GLU B C 1
ATOM 2846 O O . GLU B 1 191 ? 17.609 7.719 -14.047 1 86.88 191 GLU B O 1
ATOM 2851 N N . SER B 1 192 ? 16.781 6.359 -15.734 1 75.88 192 SER B N 1
ATOM 2852 C CA . SER B 1 192 ? 18.125 5.914 -16.094 1 75.88 192 SER B CA 1
ATOM 2853 C C . SER B 1 192 ? 19 7.082 -16.562 1 75.88 192 SER B C 1
ATOM 2855 O O . SER B 1 192 ? 18.5 7.984 -17.234 1 75.88 192 SER B O 1
ATOM 2857 N N . PRO B 1 193 ? 20.234 7.086 -16.016 1 64.81 193 PRO B N 1
ATOM 2858 C CA . PRO B 1 193 ? 21.109 8.141 -16.531 1 64.81 193 PRO B CA 1
ATOM 2859 C C . PRO B 1 193 ? 21.359 8.023 -18.047 1 64.81 193 PRO B C 1
ATOM 2861 O O . PRO B 1 193 ? 21.359 6.91 -18.578 1 64.81 193 PRO B O 1
ATOM 2864 N N . THR B 1 194 ? 21 8.977 -18.797 1 53.16 194 THR B N 1
ATOM 2865 C CA . THR B 1 194 ? 21.391 8.969 -20.203 1 53.16 194 THR B CA 1
ATOM 2866 C C . THR B 1 194 ? 22.891 8.742 -20.344 1 53.16 194 THR B C 1
ATOM 2868 O O . THR B 1 194 ? 23.672 9.094 -19.453 1 53.16 194 THR B O 1
#

Secondary structure (DSSP, 8-state):
---SHHHHHHHHHHH-SSEEEEEE-SSEEEEEETT--EEEEE--TTSTT-SSS---EEEEEE-GGGTTS-EEEEEE-SSEEEEEETTS-EEEEE--TTSTT-SSS-S-EEEEEE---GGGTT--EEEEEE-SSEEEEEETTS-EEEEE--TTSTT-SSS---EEEEEE----S--EEEEEE-SS-EEEEEPPP-/---THHHHHHHHHHH-SSEEEEEE-SSEEEEEETT--EEEEE--TTSTT-SSS---EEEEEE-GGGTTS-EEEEEE-SSEEEEEETTS-EEEEE--TTSTT-SSS-S-EEEEEE---GGGTT--EEEEEE-SSEEEEEETTS-EEEEE--TTSTT-SSS---EEEEEE----S--EEEEEE-SS-EEEEEPPP-

Sequence (388 aa):
MKGNKNAEGQINKVTGNRVTAIACGGRHSVVVTDSGALLAFGWGLYGQCGQGNTDDVLSPTCVSAILGVKMQDVAAGLWHTVSISADGDVYSFGGNQFGQLGIGSDQAETIPKLVDAPSLENKNARSVSCGARHSAIITDEGEVFCWGWNKYGQLGLGDSMDRNVPCIVPVDEYHLLNVSCGWWHTLVLAESPTMKGNKNAEGQINKVTGNRVTAIACGGRHSVVVTDSGALLAFGWGLYGQCGQGNTDDVLSPTCVSAILGVKMQDVAAGLWHTVSISADGDVYSFGGNQFGQLGIGSDQAETIPKLVDAPSLENKNARSVSCGARHSAIITDEGEVFCWGWNKYGQLGLGDSMDRNVPCIVPVDEYHLLNVSCGWWHTLVLAESPT

Organism: Aegilops tauschii subsp. strangulata (NCBI:txid200361)

pLDDT: mean 92.81, std 14.31, range [28.22, 98.94]

Nearest PDB structures (foldseek):
  6xzl-assembly1_A  TM=9.384E-01  e=9.592E-21  Arabidopsis thaliana
  4dnv-assembly3_A  TM=9.500E-01  e=1.275E-20  Arabidopsis thaliana
  4jhp-assembly1_C  TM=9.476E-01  e=1.335E-17  Homo sapiens
  4jhn-assembly2_B  TM=9.436E-01  e=2.499E-17  Homo sapiens
  4jhn-assembly4_D  TM=9.259E-01  e=3.323E-17  Homo sapiens

InterPro domains:
  IPR000408 Regulator of chromosome condensation, RCC1 [PR00633] (37-53)
  IPR000408 Regulator of chromosome condensation, RCC1 [PR00633] (71-84)
  IPR000408 Regulator of chromosome condensation, RCC1 [PR00633] (90-106)
  IPR000408 Regulator of chromosome condensation, RCC1 [PR00633] (142-158)
  IPR000408 Regulator of chromosome condensation, RCC1 [PS00626] (22-32)
  IPR000408 Regulator of chromosome condensation, RCC1 [PS00626] (74-84)
  IPR000408 Regulator of chromosome condensation, RCC1 [PS50012] (36-87)
  IPR000408 Regulator of chromosome condensation, RCC1 [PS50012] (88-141)
  IPR000408 Regulator of chromosome condensation, RCC1 [PS50012] (142-192)
  IPR009091 Regulator of chromosome condensation 1/beta-lactamase-inhibitor protein II [G3DSA:2.130.10.30] (3-194)
  IPR009091 Regulator of chromosome condensation 1/beta-lactamase-inhibitor protein II [SSF50985] (17-191)
  IPR051210 Ubiquitin ligases and GEF domain-containing protein [PTHR22870] (11-191)
  IPR058923 RCC1-like domain [PF25390] (13-188)